Protein AF-0000000074745963 (afdb_homodimer)

Structure (mmCIF, N/CA/C/O backbone):
data_AF-0000000074745963-model_v1
#
loop_
_entity.id
_entity.type
_entity.pdbx_description
1 polymer "Pyridoxine 5'-phosphate synthase"
#
loop_
_atom_site.group_PDB
_atom_site.id
_atom_site.type_symbol
_atom_site.label_atom_id
_atom_site.label_alt_id
_atom_site.label_comp_id
_atom_site.label_asym_id
_atom_site.label_entity_id
_atom_site.label_seq_id
_atom_site.pdbx_PDB_ins_code
_atom_site.Cartn_x
_atom_site.Cartn_y
_atom_site.Cartn_z
_atom_site.occupancy
_atom_site.B_iso_or_equiv
_atom_site.auth_seq_id
_atom_site.auth_comp_id
_atom_site.auth_asym_id
_atom_site.auth_atom_id
_atom_site.pdbx_PDB_model_num
ATOM 1 N N . MET A 1 1 ? -1.27 -37.688 1.874 1 46.62 1 MET A N 1
ATOM 2 C CA . MET A 1 1 ? -2.006 -36.469 1.616 1 46.62 1 MET A CA 1
ATOM 3 C C . MET A 1 1 ? -1.154 -35.469 0.818 1 46.62 1 MET A C 1
ATOM 5 O O . MET A 1 1 ? 0.066 -35.438 0.978 1 46.62 1 MET A O 1
ATOM 9 N N . PRO A 1 2 ? -1.821 -35 -0.299 1 63.56 2 PRO A N 1
ATOM 10 C CA . PRO A 1 2 ? -0.967 -34.125 -1.092 1 63.56 2 PRO A CA 1
ATOM 11 C C . PRO A 1 2 ? -0.356 -33 -0.262 1 63.56 2 PRO A C 1
ATOM 13 O O . PRO A 1 2 ? -0.89 -32.625 0.792 1 63.56 2 PRO A O 1
ATOM 16 N N . ALA A 1 3 ? 0.911 -32.656 -0.538 1 74.94 3 ALA A N 1
ATOM 17 C CA . ALA A 1 3 ? 1.602 -31.594 0.179 1 74.94 3 ALA A CA 1
ATOM 18 C C . ALA A 1 3 ? 0.791 -30.297 0.152 1 74.94 3 ALA A C 1
ATOM 20 O O . ALA A 1 3 ? 0.124 -30 -0.841 1 74.94 3 ALA A O 1
ATOM 21 N N . ALA A 1 4 ? 0.675 -29.578 1.184 1 85.44 4 ALA A N 1
ATOM 22 C CA . ALA A 1 4 ? -0.091 -28.344 1.339 1 85.44 4 ALA A CA 1
ATOM 23 C C . ALA A 1 4 ? 0.436 -27.25 0.413 1 85.44 4 ALA A C 1
ATOM 25 O O . ALA A 1 4 ? 1.628 -27.219 0.097 1 85.44 4 ALA A O 1
ATOM 26 N N . SER A 1 5 ? -0.474 -26.484 -0.104 1 93.25 5 SER A N 1
ATOM 27 C CA . SER A 1 5 ? -0.1 -25.312 -0.874 1 93.25 5 SER A CA 1
ATOM 28 C C . SER A 1 5 ? 0.664 -24.312 -0.014 1 93.25 5 SER A C 1
ATOM 30 O O . SER A 1 5 ? 0.379 -24.156 1.177 1 93.25 5 SER A O 1
ATOM 32 N N . ARG A 1 6 ? 1.634 -23.734 -0.583 1 95.62 6 ARG A N 1
ATOM 33 C CA . ARG A 1 6 ? 2.463 -22.781 0.144 1 95.62 6 ARG A CA 1
ATOM 34 C C . ARG A 1 6 ? 2.359 -21.391 -0.47 1 95.62 6 ARG A C 1
ATOM 36 O O . ARG A 1 6 ? 2.066 -21.25 -1.659 1 95.62 6 ARG A O 1
ATOM 43 N N . LEU A 1 7 ? 2.629 -20.422 0.332 1 98 7 LEU A N 1
ATOM 44 C CA . LEU A 1 7 ? 2.438 -19.031 -0.076 1 98 7 LEU A CA 1
ATOM 45 C C . LEU A 1 7 ? 3.754 -18.422 -0.541 1 98 7 LEU A C 1
ATOM 47 O O . LEU A 1 7 ? 4.754 -18.469 0.177 1 98 7 LEU A O 1
ATOM 51 N N . SER A 1 8 ? 3.805 -17.953 -1.729 1 98.31 8 SER A N 1
ATOM 52 C CA . SER A 1 8 ? 4.805 -17 -2.201 1 98.31 8 SER A CA 1
ATOM 53 C C . SER A 1 8 ? 4.258 -15.578 -2.205 1 98.31 8 SER A C 1
ATOM 55 O O . SER A 1 8 ? 3.355 -15.258 -2.984 1 98.31 8 SER A O 1
ATOM 57 N N . VAL A 1 9 ? 4.777 -14.727 -1.404 1 98.75 9 VAL A N 1
ATOM 58 C CA . VAL A 1 9 ? 4.227 -13.375 -1.261 1 98.75 9 VAL A CA 1
ATOM 59 C C . VAL A 1 9 ? 4.73 -12.492 -2.396 1 98.75 9 VAL A C 1
ATOM 61 O O . VAL A 1 9 ? 5.941 -12.352 -2.594 1 98.75 9 VAL A O 1
ATOM 64 N N . ASN A 1 10 ? 3.826 -12.023 -3.174 1 98.38 10 ASN A N 1
ATOM 65 C CA . ASN A 1 10 ? 4.172 -11.039 -4.195 1 98.38 10 ASN A CA 1
ATOM 66 C C . ASN A 1 10 ? 4.312 -9.641 -3.6 1 98.38 10 ASN A C 1
ATOM 68 O O . ASN A 1 10 ? 3.346 -9.078 -3.08 1 98.38 10 ASN A O 1
ATOM 72 N N . VAL A 1 11 ? 5.484 -9.008 -3.689 1 98.62 11 VAL A N 1
ATOM 73 C CA . VAL A 1 11 ? 5.738 -7.773 -2.957 1 98.62 11 VAL A CA 1
ATOM 74 C C . VAL A 1 11 ? 5.801 -6.602 -3.932 1 98.62 11 VAL A C 1
ATOM 76 O O . VAL A 1 11 ? 6.406 -5.566 -3.631 1 98.62 11 VAL A O 1
ATOM 79 N N . ASN A 1 12 ? 5.188 -6.738 -5.121 1 97.19 12 ASN A N 1
ATOM 80 C CA . ASN A 1 12 ? 5.145 -5.648 -6.09 1 97.19 12 ASN A CA 1
ATOM 81 C C . ASN A 1 12 ? 4.41 -4.43 -5.531 1 97.19 12 ASN A C 1
ATOM 83 O O . ASN A 1 12 ? 4.82 -3.293 -5.766 1 97.19 12 ASN A O 1
ATOM 87 N N . ALA A 1 13 ? 3.328 -4.688 -4.812 1 96.69 13 ALA A N 1
ATOM 88 C CA . ALA A 1 13 ? 2.553 -3.588 -4.242 1 96.69 13 ALA A CA 1
ATOM 89 C C . ALA A 1 13 ? 3.379 -2.805 -3.225 1 96.69 13 ALA A C 1
ATOM 91 O O . ALA A 1 13 ? 3.24 -1.586 -3.107 1 96.69 13 ALA A O 1
ATOM 92 N N . VAL A 1 14 ? 4.234 -3.486 -2.459 1 98.19 14 VAL A N 1
ATOM 93 C CA . VAL A 1 14 ? 5.133 -2.842 -1.508 1 98.19 14 VAL A CA 1
ATOM 94 C C . VAL A 1 14 ? 6.094 -1.918 -2.25 1 98.19 14 VAL A C 1
ATOM 96 O O . VAL A 1 14 ? 6.281 -0.764 -1.857 1 98.19 14 VAL A O 1
ATOM 99 N N . ALA A 1 15 ? 6.684 -2.455 -3.318 1 97.44 15 ALA A N 1
ATOM 100 C CA . ALA A 1 15 ? 7.625 -1.675 -4.117 1 97.44 15 ALA A CA 1
ATOM 101 C C . ALA A 1 15 ? 6.949 -0.453 -4.73 1 97.44 15 ALA A C 1
ATOM 103 O O . ALA A 1 15 ? 7.539 0.627 -4.793 1 97.44 15 ALA A O 1
ATOM 104 N N . MET A 1 16 ? 5.762 -0.675 -5.199 1 95.19 16 MET A N 1
ATOM 105 C CA . MET A 1 16 ? 5.008 0.432 -5.781 1 95.19 16 MET A CA 1
ATOM 106 C C . MET A 1 16 ? 4.801 1.547 -4.766 1 95.19 16 MET A C 1
ATOM 108 O O . MET A 1 16 ? 4.996 2.723 -5.074 1 95.19 16 MET A O 1
ATOM 112 N N . LEU A 1 17 ? 4.395 1.168 -3.551 1 95.69 17 LEU A N 1
ATOM 113 C CA . LEU A 1 17 ? 4.203 2.146 -2.486 1 95.69 17 LEU A CA 1
ATOM 114 C C . LEU A 1 17 ? 5.504 2.881 -2.182 1 95.69 17 LEU A C 1
ATOM 116 O O . LEU A 1 17 ? 5.512 4.105 -2.037 1 95.69 17 LEU A O 1
ATOM 120 N N . ARG A 1 18 ? 6.562 2.16 -2.109 1 95.81 18 ARG A N 1
ATOM 121 C CA . ARG A 1 18 ? 7.867 2.754 -1.849 1 95.81 18 ARG A CA 1
ATOM 122 C C . ARG A 1 18 ? 8.219 3.787 -2.914 1 95.81 18 ARG A C 1
ATOM 124 O O . ARG A 1 18 ? 8.727 4.867 -2.596 1 95.81 18 ARG A O 1
ATOM 131 N N . ASN A 1 19 ? 7.961 3.428 -4.164 1 93.88 19 ASN A N 1
ATOM 132 C CA . ASN A 1 19 ? 8.414 4.238 -5.289 1 93.88 19 ASN A CA 1
ATOM 133 C C . ASN A 1 19 ? 7.625 5.547 -5.383 1 93.88 19 ASN A C 1
ATOM 135 O O . ASN A 1 19 ? 8.008 6.449 -6.133 1 93.88 19 ASN A O 1
ATOM 139 N N . ARG A 1 20 ? 6.574 5.68 -4.555 1 87.69 20 ARG A N 1
ATOM 140 C CA . ARG A 1 20 ? 5.777 6.902 -4.562 1 87.69 20 ARG A CA 1
ATOM 141 C C . ARG A 1 20 ? 6.559 8.07 -3.967 1 87.69 20 ARG A C 1
ATOM 143 O O . ARG A 1 20 ? 6.195 9.227 -4.16 1 87.69 20 ARG A O 1
ATOM 150 N N . ARG A 1 21 ? 7.508 7.672 -3.129 1 87.06 21 ARG A N 1
ATOM 151 C CA . ARG A 1 21 ? 8.336 8.648 -2.436 1 87.06 21 ARG A CA 1
ATOM 152 C C . ARG A 1 21 ? 9.82 8.312 -2.578 1 87.06 21 ARG A C 1
ATOM 154 O O . ARG A 1 21 ? 10.18 7.148 -2.771 1 87.06 21 ARG A O 1
ATOM 161 N N . ASP A 1 22 ? 10.617 9.344 -2.574 1 84.69 22 ASP A N 1
ATOM 162 C CA . ASP A 1 22 ? 12.055 9.102 -2.508 1 84.69 22 ASP A CA 1
ATOM 163 C C . ASP A 1 22 ? 12.5 8.797 -1.076 1 84.69 22 ASP A C 1
ATOM 165 O O . ASP A 1 22 ? 13.273 9.555 -0.486 1 84.69 22 ASP A O 1
ATOM 169 N N . LEU A 1 23 ? 11.93 7.754 -0.496 1 91.06 23 LEU A N 1
ATOM 170 C CA . LEU A 1 23 ? 12.156 7.309 0.875 1 91.06 23 LEU A CA 1
ATOM 171 C C . LEU A 1 23 ? 12.383 5.801 0.927 1 91.06 23 LEU A C 1
ATOM 173 O O . LEU A 1 23 ? 12 5.082 0.001 1 91.06 23 LEU A O 1
ATOM 177 N N . PRO A 1 24 ? 12.992 5.328 1.974 1 91.81 24 PRO A N 1
ATOM 178 C CA . PRO A 1 24 ? 13.328 3.904 2.008 1 91.81 24 PRO A CA 1
ATOM 179 C C . PRO A 1 24 ? 12.195 3.041 2.559 1 91.81 24 PRO A C 1
ATOM 181 O O . PRO A 1 24 ? 12.367 1.831 2.73 1 91.81 24 PRO A O 1
ATOM 184 N N . TRP A 1 25 ? 11.055 3.666 2.922 1 94.38 25 TRP A N 1
ATOM 185 C CA . TRP A 1 25 ? 9.93 2.9 3.441 1 94.38 25 TRP A CA 1
ATOM 186 C C . TRP A 1 25 ? 8.695 3.068 2.553 1 94.38 25 TRP A C 1
ATOM 188 O O . TRP A 1 25 ? 8.461 4.148 2.006 1 94.38 25 TRP A O 1
ATOM 198 N N . PRO A 1 26 ? 7.984 1.955 2.484 1 97.62 26 PRO A N 1
ATOM 199 C CA . PRO A 1 26 ? 8.258 0.643 3.076 1 97.62 26 PRO A CA 1
ATOM 200 C C . PRO A 1 26 ? 9.453 -0.057 2.438 1 97.62 26 PRO A C 1
ATOM 202 O O . PRO A 1 26 ? 9.758 0.178 1.267 1 97.62 26 PRO A O 1
ATOM 205 N N . SER A 1 27 ? 10.078 -0.902 3.225 1 98.06 27 SER A N 1
ATOM 206 C CA . SER A 1 27 ? 11.227 -1.667 2.742 1 98.06 27 SER A CA 1
ATOM 207 C C . SER A 1 27 ? 10.781 -2.949 2.047 1 98.06 27 SER A C 1
ATOM 209 O O . SER A 1 27 ? 10.18 -3.824 2.674 1 98.06 27 SER A O 1
ATOM 211 N N . VAL A 1 28 ? 11.141 -3.094 0.803 1 98.56 28 VAL A N 1
ATOM 212 C CA . VAL A 1 28 ? 10.797 -4.289 0.045 1 98.56 28 VAL A CA 1
ATOM 213 C C . VAL A 1 28 ? 11.484 -5.508 0.654 1 98.56 28 VAL A C 1
ATOM 215 O O . VAL A 1 28 ? 10.836 -6.512 0.961 1 98.56 28 VAL A O 1
ATOM 218 N N . THR A 1 29 ? 12.789 -5.391 0.902 1 98.69 29 THR A N 1
ATOM 219 C CA . THR A 1 29 ? 13.539 -6.5 1.479 1 98.69 29 THR A CA 1
ATOM 220 C C . THR A 1 29 ? 13.117 -6.75 2.924 1 98.69 29 THR A C 1
ATOM 222 O O . THR A 1 29 ? 13.07 -7.895 3.375 1 98.69 29 THR A O 1
ATOM 225 N N . GLY A 1 30 ? 12.852 -5.664 3.635 1 98.75 30 GLY A N 1
ATOM 226 C CA . GLY A 1 30 ? 12.398 -5.816 5.012 1 98.75 30 GLY A CA 1
ATOM 227 C C . GLY A 1 30 ? 11.109 -6.598 5.133 1 98.75 30 GLY A C 1
ATOM 228 O O . GLY A 1 30 ? 11 -7.512 5.953 1 98.75 30 GLY A O 1
ATOM 229 N N . LEU A 1 31 ? 10.141 -6.238 4.316 1 98.88 31 LEU A N 1
ATOM 230 C CA . LEU A 1 31 ? 8.852 -6.914 4.363 1 98.88 31 LEU A CA 1
ATOM 231 C C . LEU A 1 31 ? 8.961 -8.336 3.818 1 98.88 31 LEU A C 1
ATOM 233 O O . LEU A 1 31 ? 8.289 -9.242 4.309 1 98.88 31 LEU A O 1
ATOM 237 N N . ALA A 1 32 ? 9.812 -8.531 2.807 1 98.88 32 ALA A N 1
ATOM 238 C CA . ALA A 1 32 ? 10.094 -9.883 2.326 1 98.88 32 ALA A CA 1
ATOM 239 C C . ALA A 1 32 ? 10.664 -10.758 3.445 1 98.88 32 ALA A C 1
ATOM 241 O O . ALA A 1 32 ? 10.258 -11.906 3.605 1 98.88 32 ALA A O 1
ATOM 242 N N . ALA A 1 33 ? 11.57 -10.195 4.207 1 98.88 33 ALA A N 1
ATOM 243 C CA . ALA A 1 33 ? 12.172 -10.922 5.32 1 98.88 33 ALA A CA 1
ATOM 244 C C . ALA A 1 33 ? 11.117 -11.305 6.355 1 98.88 33 ALA A C 1
ATOM 246 O O . ALA A 1 33 ? 11.094 -12.445 6.836 1 98.88 33 ALA A O 1
ATOM 247 N N . ILE A 1 34 ? 10.25 -10.391 6.672 1 98.88 34 ILE A N 1
ATOM 248 C CA . ILE A 1 34 ? 9.18 -10.664 7.629 1 98.88 34 ILE A CA 1
ATOM 249 C C . ILE A 1 34 ? 8.305 -11.805 7.117 1 98.88 34 ILE A C 1
ATOM 251 O O . ILE A 1 34 ? 7.957 -12.719 7.875 1 98.88 34 ILE A O 1
ATOM 255 N N . ALA A 1 35 ? 7.977 -11.758 5.855 1 98.81 35 ALA A N 1
ATOM 256 C CA . ALA A 1 35 ? 7.129 -12.789 5.258 1 98.81 35 ALA A CA 1
ATOM 257 C C . ALA A 1 35 ? 7.785 -14.164 5.367 1 98.81 35 ALA A C 1
ATOM 259 O O . ALA A 1 35 ? 7.145 -15.133 5.793 1 98.81 35 ALA A O 1
ATOM 260 N N . MET A 1 36 ? 9.039 -14.234 5 1 98.81 36 MET A N 1
ATOM 261 C CA . MET A 1 36 ? 9.742 -15.516 4.996 1 98.81 36 MET A CA 1
ATOM 262 C C . MET A 1 36 ? 9.992 -16 6.418 1 98.81 36 MET A C 1
ATOM 264 O O . MET A 1 36 ? 9.898 -17.203 6.691 1 98.81 36 MET A O 1
ATOM 268 N N . GLU A 1 37 ? 10.266 -15.102 7.336 1 98.62 37 GLU A N 1
ATOM 269 C CA . GLU A 1 37 ? 10.398 -15.461 8.742 1 98.62 37 GLU A CA 1
ATOM 270 C C . GLU A 1 37 ? 9.102 -16.031 9.305 1 98.62 37 GLU A C 1
ATOM 272 O O . GLU A 1 37 ? 9.117 -16.938 10.133 1 98.62 37 GLU A O 1
ATOM 277 N N . ALA A 1 38 ? 8.008 -15.523 8.852 1 98.5 38 ALA A N 1
ATOM 278 C CA . ALA A 1 38 ? 6.699 -15.922 9.359 1 98.5 38 ALA A CA 1
ATOM 279 C C . ALA A 1 38 ? 6.215 -17.203 8.688 1 98.5 38 ALA A C 1
ATOM 281 O O . ALA A 1 38 ? 5.156 -17.734 9.031 1 98.5 38 ALA A O 1
ATOM 282 N N . GLY A 1 39 ? 6.875 -17.656 7.641 1 98.12 39 GLY A N 1
ATOM 283 C CA . GLY A 1 39 ? 6.578 -19 7.145 1 98.12 39 GLY A CA 1
ATOM 284 C C . GLY A 1 39 ? 6.262 -19.031 5.66 1 98.12 39 GLY A C 1
ATOM 285 O O . GLY A 1 39 ? 5.965 -20.094 5.105 1 98.12 39 GLY A O 1
ATOM 286 N N . ALA A 1 40 ? 6.312 -17.859 4.969 1 98.5 40 ALA A N 1
ATOM 287 C CA . ALA A 1 40 ? 6.121 -17.875 3.52 1 98.5 40 ALA A CA 1
ATOM 288 C C . ALA A 1 40 ? 7.168 -18.75 2.838 1 98.5 40 ALA A C 1
ATOM 290 O O . ALA A 1 40 ? 8.305 -18.844 3.305 1 98.5 40 ALA A O 1
ATOM 291 N N . LYS A 1 41 ? 6.805 -19.297 1.723 1 97.44 41 LYS A N 1
ATOM 292 C CA . LYS A 1 41 ? 7.715 -20.109 0.911 1 97.44 41 LYS A CA 1
ATOM 293 C C . LYS A 1 41 ? 8.797 -19.234 0.278 1 97.44 41 LYS A C 1
ATOM 295 O O . LYS A 1 41 ? 9.938 -19.688 0.103 1 97.44 41 LYS A O 1
ATOM 300 N N . GLY A 1 42 ? 8.445 -18.125 0.02 1 98.31 42 GLY A N 1
ATOM 301 C CA . GLY A 1 42 ? 9.305 -17.156 -0.65 1 98.31 42 GLY A CA 1
ATOM 302 C C . GLY A 1 42 ? 8.562 -15.914 -1.104 1 98.31 42 GLY A C 1
ATOM 303 O O . GLY A 1 42 ? 7.508 -15.578 -0.562 1 98.31 42 GLY A O 1
ATOM 304 N N . VAL A 1 43 ? 9.242 -15.219 -2.049 1 98.81 43 VAL A N 1
ATOM 305 C CA . VAL A 1 43 ? 8.641 -13.977 -2.537 1 98.81 43 VAL A CA 1
ATOM 306 C C . VAL A 1 43 ? 8.641 -13.977 -4.066 1 98.81 43 VAL A C 1
ATOM 308 O O . VAL A 1 43 ? 9.469 -14.641 -4.695 1 98.81 43 VAL A O 1
ATOM 311 N N . THR A 1 44 ? 7.703 -13.328 -4.594 1 98.81 44 THR A N 1
ATOM 312 C CA . THR A 1 44 ? 7.574 -13.133 -6.035 1 98.81 44 THR A CA 1
ATOM 313 C C . THR A 1 44 ? 7.629 -11.648 -6.383 1 98.81 44 THR A C 1
ATOM 315 O O . THR A 1 44 ? 7.016 -10.828 -5.703 1 98.81 44 THR A O 1
ATOM 318 N N . VAL A 1 45 ? 8.391 -11.305 -7.391 1 98.5 45 VAL A N 1
ATOM 319 C CA . VAL A 1 45 ? 8.438 -9.93 -7.879 1 98.5 45 VAL A CA 1
ATOM 320 C C . VAL A 1 45 ? 8.32 -9.922 -9.406 1 98.5 45 VAL A C 1
ATOM 322 O O . VAL A 1 45 ? 8.695 -10.891 -10.07 1 98.5 45 VAL A O 1
ATOM 325 N N . HIS A 1 46 ? 7.801 -8.859 -9.898 1 97.19 46 HIS A N 1
ATOM 326 C CA . HIS A 1 46 ? 7.605 -8.664 -11.328 1 97.19 46 HIS A CA 1
ATOM 327 C C . HIS A 1 46 ? 8.32 -7.406 -11.812 1 97.19 46 HIS A C 1
ATOM 329 O O . HIS A 1 46 ? 7.68 -6.375 -12.039 1 97.19 46 HIS A O 1
ATOM 335 N N . PRO A 1 47 ? 9.656 -7.516 -12.07 1 95.88 47 PRO A N 1
ATOM 336 C CA . PRO A 1 47 ? 10.375 -6.344 -12.578 1 95.88 47 PRO A CA 1
ATOM 337 C C . PRO A 1 47 ? 9.945 -5.965 -14 1 95.88 47 PRO A C 1
ATOM 339 O O . PRO A 1 47 ? 10.008 -6.793 -14.906 1 95.88 47 PRO A O 1
ATOM 342 N N . ARG A 1 48 ? 9.484 -4.777 -14.133 1 91.81 48 ARG A N 1
ATOM 343 C CA . ARG A 1 48 ? 9.109 -4.246 -15.438 1 91.81 48 ARG A CA 1
ATOM 344 C C . ARG A 1 48 ? 10.219 -3.375 -16.016 1 91.81 48 ARG A C 1
ATOM 346 O O . ARG A 1 48 ? 11.047 -2.836 -15.273 1 91.81 48 ARG A O 1
ATOM 353 N N . PRO A 1 49 ? 10.172 -3.279 -17.391 1 86.5 49 PRO A N 1
ATOM 354 C CA . PRO A 1 49 ? 11.242 -2.5 -18.016 1 86.5 49 PRO A CA 1
ATOM 355 C C . PRO A 1 49 ? 11.289 -1.055 -17.516 1 86.5 49 PRO A C 1
ATOM 357 O O . PRO A 1 49 ? 12.367 -0.47 -17.406 1 86.5 49 PRO A O 1
ATOM 360 N N . ASP A 1 50 ? 10.172 -0.471 -17.156 1 85.44 50 ASP A N 1
ATOM 361 C CA . ASP A 1 50 ? 10.109 0.926 -16.734 1 85.44 50 ASP A CA 1
ATOM 362 C C . ASP A 1 50 ? 10.32 1.055 -15.234 1 85.44 50 ASP A C 1
ATOM 364 O O . ASP A 1 50 ? 10.344 2.164 -14.695 1 85.44 50 ASP A O 1
ATOM 368 N N . GLU A 1 51 ? 10.469 -0.072 -14.586 1 89.44 51 GLU A N 1
ATOM 369 C CA . GLU A 1 51 ? 10.734 -0.13 -13.148 1 89.44 51 GLU A CA 1
ATOM 370 C C . GLU A 1 51 ? 9.688 0.654 -12.359 1 89.44 51 GLU A C 1
ATOM 372 O O . GLU A 1 51 ? 10.008 1.31 -11.367 1 89.44 51 GLU A O 1
ATOM 377 N N . ARG A 1 52 ? 8.5 0.58 -12.797 1 83.94 52 ARG A N 1
ATOM 378 C CA . ARG A 1 52 ? 7.418 1.333 -12.164 1 83.94 52 ARG A CA 1
ATOM 379 C C . ARG A 1 52 ? 7.234 0.915 -10.711 1 83.94 52 ARG A C 1
ATOM 381 O O . ARG A 1 52 ? 6.801 1.714 -9.883 1 83.94 52 ARG A O 1
ATOM 388 N N . HIS A 1 53 ? 7.52 -0.374 -10.383 1 90.56 53 HIS A N 1
ATOM 389 C CA . HIS A 1 53 ? 7.465 -0.812 -9 1 90.56 53 HIS A CA 1
ATOM 390 C C . HIS A 1 53 ? 8.734 -1.561 -8.602 1 90.56 53 HIS A C 1
ATOM 392 O O . HIS A 1 53 ? 9.664 -0.966 -8.055 1 90.56 53 HIS A O 1
ATOM 398 N N . ILE A 1 54 ? 8.93 -2.756 -9.086 1 96.19 54 ILE A N 1
ATOM 399 C CA . ILE A 1 54 ? 10.156 -3.477 -8.75 1 96.19 54 ILE A CA 1
ATOM 400 C C . ILE A 1 54 ? 11.32 -2.932 -9.586 1 96.19 54 ILE A C 1
ATOM 402 O O . ILE A 1 54 ? 11.266 -2.947 -10.812 1 96.19 54 ILE A O 1
ATOM 406 N N . ARG A 1 55 ? 12.328 -2.475 -8.906 1 95.81 55 ARG A N 1
ATOM 407 C CA . ARG A 1 55 ? 13.57 -2.051 -9.547 1 95.81 55 ARG A CA 1
ATOM 408 C C . ARG A 1 55 ? 14.523 -3.227 -9.727 1 95.81 55 ARG A C 1
ATOM 410 O O . ARG A 1 55 ? 14.445 -4.211 -8.992 1 95.81 55 ARG A O 1
ATOM 417 N N . LYS A 1 56 ? 15.422 -3.121 -10.695 1 96.56 56 LYS A N 1
ATOM 418 C CA . LYS A 1 56 ? 16.438 -4.16 -10.891 1 96.56 56 LYS A CA 1
ATOM 419 C C . LYS A 1 56 ? 17.234 -4.398 -9.617 1 96.56 56 LYS A C 1
ATOM 421 O O . LYS A 1 56 ? 17.547 -5.539 -9.273 1 96.56 56 LYS A O 1
ATOM 426 N N . THR A 1 57 ? 17.5 -3.314 -8.922 1 97.25 57 THR A N 1
ATOM 427 C CA . THR A 1 57 ? 18.266 -3.428 -7.684 1 97.25 57 THR A CA 1
ATOM 428 C C . THR A 1 57 ? 17.484 -4.219 -6.633 1 97.25 57 THR A C 1
ATOM 430 O O . THR A 1 57 ? 18.078 -4.918 -5.809 1 97.25 57 THR A O 1
ATOM 433 N N . ASP A 1 58 ? 16.188 -4.086 -6.617 1 98.25 58 ASP A N 1
ATOM 434 C CA . ASP A 1 58 ? 15.367 -4.875 -5.703 1 98.25 58 ASP A CA 1
ATOM 435 C C . ASP A 1 58 ? 15.586 -6.371 -5.91 1 98.25 58 ASP A C 1
ATOM 437 O O . ASP A 1 58 ? 15.617 -7.137 -4.949 1 98.25 58 ASP A O 1
ATOM 441 N N . VAL A 1 59 ? 15.672 -6.785 -7.191 1 98.69 59 VAL A N 1
ATOM 442 C CA . VAL A 1 59 ? 15.844 -8.188 -7.535 1 98.69 59 VAL A CA 1
ATOM 443 C C . VAL A 1 59 ? 17.141 -8.719 -6.93 1 98.69 59 VAL A C 1
ATOM 445 O O . VAL A 1 59 ? 17.156 -9.766 -6.281 1 98.69 59 VAL A O 1
ATOM 448 N N . PHE A 1 60 ? 18.156 -7.984 -7.113 1 98.69 60 PHE A N 1
ATOM 449 C CA . PHE A 1 60 ? 19.453 -8.414 -6.598 1 98.69 60 PHE A CA 1
ATOM 450 C C . PHE A 1 60 ? 19.484 -8.352 -5.078 1 98.69 60 PHE A C 1
ATOM 452 O O . PHE A 1 60 ? 20.062 -9.227 -4.426 1 98.69 60 PHE A O 1
ATOM 459 N N . ASP A 1 61 ? 18.891 -7.324 -4.488 1 98.56 61 ASP A N 1
ATOM 460 C CA . ASP A 1 61 ? 18.812 -7.215 -3.033 1 98.56 61 ASP A CA 1
ATOM 461 C C . ASP A 1 61 ? 18.047 -8.391 -2.438 1 98.56 61 ASP A C 1
ATOM 463 O O . ASP A 1 61 ? 18.422 -8.922 -1.394 1 98.56 61 ASP A O 1
ATOM 467 N N . LEU A 1 62 ? 16.969 -8.766 -3.066 1 98.75 62 LEU A N 1
ATOM 468 C CA . LEU A 1 62 ? 16.156 -9.891 -2.6 1 98.75 62 LEU A CA 1
ATOM 469 C C . LEU A 1 62 ? 16.922 -11.203 -2.742 1 98.75 62 LEU A C 1
ATOM 471 O O . LEU A 1 62 ? 16.875 -12.055 -1.854 1 98.75 62 LEU A O 1
ATOM 475 N N . SER A 1 63 ? 17.562 -11.375 -3.916 1 98.44 63 SER A N 1
ATOM 476 C CA . SER A 1 63 ? 18.391 -12.562 -4.117 1 98.44 63 SER A CA 1
ATOM 477 C C . SER A 1 63 ? 19.438 -12.695 -3.025 1 98.44 63 SER A C 1
ATOM 479 O O . SER A 1 63 ? 19.609 -13.773 -2.449 1 98.44 63 SER A O 1
ATOM 481 N N . GLU A 1 64 ? 20.125 -11.625 -2.752 1 98.25 64 GLU A N 1
ATOM 482 C CA . GLU A 1 64 ? 21.141 -11.609 -1.713 1 98.25 64 GLU A CA 1
ATOM 483 C C . GLU A 1 64 ? 20.547 -11.906 -0.342 1 98.25 64 GLU A C 1
ATOM 485 O O . GLU A 1 64 ? 21.125 -12.664 0.441 1 98.25 64 GLU A O 1
ATOM 490 N N . LEU A 1 65 ? 19.422 -11.328 -0.045 1 98.5 65 LEU A N 1
ATOM 491 C CA . LEU A 1 65 ? 18.734 -11.547 1.222 1 98.5 65 LEU A CA 1
ATOM 492 C C . LEU A 1 65 ? 18.422 -13.031 1.419 1 98.5 65 LEU A C 1
ATOM 494 O O . LEU A 1 65 ? 18.672 -13.578 2.492 1 98.5 65 LEU A O 1
ATOM 498 N N . ILE A 1 66 ? 17.891 -13.633 0.404 1 98.44 66 ILE A N 1
ATOM 499 C CA . ILE A 1 66 ? 17.469 -15.031 0.494 1 98.44 66 ILE A CA 1
ATOM 500 C C . ILE A 1 66 ? 18.703 -15.922 0.639 1 98.44 66 ILE A C 1
ATOM 502 O O . ILE A 1 66 ? 18.719 -16.828 1.482 1 98.44 66 ILE A O 1
ATOM 506 N N . GLU A 1 67 ? 19.703 -15.711 -0.154 1 97.44 67 GLU A N 1
ATOM 507 C CA . GLU A 1 67 ? 20.938 -16.484 -0.088 1 97.44 67 GLU A CA 1
ATOM 508 C C . GLU A 1 67 ? 21.578 -16.391 1.293 1 97.44 67 GLU A C 1
ATOM 510 O O . GLU A 1 67 ? 22.047 -17.391 1.835 1 97.44 67 GLU A O 1
ATOM 515 N N . ASP A 1 68 ? 21.547 -15.234 1.842 1 98.06 68 ASP A N 1
ATOM 516 C CA . ASP A 1 68 ? 22.281 -14.969 3.082 1 98.06 68 ASP A CA 1
ATOM 517 C C . ASP A 1 68 ? 21.484 -15.453 4.293 1 98.06 68 ASP A C 1
ATOM 519 O O . ASP A 1 68 ? 22.062 -16 5.238 1 98.06 68 ASP A O 1
ATOM 523 N N . ARG A 1 69 ? 20.188 -15.273 4.242 1 97.69 69 ARG A N 1
ATOM 524 C CA . ARG A 1 69 ? 19.453 -15.406 5.488 1 97.69 69 ARG A CA 1
ATOM 525 C C . ARG A 1 69 ? 18.406 -16.516 5.387 1 97.69 69 ARG A C 1
ATOM 527 O O . ARG A 1 69 ? 17.922 -17.016 6.406 1 97.69 69 ARG A O 1
ATOM 534 N N . PHE A 1 70 ? 18.016 -16.844 4.109 1 97.94 70 PHE A N 1
ATOM 535 C CA . PHE A 1 70 ? 16.891 -17.75 3.959 1 97.94 70 PHE A CA 1
ATOM 536 C C . PHE A 1 70 ? 17.172 -18.781 2.875 1 97.94 70 PHE A C 1
ATOM 538 O O . PHE A 1 70 ? 16.406 -18.922 1.92 1 97.94 70 PHE A O 1
ATOM 545 N N . PRO A 1 71 ? 18.172 -19.594 2.955 1 92.56 71 PRO A N 1
ATOM 546 C CA . PRO A 1 71 ? 18.609 -20.484 1.877 1 92.56 71 PRO A CA 1
ATOM 547 C C . PRO A 1 71 ? 17.531 -21.516 1.498 1 92.56 71 PRO A C 1
ATOM 549 O O . PRO A 1 71 ? 17.609 -22.125 0.428 1 92.56 71 PRO A O 1
ATOM 552 N N . ASN A 1 72 ? 16.484 -21.688 2.244 1 95.12 72 ASN A N 1
ATOM 553 C CA . ASN A 1 72 ? 15.445 -22.656 1.896 1 95.12 72 ASN A CA 1
ATOM 554 C C . ASN A 1 72 ? 14.203 -21.953 1.355 1 95.12 72 ASN A C 1
ATOM 556 O O . ASN A 1 72 ? 13.148 -22.578 1.222 1 95.12 72 ASN A O 1
ATOM 560 N N . LYS A 1 73 ? 14.312 -20.625 1.107 1 98.19 73 LYS A N 1
ATOM 561 C CA . LYS A 1 73 ? 13.211 -19.859 0.539 1 98.19 73 LYS A CA 1
ATOM 562 C C . LYS A 1 73 ? 13.461 -19.547 -0.936 1 98.19 73 LYS A C 1
ATOM 564 O O . LYS A 1 73 ? 14.586 -19.688 -1.426 1 98.19 73 LYS A O 1
ATOM 569 N N . GLU A 1 74 ? 12.422 -19.156 -1.602 1 98.12 74 GLU A N 1
ATOM 570 C CA . GLU A 1 74 ? 12.516 -19.031 -3.053 1 98.12 74 GLU A CA 1
ATOM 571 C C . GLU A 1 74 ? 12.234 -17.609 -3.51 1 98.12 74 GLU A C 1
ATOM 573 O O . GLU A 1 74 ? 11.352 -16.938 -2.967 1 98.12 74 GLU A O 1
ATOM 578 N N . LEU A 1 75 ? 13.008 -17.203 -4.469 1 98.75 75 LEU A N 1
ATOM 579 C CA . LEU A 1 75 ? 12.688 -16.016 -5.258 1 98.75 75 LEU A CA 1
ATOM 580 C C . LEU A 1 75 ? 12.078 -16.406 -6.598 1 98.75 75 LEU A C 1
ATOM 582 O O . LEU A 1 75 ? 12.609 -17.266 -7.301 1 98.75 75 LEU A O 1
ATOM 586 N N . CYS A 1 76 ? 10.938 -15.859 -6.871 1 98.81 76 CYS A N 1
ATOM 587 C CA . CYS A 1 76 ? 10.32 -16.031 -8.18 1 98.81 76 CYS A CA 1
ATOM 588 C C . CYS A 1 76 ? 10.289 -14.727 -8.953 1 98.81 76 CYS A C 1
ATOM 590 O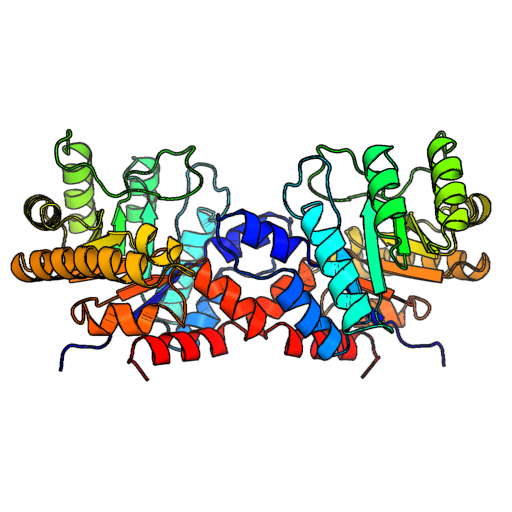 O . CYS A 1 76 ? 9.812 -13.711 -8.438 1 98.81 76 CYS A O 1
ATOM 592 N N . LEU A 1 77 ? 10.859 -14.734 -10.133 1 98.69 77 LEU A N 1
ATOM 593 C CA . LEU A 1 77 ? 10.766 -13.578 -11.016 1 98.69 77 LEU A CA 1
ATOM 594 C C . LEU A 1 77 ? 9.68 -13.781 -12.07 1 98.69 77 LEU A C 1
ATOM 596 O O . LEU A 1 77 ? 9.672 -14.797 -12.773 1 98.69 77 LEU A O 1
ATOM 600 N N . GLU A 1 78 ? 8.797 -12.859 -12.094 1 97.81 78 GLU A N 1
ATOM 601 C CA . GLU A 1 78 ? 7.742 -12.828 -13.102 1 97.81 78 GLU A CA 1
ATOM 602 C C . GLU A 1 78 ? 8.062 -11.82 -14.203 1 97.81 78 GLU A C 1
ATOM 604 O O . GLU A 1 78 ? 8.547 -10.719 -13.922 1 97.81 78 GLU A O 1
ATOM 609 N N . GLY A 1 79 ? 7.828 -12.281 -15.516 1 96 79 GLY A N 1
ATOM 610 C CA . GLY A 1 79 ? 8.047 -11.297 -16.562 1 96 79 GLY A CA 1
ATOM 611 C C . GLY A 1 79 ? 7.914 -11.867 -17.953 1 96 79 GLY A C 1
ATOM 612 O O . GLY A 1 79 ? 7.895 -13.086 -18.141 1 96 79 GLY A O 1
ATOM 613 N N . TYR A 1 80 ? 7.727 -10.945 -18.922 1 95.25 80 TYR A N 1
ATOM 614 C CA . TYR A 1 80 ? 7.832 -11.305 -20.328 1 95.25 80 TYR A CA 1
ATOM 615 C C . TYR A 1 80 ? 9.273 -11.656 -20.688 1 95.25 80 TYR A C 1
ATOM 617 O O . TYR A 1 80 ? 10.203 -10.961 -20.281 1 95.25 80 TYR A O 1
ATOM 625 N N . PRO A 1 81 ? 9.477 -12.758 -21.438 1 95.94 81 PRO A N 1
ATOM 626 C CA . PRO A 1 81 ? 10.844 -13.195 -21.719 1 95.94 81 PRO A CA 1
ATOM 627 C C . PRO A 1 81 ? 11.539 -12.336 -22.781 1 95.94 81 PRO A C 1
ATOM 629 O O . PRO A 1 81 ? 11.984 -12.844 -23.797 1 95.94 81 PRO A O 1
ATOM 632 N N . SER A 1 82 ? 11.656 -11.047 -22.516 1 94.88 82 SER A N 1
ATOM 633 C CA . SER A 1 82 ? 12.469 -10.133 -23.312 1 94.88 82 SER A CA 1
ATOM 634 C C . SER A 1 82 ? 13.953 -10.328 -23.031 1 94.88 82 SER A C 1
ATOM 636 O O . SER A 1 82 ? 14.328 -10.93 -22.016 1 94.88 82 SER A O 1
ATOM 638 N N . PRO A 1 83 ? 14.82 -9.891 -23.922 1 95.06 83 PRO A N 1
ATOM 639 C CA . PRO A 1 83 ? 16.266 -10.016 -23.672 1 95.06 83 PRO A CA 1
ATOM 640 C C . PRO A 1 83 ? 16.688 -9.383 -22.359 1 95.06 83 PRO A C 1
ATOM 642 O O . PRO A 1 83 ? 17.5 -9.969 -21.625 1 95.06 83 PRO A O 1
ATOM 645 N N . ASP A 1 84 ? 16.156 -8.211 -22.078 1 94.62 84 ASP A N 1
ATOM 646 C CA . ASP A 1 84 ? 16.5 -7.531 -20.828 1 94.62 84 ASP A CA 1
ATOM 647 C C . ASP A 1 84 ? 16.062 -8.352 -19.625 1 94.62 84 ASP A C 1
ATOM 649 O O . ASP A 1 84 ? 16.812 -8.461 -18.641 1 94.62 84 ASP A O 1
ATOM 653 N N . PHE A 1 85 ? 14.898 -8.898 -19.641 1 96.5 85 PHE A N 1
ATOM 654 C CA . PHE A 1 85 ? 14.406 -9.711 -18.531 1 96.5 85 PHE A CA 1
ATOM 655 C C . PHE A 1 85 ? 15.219 -10.992 -18.391 1 96.5 85 PHE A C 1
ATOM 657 O O . PHE A 1 85 ? 15.578 -11.383 -17.281 1 96.5 85 PHE A O 1
ATOM 664 N N . MET A 1 86 ? 15.477 -11.602 -19.531 1 97.69 86 MET A N 1
ATOM 665 C CA . MET A 1 86 ? 16.25 -12.836 -19.5 1 97.69 86 MET A CA 1
ATOM 666 C C . MET A 1 86 ? 17.641 -12.586 -18.938 1 97.69 86 MET A C 1
ATOM 668 O O . MET A 1 86 ? 18.188 -13.438 -18.234 1 97.69 86 MET A O 1
ATOM 672 N N . SER A 1 87 ? 18.188 -11.461 -19.266 1 97.88 87 SER A N 1
ATOM 673 C CA . SER A 1 87 ? 19.469 -11.086 -18.688 1 97.88 87 SER A CA 1
ATOM 674 C C . SER A 1 87 ? 19.391 -10.977 -17.172 1 97.88 87 SER A C 1
ATOM 676 O O . SER A 1 87 ? 20.297 -11.398 -16.469 1 97.88 87 SER A O 1
ATOM 678 N N . LEU A 1 88 ? 18.344 -10.398 -16.688 1 97.81 88 LEU A N 1
ATOM 679 C CA . LEU A 1 88 ? 18.109 -10.273 -15.258 1 97.81 88 LEU A CA 1
ATOM 680 C C . LEU A 1 88 ? 18 -11.656 -14.609 1 97.81 88 LEU A C 1
ATOM 682 O O . LEU A 1 88 ? 18.562 -11.891 -13.539 1 97.81 88 LEU A O 1
ATOM 686 N N . VAL A 1 89 ? 17.281 -12.562 -15.203 1 98.44 89 VAL A N 1
ATOM 687 C CA . VAL A 1 89 ? 17.109 -13.93 -14.711 1 98.44 89 VAL A CA 1
ATOM 688 C C . VAL A 1 89 ? 18.469 -14.633 -14.664 1 98.44 89 VAL A C 1
ATOM 690 O O . VAL A 1 89 ? 18.797 -15.289 -13.68 1 98.44 89 VAL A O 1
ATOM 693 N N . GLU A 1 90 ? 19.188 -14.484 -15.742 1 98.62 90 GLU A N 1
ATOM 694 C CA . GLU A 1 90 ? 20.5 -15.109 -15.82 1 98.62 90 GLU A CA 1
ATOM 695 C C . GLU A 1 90 ? 21.422 -14.633 -14.688 1 98.62 90 GLU A C 1
ATOM 697 O O . GLU A 1 90 ? 22.141 -15.43 -14.094 1 98.62 90 GLU A O 1
ATOM 702 N N . GLN A 1 91 ? 21.344 -13.391 -14.422 1 98.19 91 GLN A N 1
ATOM 703 C CA . GLN A 1 91 ? 22.25 -12.789 -13.445 1 98.19 91 GLN A CA 1
ATOM 704 C C . GLN A 1 91 ? 21.797 -13.086 -12.023 1 98.19 91 GLN A C 1
ATOM 706 O O . GLN A 1 91 ? 22.609 -13.383 -11.148 1 98.19 91 GLN A O 1
ATOM 711 N N . ALA A 1 92 ? 20.531 -13.094 -11.758 1 98.12 92 ALA A N 1
ATOM 712 C CA . ALA A 1 92 ? 19.984 -13.227 -10.406 1 98.12 92 ALA A CA 1
ATOM 713 C C . ALA A 1 92 ? 19.844 -14.703 -10.023 1 98.12 92 ALA A C 1
ATOM 715 O O . ALA A 1 92 ? 19.859 -15.047 -8.836 1 98.12 92 ALA A O 1
ATOM 716 N N . ARG A 1 93 ? 19.625 -15.531 -11.055 1 97.69 93 ARG A N 1
ATOM 717 C CA . ARG A 1 93 ? 19.438 -16.969 -10.898 1 97.69 93 ARG A CA 1
ATOM 718 C C . ARG A 1 93 ? 18.391 -17.281 -9.836 1 97.69 93 ARG A C 1
ATOM 720 O O . ARG A 1 93 ? 18.672 -17.984 -8.867 1 97.69 93 ARG A O 1
ATOM 727 N N . PRO A 1 94 ? 17.172 -16.75 -9.992 1 98.56 94 PRO A N 1
ATOM 728 C CA . PRO A 1 94 ? 16.109 -17.109 -9.047 1 98.56 94 PRO A CA 1
ATOM 729 C C . PRO A 1 94 ? 15.789 -18.609 -9.055 1 98.56 94 PRO A C 1
ATOM 731 O O . PRO A 1 94 ? 16.156 -19.312 -9.992 1 98.56 94 PRO A O 1
ATOM 734 N N . GLU A 1 95 ? 15.133 -19.078 -8.031 1 98.19 95 GLU A N 1
ATOM 735 C CA . GLU A 1 95 ? 14.727 -20.484 -8 1 98.19 95 GLU A CA 1
ATOM 736 C C . GLU A 1 95 ? 13.664 -20.766 -9.055 1 98.19 95 GLU A C 1
ATOM 738 O O . GLU A 1 95 ? 13.602 -21.875 -9.586 1 98.19 95 GLU A O 1
ATOM 743 N N . GLN A 1 96 ? 12.859 -19.75 -9.336 1 98.38 96 GLN A N 1
ATOM 744 C CA . GLN A 1 96 ? 11.766 -19.922 -10.281 1 98.38 96 GLN A CA 1
ATOM 745 C C . GLN A 1 96 ? 11.578 -18.672 -11.141 1 98.38 96 GLN A C 1
ATOM 747 O O . GLN A 1 96 ? 11.773 -17.547 -10.672 1 98.38 96 GLN A O 1
ATOM 752 N N . VAL A 1 97 ? 11.227 -18.906 -12.352 1 98.75 97 VAL A N 1
ATOM 753 C CA . VAL A 1 97 ? 10.781 -17.828 -13.219 1 98.75 97 VAL A CA 1
ATOM 754 C C . VAL A 1 97 ? 9.383 -18.141 -13.766 1 98.75 97 VAL A C 1
ATOM 756 O O . VAL A 1 97 ? 9.086 -19.281 -14.109 1 98.75 97 VAL A O 1
ATOM 759 N N . LEU A 1 98 ? 8.508 -17.219 -13.641 1 98.44 98 LEU A N 1
ATOM 760 C CA . LEU A 1 98 ? 7.184 -17.281 -14.242 1 98.44 98 LEU A CA 1
ATOM 761 C C . LEU A 1 98 ? 7.098 -16.406 -15.484 1 98.44 98 LEU A C 1
ATOM 763 O O . LEU A 1 98 ? 7.117 -15.172 -15.375 1 98.44 98 LEU A O 1
ATOM 767 N N . PHE A 1 99 ? 6.992 -17.047 -16.625 1 98 99 PHE A N 1
ATOM 768 C CA . PHE A 1 99 ? 6.832 -16.281 -17.844 1 98 99 PHE A CA 1
ATOM 769 C C . PHE A 1 99 ? 5.371 -15.891 -18.047 1 98 99 PHE A C 1
ATOM 771 O O . PHE A 1 99 ? 4.484 -16.734 -18.016 1 98 99 PHE A O 1
ATOM 778 N N . VAL A 1 100 ? 5.176 -14.602 -18.219 1 96.62 100 VAL A N 1
ATOM 779 C CA . VAL A 1 100 ? 3.838 -14.062 -18.438 1 96.62 100 VAL A CA 1
ATOM 780 C C . VAL A 1 100 ? 3.793 -13.328 -19.781 1 96.62 100 VAL A C 1
ATOM 782 O O . VAL A 1 100 ? 4.805 -12.797 -20.234 1 96.62 100 VAL A O 1
ATOM 785 N N . PRO A 1 101 ? 2.658 -13.367 -20.516 1 93.88 101 PRO A N 1
ATOM 786 C CA . PRO A 1 101 ? 2.555 -12.727 -21.828 1 93.88 101 PRO A CA 1
ATOM 787 C C . PRO A 1 101 ? 2.162 -11.25 -21.734 1 93.88 101 PRO A C 1
ATOM 789 O O . PRO A 1 101 ? 1.261 -10.805 -22.438 1 93.88 101 PRO A O 1
ATOM 792 N N . ASP A 1 102 ? 2.598 -10.5 -20.812 1 86.12 102 ASP A N 1
ATOM 793 C CA . ASP A 1 102 ? 2.092 -9.148 -20.625 1 86.12 102 ASP A CA 1
ATOM 794 C C . ASP A 1 102 ? 2.932 -8.133 -21.406 1 86.12 102 ASP A C 1
ATOM 796 O O . ASP A 1 102 ? 4.164 -8.219 -21.406 1 86.12 102 ASP A O 1
ATOM 800 N N . ASP A 1 103 ? 2.234 -7.289 -22.031 1 79.25 103 ASP A N 1
ATOM 801 C CA . ASP A 1 103 ? 2.834 -6.148 -22.719 1 79.25 103 ASP A CA 1
ATOM 802 C C . ASP A 1 103 ? 3.44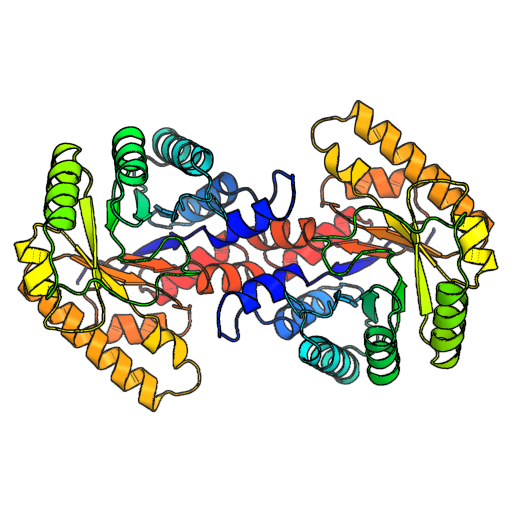3 -5.164 -21.719 1 79.25 103 ASP A C 1
ATOM 804 O O . ASP A 1 103 ? 2.92 -4.984 -20.625 1 79.25 103 ASP A O 1
ATOM 808 N N . PRO A 1 104 ? 4.5 -4.465 -22.172 1 72.88 104 PRO A N 1
ATOM 809 C CA . PRO A 1 104 ? 5.145 -3.518 -21.266 1 72.88 104 PRO A CA 1
ATOM 810 C C . PRO A 1 104 ? 4.184 -2.451 -20.734 1 72.88 104 PRO A C 1
ATOM 812 O O . PRO A 1 104 ? 4.371 -1.928 -19.641 1 72.88 104 PRO A O 1
ATOM 815 N N . ASP A 1 105 ? 3.139 -2.162 -21.469 1 74.38 105 ASP A N 1
ATOM 816 C CA . ASP A 1 105 ? 2.248 -1.062 -21.109 1 74.38 105 ASP A CA 1
ATOM 817 C C . ASP A 1 105 ? 1.092 -1.553 -20.234 1 74.38 105 ASP A C 1
ATOM 819 O O . ASP A 1 105 ? 0.328 -0.748 -19.703 1 74.38 105 ASP A O 1
ATOM 823 N N . GLN A 1 106 ? 1.031 -2.848 -20.062 1 78.19 106 GLN A N 1
ATOM 824 C CA . GLN A 1 106 ? -0.049 -3.41 -19.266 1 78.19 106 GLN A CA 1
ATOM 825 C C . GLN A 1 106 ? 0.175 -3.145 -17.781 1 78.19 106 GLN A C 1
ATOM 827 O O . GLN A 1 106 ? 1.303 -3.234 -17.281 1 78.19 106 GLN A O 1
ATOM 832 N N . THR A 1 107 ? -0.858 -2.836 -17.062 1 71.5 107 THR A N 1
ATOM 833 C CA . THR A 1 107 ? -0.787 -2.547 -15.633 1 71.5 107 THR A CA 1
ATOM 834 C C . THR A 1 107 ? -0.534 -3.824 -14.828 1 71.5 107 THR A C 1
ATOM 836 O O . THR A 1 107 ? 0.169 -3.799 -13.82 1 71.5 107 THR A O 1
ATOM 839 N N . THR A 1 108 ? -1.213 -4.883 -15.289 1 74.62 108 THR A N 1
ATOM 840 C CA . THR A 1 108 ? -1.061 -6.188 -14.656 1 74.62 108 THR A CA 1
ATOM 841 C C . THR A 1 108 ? -1.287 -7.309 -15.664 1 74.62 108 THR A C 1
ATOM 843 O O . THR A 1 108 ? -1.829 -7.078 -16.75 1 74.62 108 THR A O 1
ATOM 846 N N . SER A 1 109 ? -0.741 -8.461 -15.25 1 79.06 109 SER A N 1
ATOM 847 C CA . SER A 1 109 ? -1.071 -9.633 -16.062 1 79.06 109 SER A CA 1
ATOM 848 C C . SER A 1 109 ? -2.553 -9.977 -15.945 1 79.06 109 SER A C 1
ATOM 850 O O . SER A 1 109 ? -3.084 -10.117 -14.844 1 79.06 109 SER A O 1
ATOM 852 N N . ASP A 1 110 ? -3.176 -10.023 -17.156 1 86 110 ASP A N 1
ATOM 853 C CA . ASP A 1 110 ? -4.621 -10.211 -17.094 1 86 110 ASP A CA 1
ATOM 854 C C . ASP A 1 110 ? -5.07 -11.359 -17.984 1 86 110 ASP A C 1
ATOM 856 O O . ASP A 1 110 ? -6.262 -11.508 -18.266 1 86 110 ASP A O 1
ATOM 860 N N . HIS A 1 111 ? -4.07 -12.125 -18.531 1 91.88 111 HIS A N 1
ATOM 861 C CA . HIS A 1 111 ? -4.371 -13.312 -19.312 1 91.88 111 HIS A CA 1
ATOM 862 C C . HIS A 1 111 ? -3.152 -14.219 -19.422 1 91.88 111 HIS A C 1
ATOM 864 O O . HIS A 1 111 ? -2.018 -13.766 -19.281 1 91.88 111 HIS A O 1
ATOM 870 N N . GLY A 1 112 ? -3.424 -15.5 -19.641 1 94.75 112 GLY A N 1
ATOM 871 C CA . GLY A 1 112 ? -2.355 -16.469 -19.844 1 94.75 112 GLY A CA 1
ATOM 872 C C . GLY A 1 112 ? -1.835 -16.484 -21.281 1 94.75 112 GLY A C 1
ATOM 873 O O . GLY A 1 112 ? -2.303 -15.711 -22.125 1 94.75 112 GLY A O 1
ATOM 874 N N . TRP A 1 113 ? -0.804 -17.297 -21.484 1 96 113 TRP A N 1
ATOM 875 C CA . TRP A 1 113 ? -0.201 -17.453 -22.812 1 96 113 TRP A CA 1
ATOM 876 C C . TRP A 1 113 ? -1.209 -18 -23.812 1 96 113 TRP A C 1
ATOM 878 O O . TRP A 1 113 ? -1.979 -18.906 -23.484 1 96 113 TRP A O 1
ATOM 888 N N . ASP A 1 114 ? -1.235 -17.422 -25.016 1 94.44 114 ASP A N 1
ATOM 889 C CA . ASP A 1 114 ? -1.927 -18.016 -26.156 1 94.44 114 ASP A CA 1
ATOM 890 C C . ASP A 1 114 ? -1.015 -18.984 -26.891 1 94.44 114 ASP A C 1
ATOM 892 O O . ASP A 1 114 ? -0.234 -18.578 -27.75 1 94.44 114 ASP A O 1
ATOM 896 N N . PHE A 1 115 ? -1.165 -20.328 -26.641 1 94.62 115 PHE A N 1
ATOM 897 C CA . PHE A 1 115 ? -0.249 -21.344 -27.141 1 94.62 115 PHE A CA 1
ATOM 898 C C . PHE A 1 115 ? -0.521 -21.641 -28.609 1 94.62 115 PHE A C 1
ATOM 900 O O . PHE A 1 115 ? 0.222 -22.391 -29.25 1 94.62 115 PHE A O 1
ATOM 907 N N . SER A 1 116 ? -1.606 -21.047 -29.109 1 90.5 116 SER A N 1
ATOM 908 C CA . SER A 1 116 ? -1.905 -21.219 -30.531 1 90.5 116 SER A CA 1
ATOM 909 C C . SER A 1 116 ? -1.035 -20.312 -31.391 1 90.5 116 SER A C 1
ATOM 911 O O . SER A 1 116 ? -0.956 -20.484 -32.625 1 90.5 116 SER A O 1
ATOM 913 N N . ARG A 1 117 ? -0.395 -19.359 -30.781 1 91.12 117 ARG A N 1
ATOM 914 C CA . ARG A 1 117 ? 0.476 -18.422 -31.484 1 91.12 117 ARG A CA 1
ATOM 915 C C . ARG A 1 117 ? 1.92 -18.906 -31.484 1 91.12 117 ARG A C 1
ATOM 917 O O . ARG A 1 117 ? 2.213 -20 -30.984 1 91.12 117 ARG A O 1
ATOM 924 N N . ASP A 1 118 ? 2.715 -18.172 -32.156 1 85.56 118 ASP A N 1
ATOM 925 C CA . ASP A 1 118 ? 4.137 -18.5 -32.219 1 85.56 118 ASP A CA 1
ATOM 926 C C . ASP A 1 118 ? 4.762 -18.547 -30.844 1 85.56 118 ASP A C 1
ATOM 928 O O . ASP A 1 118 ? 4.719 -17.562 -30.094 1 85.56 118 ASP A O 1
ATOM 932 N N . THR A 1 119 ? 5.293 -19.703 -30.516 1 91.75 119 THR A N 1
ATOM 933 C CA . THR A 1 119 ? 5.852 -19.922 -29.188 1 91.75 119 THR A CA 1
ATOM 934 C C . THR A 1 119 ? 7.375 -20.016 -29.25 1 91.75 119 THR A C 1
ATOM 936 O O . THR A 1 119 ? 8.016 -20.469 -28.297 1 91.75 119 THR A O 1
ATOM 939 N N . GLY A 1 120 ? 7.969 -19.656 -30.328 1 92.12 120 GLY A N 1
ATOM 940 C CA . GLY A 1 120 ? 9.406 -19.781 -30.516 1 92.12 120 GLY A CA 1
ATOM 941 C C . GLY A 1 120 ? 10.211 -19.062 -29.453 1 92.12 120 GLY A C 1
ATOM 942 O O . GLY A 1 120 ? 11.117 -19.641 -28.859 1 92.12 120 GLY A O 1
ATOM 943 N N . SER A 1 121 ? 9.891 -17.875 -29.25 1 91.75 121 SER A N 1
ATOM 944 C CA . SER A 1 121 ? 10.609 -17.094 -28.266 1 91.75 121 SER A CA 1
ATOM 945 C C . SER A 1 121 ? 10.469 -17.688 -26.875 1 91.75 121 SER A C 1
ATOM 947 O O . SER A 1 121 ? 11.406 -17.641 -26.078 1 91.75 121 SER A O 1
ATOM 949 N N . LEU A 1 122 ? 9.312 -18.188 -26.609 1 95.88 122 LEU A N 1
ATOM 950 C CA . LEU A 1 122 ? 9.062 -18.828 -25.312 1 95.88 122 LEU A CA 1
ATOM 951 C C . LEU A 1 122 ? 9.891 -20.094 -25.156 1 95.88 122 LEU A C 1
ATOM 953 O O . LEU A 1 122 ? 10.469 -20.328 -24.094 1 95.88 122 LEU A O 1
ATOM 957 N N . GLN A 1 123 ? 9.938 -20.875 -26.172 1 96.38 123 GLN A N 1
ATOM 958 C CA . GLN A 1 123 ? 10.742 -22.094 -26.156 1 96.38 123 GLN A CA 1
ATOM 959 C C . GLN A 1 123 ? 12.211 -21.766 -25.891 1 96.38 123 GLN A C 1
ATOM 961 O O . GLN A 1 123 ? 12.875 -22.469 -25.125 1 96.38 123 GLN A O 1
ATOM 966 N N . THR A 1 124 ? 12.672 -20.781 -26.547 1 97.31 124 THR A N 1
ATOM 967 C CA . THR A 1 124 ? 14.055 -20.344 -26.375 1 97.31 124 THR A CA 1
ATOM 968 C C . THR A 1 124 ? 14.312 -19.906 -24.938 1 97.31 124 THR A C 1
ATOM 970 O O . THR A 1 124 ? 15.336 -20.234 -24.359 1 97.31 124 THR A O 1
ATOM 973 N N . ALA A 1 125 ? 13.445 -19.141 -24.422 1 98.06 125 ALA A N 1
ATOM 974 C CA . ALA A 1 125 ? 13.562 -18.641 -23.047 1 98.06 125 ALA A CA 1
ATOM 975 C C . ALA A 1 125 ? 13.562 -19.797 -22.047 1 98.06 125 ALA A C 1
ATOM 977 O O . ALA A 1 125 ? 14.352 -19.812 -21.109 1 98.06 125 ALA A O 1
ATOM 978 N N . ILE A 1 126 ? 12.688 -20.766 -22.266 1 98.38 126 ILE A N 1
ATOM 979 C CA . ILE A 1 126 ? 12.57 -21.922 -21.375 1 98.38 126 ILE A CA 1
ATOM 980 C C . ILE A 1 126 ? 13.875 -22.719 -21.406 1 98.38 126 ILE A C 1
ATOM 982 O O . ILE A 1 126 ? 14.383 -23.109 -20.359 1 98.38 126 ILE A O 1
ATOM 986 N N . ALA A 1 127 ? 14.391 -22.938 -22.562 1 97.88 127 ALA A N 1
ATOM 987 C CA . ALA A 1 127 ? 15.641 -23.672 -22.703 1 97.88 127 ALA A CA 1
ATOM 988 C C . ALA A 1 127 ? 16.781 -22.969 -21.969 1 97.88 127 ALA A C 1
ATOM 990 O O . ALA A 1 127 ? 17.578 -23.609 -21.297 1 97.88 127 ALA A O 1
ATOM 991 N N . ALA A 1 128 ? 16.844 -21.656 -22.109 1 98.5 128 ALA A N 1
ATOM 992 C CA . ALA A 1 128 ? 17.875 -20.891 -21.438 1 98.5 128 ALA A CA 1
ATOM 993 C C . ALA A 1 128 ? 17.75 -21 -19.922 1 98.5 128 ALA A C 1
ATOM 995 O O . ALA A 1 128 ? 18.734 -21.25 -19.234 1 98.5 128 ALA A O 1
ATOM 996 N N . ALA A 1 129 ? 16.547 -20.828 -19.406 1 98.56 129 ALA A N 1
ATOM 997 C CA . ALA A 1 129 ? 16.297 -20.922 -17.969 1 98.56 129 ALA A CA 1
ATOM 998 C C . ALA A 1 129 ? 16.719 -22.281 -17.438 1 98.56 129 ALA A C 1
ATOM 1000 O O . ALA A 1 129 ? 17.297 -22.375 -16.344 1 98.56 129 ALA A O 1
ATOM 1001 N N . ARG A 1 130 ? 16.391 -23.297 -18.172 1 97.06 130 ARG A N 1
ATOM 1002 C CA . ARG A 1 130 ? 16.766 -24.656 -17.766 1 97.06 130 ARG A CA 1
ATOM 1003 C C . ARG A 1 130 ? 18.281 -24.797 -17.688 1 97.06 130 ARG A C 1
ATOM 1005 O O . ARG A 1 130 ? 18.797 -25.438 -16.766 1 97.06 130 ARG A O 1
ATOM 1012 N N . GLU A 1 131 ? 18.938 -24.234 -18.625 1 97.69 131 GLU A N 1
ATOM 1013 C CA . GLU A 1 131 ? 20.406 -24.266 -18.609 1 97.69 131 GLU A CA 1
ATOM 1014 C C . GLU A 1 131 ? 20.953 -23.578 -17.359 1 97.69 131 GLU A C 1
ATOM 1016 O O . GLU A 1 131 ? 22 -23.984 -16.844 1 97.69 131 GLU A O 1
ATOM 1021 N N . TRP A 1 132 ? 20.266 -22.562 -16.922 1 98.31 132 TRP A N 1
ATOM 1022 C CA . TRP A 1 132 ? 20.688 -21.828 -15.742 1 98.31 132 TRP A CA 1
ATOM 1023 C C . TRP A 1 132 ? 20.188 -22.5 -14.469 1 98.31 132 TRP A C 1
ATOM 1025 O O . TRP A 1 132 ? 20.391 -22 -13.367 1 98.31 132 TRP A O 1
ATOM 1035 N N . ALA A 1 133 ? 19.469 -23.625 -14.578 1 97.75 133 ALA A N 1
ATOM 1036 C CA . ALA A 1 133 ? 18.891 -24.375 -13.469 1 97.75 133 ALA A CA 1
ATOM 1037 C C . ALA A 1 133 ? 17.828 -23.562 -12.75 1 97.75 133 ALA A C 1
ATOM 1039 O O . ALA A 1 133 ? 17.719 -23.609 -11.523 1 97.75 133 ALA A O 1
ATOM 1040 N N . VAL A 1 134 ? 17.141 -22.766 -13.469 1 98.5 134 VAL A N 1
ATOM 1041 C CA . VAL A 1 134 ? 15.984 -22 -12.984 1 98.5 134 VAL A CA 1
ATOM 1042 C C . VAL A 1 134 ? 14.695 -22.719 -13.383 1 98.5 134 VAL A C 1
ATOM 1044 O O . VAL A 1 134 ? 14.477 -23.016 -14.562 1 98.5 134 VAL A O 1
ATOM 1047 N N . SER A 1 135 ? 13.883 -23.062 -12.383 1 98.12 135 SER A N 1
ATOM 1048 C CA . SER A 1 135 ? 12.609 -23.734 -12.664 1 98.12 135 SER A CA 1
ATOM 1049 C C . SER A 1 135 ? 11.656 -22.812 -13.414 1 98.12 135 SER A C 1
ATOM 1051 O O . SER A 1 135 ? 11.555 -21.625 -13.094 1 98.12 135 SER A O 1
ATOM 1053 N N . VAL A 1 136 ? 10.922 -23.375 -14.383 1 98.62 136 VAL A N 1
ATOM 1054 C CA . VAL A 1 136 ? 10.109 -22.516 -15.242 1 98.62 136 VAL A CA 1
ATOM 1055 C C . VAL A 1 136 ? 8.625 -22.828 -15.016 1 98.62 136 VAL A C 1
ATOM 1057 O O . VAL A 1 136 ? 8.219 -24 -15.016 1 98.62 136 VAL A O 1
ATOM 1060 N N . ALA A 1 137 ? 7.879 -21.797 -14.797 1 98.38 137 ALA A N 1
ATOM 1061 C CA . ALA A 1 137 ? 6.418 -21.828 -14.82 1 98.38 137 ALA A CA 1
ATOM 1062 C C . ALA A 1 137 ? 5.871 -20.938 -15.938 1 98.38 137 ALA A C 1
ATOM 1064 O O . ALA A 1 137 ? 6.484 -19.922 -16.297 1 98.38 137 ALA A O 1
ATOM 1065 N N . LEU A 1 138 ? 4.738 -21.359 -16.484 1 98.44 138 LEU A N 1
ATOM 1066 C CA . LEU A 1 138 ? 4.059 -20.562 -17.5 1 98.44 138 LEU A CA 1
ATOM 1067 C C . LEU A 1 138 ? 2.684 -20.109 -17.016 1 98.44 138 LEU A C 1
ATOM 1069 O O . LEU A 1 138 ? 1.931 -20.906 -16.453 1 98.44 138 LEU A O 1
ATOM 1073 N N . PHE A 1 139 ? 2.406 -18.844 -17.219 1 98.06 139 PHE A N 1
ATOM 1074 C CA . PHE A 1 139 ? 1.111 -18.297 -16.828 1 98.06 139 PHE A CA 1
ATOM 1075 C C . PHE A 1 139 ? 0.025 -18.734 -17.797 1 98.06 139 PHE A C 1
ATOM 1077 O O . PHE A 1 139 ? 0.151 -18.547 -19.016 1 98.06 139 PHE A O 1
ATOM 1084 N N . CYS A 1 140 ? -1.063 -19.344 -17.25 1 97.5 140 CYS A N 1
ATOM 1085 C CA . CYS A 1 140 ? -2.109 -19.906 -18.094 1 97.5 140 CYS A CA 1
ATOM 1086 C C . CYS A 1 140 ? -3.488 -19.438 -17.641 1 97.5 140 CYS A C 1
ATOM 1088 O O . CYS A 1 140 ? -3.721 -19.266 -16.438 1 97.5 140 CYS A O 1
ATOM 1090 N N . ASP A 1 141 ? -4.395 -19.266 -18.641 1 97.56 141 ASP A N 1
ATOM 1091 C CA . ASP A 1 141 ? -5.809 -19.125 -18.312 1 97.56 141 ASP A CA 1
ATOM 1092 C C . ASP A 1 141 ? -6.387 -20.422 -17.781 1 97.56 141 ASP A C 1
ATOM 1094 O O . ASP A 1 141 ? -5.789 -21.5 -17.953 1 97.56 141 ASP A O 1
ATOM 1098 N N . PRO A 1 142 ? -7.457 -20.297 -17.031 1 97.94 142 PRO A N 1
ATOM 1099 C CA . PRO A 1 142 ? -8.117 -21.531 -16.609 1 97.94 142 PRO A CA 1
ATOM 1100 C C . PRO A 1 142 ? -8.766 -22.281 -17.781 1 97.94 142 PRO A C 1
ATOM 1102 O O . PRO A 1 142 ? -9.984 -22.234 -17.938 1 97.94 142 PRO A O 1
ATOM 1105 N N . ASP A 1 143 ? -7.945 -22.891 -18.547 1 97.56 143 ASP A N 1
ATOM 1106 C CA . ASP A 1 143 ? -8.258 -23.672 -19.734 1 97.56 143 ASP A CA 1
ATOM 1107 C C . ASP A 1 143 ? -7.555 -25.016 -19.719 1 97.56 143 ASP A C 1
ATOM 1109 O O . ASP A 1 143 ? -6.328 -25.094 -19.844 1 97.56 143 ASP A O 1
ATOM 1113 N N . PRO A 1 144 ? -8.367 -26.094 -19.688 1 97.62 144 PRO A N 1
ATOM 1114 C CA . PRO A 1 144 ? -7.77 -27.422 -19.547 1 97.62 144 PRO A CA 1
ATOM 1115 C C . PRO A 1 144 ? -6.922 -27.812 -20.75 1 97.62 144 PRO A C 1
ATOM 1117 O O . PRO A 1 144 ? -6.184 -28.797 -20.703 1 97.62 144 PRO A O 1
ATOM 1120 N N . ALA A 1 145 ? -6.977 -27.047 -21.812 1 97.12 145 ALA A N 1
ATOM 1121 C CA . ALA A 1 145 ? -6.18 -27.344 -23 1 97.12 145 ALA A CA 1
ATOM 1122 C C . ALA A 1 145 ? -4.773 -26.766 -22.891 1 97.12 145 ALA A C 1
ATOM 1124 O O . ALA A 1 145 ? -3.869 -27.156 -23.625 1 97.12 145 ALA A O 1
ATOM 1125 N N . ALA A 1 146 ? -4.496 -25.875 -21.984 1 96.81 146 ALA A N 1
ATOM 1126 C CA . ALA A 1 146 ? -3.26 -25.094 -21.906 1 96.81 146 ALA A CA 1
ATOM 1127 C C . ALA A 1 146 ? -2.115 -25.953 -21.359 1 96.81 146 ALA A C 1
ATOM 1129 O O . ALA A 1 146 ? -0.998 -25.906 -21.875 1 96.81 146 ALA A O 1
ATOM 1130 N N . PRO A 1 147 ? -2.354 -26.812 -20.359 1 97.75 147 PRO A N 1
ATOM 1131 C CA . PRO A 1 147 ? -1.248 -27.516 -19.703 1 97.75 147 PRO A CA 1
ATOM 1132 C C . PRO A 1 147 ? -0.473 -28.422 -20.656 1 97.75 147 PRO A C 1
ATOM 1134 O O . PRO A 1 147 ? 0.753 -28.531 -20.562 1 97.75 147 PRO A O 1
ATOM 1137 N N . GLU A 1 148 ? -1.159 -29.062 -21.578 1 97.62 148 GLU A N 1
ATOM 1138 C CA . GLU A 1 148 ? -0.465 -29.938 -22.516 1 97.62 148 GLU A CA 1
ATOM 1139 C C . GLU A 1 148 ? 0.554 -29.156 -23.344 1 97.62 148 GLU A C 1
ATOM 1141 O O . GLU A 1 148 ? 1.652 -29.641 -23.609 1 97.62 148 GLU A O 1
ATOM 1146 N N . HIS A 1 149 ? 0.197 -28.016 -23.797 1 97.38 149 HIS A N 1
ATOM 1147 C CA . HIS A 1 149 ? 1.104 -27.156 -24.547 1 97.38 149 HIS A CA 1
ATOM 1148 C C . HIS A 1 149 ? 2.297 -26.734 -23.703 1 97.38 149 HIS A C 1
ATOM 1150 O O . HIS A 1 149 ? 3.436 -26.75 -24.172 1 97.38 149 HIS A O 1
ATOM 1156 N N . ALA A 1 150 ? 2.033 -26.344 -22.438 1 97.69 150 ALA A N 1
ATOM 1157 C CA . ALA A 1 150 ? 3.098 -25.938 -21.531 1 97.69 150 ALA A CA 1
ATOM 1158 C C . ALA A 1 150 ? 4.105 -27.062 -21.312 1 97.69 150 ALA A C 1
ATOM 1160 O O . ALA A 1 150 ? 5.316 -26.828 -21.344 1 97.69 150 ALA A O 1
ATOM 1161 N N . ALA A 1 151 ? 3.602 -28.266 -21.141 1 97.5 151 ALA A N 1
ATOM 1162 C CA . ALA A 1 151 ? 4.461 -29.438 -20.953 1 97.5 151 ALA A CA 1
ATOM 1163 C C . ALA A 1 151 ? 5.336 -29.688 -22.172 1 97.5 151 ALA A C 1
ATOM 1165 O O . ALA A 1 151 ? 6.531 -29.953 -22.047 1 97.5 151 ALA A O 1
ATOM 1166 N N . ARG A 1 152 ? 4.719 -29.547 -23.328 1 96.88 152 ARG A N 1
ATOM 1167 C CA . ARG A 1 152 ? 5.449 -29.781 -24.578 1 96.88 152 ARG A CA 1
ATOM 1168 C C . ARG A 1 152 ? 6.578 -28.766 -24.734 1 96.88 152 ARG A C 1
ATOM 1170 O O . ARG A 1 152 ? 7.629 -29.078 -25.297 1 96.88 152 ARG A O 1
ATOM 1177 N N . LEU A 1 153 ? 6.371 -27.578 -24.234 1 97 153 LEU A N 1
ATOM 1178 C CA . LEU A 1 153 ? 7.363 -26.516 -24.344 1 97 153 LEU A CA 1
ATOM 1179 C C . LEU A 1 153 ? 8.492 -26.719 -23.344 1 97 153 LEU A C 1
ATOM 1181 O O . LEU A 1 153 ? 9.547 -26.078 -23.453 1 97 153 LEU A O 1
ATOM 1185 N N . GLY A 1 154 ? 8.242 -27.594 -22.344 1 96.38 154 GLY A N 1
ATOM 1186 C CA . GLY A 1 154 ? 9.305 -27.922 -21.406 1 96.38 154 GLY A CA 1
ATOM 1187 C C . GLY A 1 154 ? 9.148 -27.234 -20.062 1 96.38 154 GLY A C 1
ATOM 1188 O O . GLY A 1 154 ? 10.07 -27.25 -19.25 1 96.38 154 GLY A O 1
ATOM 1189 N N . ALA A 1 155 ? 8.039 -26.625 -19.812 1 97.44 155 ALA A N 1
ATOM 1190 C CA . ALA A 1 155 ? 7.809 -26.016 -18.5 1 97.44 155 ALA A CA 1
ATOM 1191 C C . ALA A 1 155 ? 7.703 -27.078 -17.422 1 97.44 155 ALA A C 1
ATOM 1193 O O . ALA A 1 155 ? 7.289 -28.219 -17.688 1 97.44 155 ALA A O 1
ATOM 1194 N N . GLU A 1 156 ? 8.055 -26.75 -16.234 1 97.75 156 GLU A N 1
ATOM 1195 C CA . GLU A 1 156 ? 7.918 -27.656 -15.094 1 97.75 156 GLU A CA 1
ATOM 1196 C C . GLU A 1 156 ? 6.594 -27.438 -14.367 1 97.75 156 GLU A C 1
ATOM 1198 O O . GLU A 1 156 ? 6.078 -28.344 -13.711 1 97.75 156 GLU A O 1
ATOM 1203 N N . ARG A 1 157 ? 6.062 -26.172 -14.508 1 97.81 157 ARG A N 1
ATOM 1204 C CA . ARG A 1 157 ? 4.832 -25.797 -13.82 1 97.81 157 ARG A CA 1
ATOM 1205 C C . ARG A 1 157 ? 3.996 -24.844 -14.68 1 97.81 157 ARG A C 1
ATOM 1207 O O . ARG A 1 157 ? 4.492 -24.281 -15.664 1 97.81 157 ARG A O 1
ATOM 1214 N N . ILE A 1 158 ? 2.799 -24.781 -14.328 1 98.12 158 ILE A N 1
ATOM 1215 C CA . ILE A 1 158 ? 1.967 -23.672 -14.781 1 98.12 158 ILE A CA 1
ATOM 1216 C C . ILE A 1 158 ? 1.488 -22.859 -13.57 1 98.12 158 ILE A C 1
ATOM 1218 O O . ILE A 1 158 ? 1.491 -23.359 -12.445 1 98.12 158 ILE A O 1
ATOM 1222 N N . GLU A 1 159 ? 1.184 -21.672 -13.781 1 98.44 159 GLU A N 1
ATOM 1223 C CA . GLU A 1 159 ? 0.43 -20.875 -12.828 1 98.44 159 GLU A CA 1
ATOM 1224 C C . GLU A 1 159 ? -0.918 -20.453 -13.406 1 98.44 159 GLU A C 1
ATOM 1226 O O . GLU A 1 159 ? -0.973 -19.719 -14.398 1 98.44 159 GLU A O 1
ATOM 1231 N N . ILE A 1 160 ? -1.928 -20.875 -12.773 1 98.44 160 ILE A N 1
ATOM 1232 C CA . ILE A 1 160 ? -3.271 -20.609 -13.266 1 98.44 160 ILE A CA 1
ATOM 1233 C C . ILE A 1 160 ? -3.689 -19.188 -12.859 1 98.44 160 ILE A C 1
ATOM 1235 O O . ILE A 1 160 ? -3.566 -18.812 -11.695 1 98.44 160 ILE A O 1
ATOM 1239 N N . TYR A 1 161 ? -4.152 -18.438 -13.859 1 97.94 161 TYR A N 1
ATOM 1240 C CA . TYR A 1 161 ? -4.691 -17.094 -13.641 1 97.94 161 TYR A CA 1
ATOM 1241 C C . TYR A 1 161 ? -6.047 -17.172 -12.945 1 97.94 161 TYR A C 1
ATOM 1243 O O . TYR A 1 161 ? -7.047 -17.547 -13.555 1 97.94 161 TYR A O 1
ATOM 1251 N N . THR A 1 162 ? -6.098 -16.703 -11.703 1 97.69 162 THR A N 1
ATOM 1252 C CA . THR A 1 162 ? -7.324 -16.828 -10.922 1 97.69 162 THR A CA 1
ATOM 1253 C C . THR A 1 162 ? -8.078 -15.5 -10.883 1 97.69 162 THR A C 1
ATOM 1255 O O . THR A 1 162 ? -9 -15.32 -10.086 1 97.69 162 THR A O 1
ATOM 1258 N N . GLY A 1 163 ? -7.723 -14.539 -11.727 1 95.81 163 GLY A N 1
ATOM 1259 C CA . GLY A 1 163 ? -8.359 -13.234 -11.773 1 95.81 163 GLY A CA 1
ATOM 1260 C C . GLY A 1 163 ? -9.867 -13.305 -11.875 1 95.81 163 GLY A C 1
ATOM 1261 O O . GLY A 1 163 ? -10.578 -12.688 -11.078 1 95.81 163 GLY A O 1
ATOM 1262 N N . PRO A 1 164 ? -10.383 -14.109 -12.844 1 95.81 164 PRO A N 1
ATOM 1263 C CA . PRO A 1 164 ? -11.836 -14.242 -12.992 1 95.81 164 PRO A CA 1
ATOM 1264 C C . PRO A 1 164 ? -12.508 -14.789 -11.734 1 95.81 164 PRO A C 1
ATOM 1266 O O . PRO A 1 164 ? -13.602 -14.352 -11.375 1 95.81 164 PRO A O 1
ATOM 1269 N N . TYR A 1 165 ? -11.883 -15.734 -11.078 1 97.06 165 TYR A N 1
ATOM 1270 C CA . TYR A 1 165 ? -12.398 -16.266 -9.82 1 97.06 165 TYR A CA 1
ATOM 1271 C C . TYR A 1 165 ? -12.422 -15.195 -8.742 1 97.06 165 TYR A C 1
ATOM 1273 O O . TYR A 1 165 ? -13.438 -15.016 -8.062 1 97.06 165 TYR A O 1
ATOM 1281 N N . GLY A 1 166 ? -11.289 -14.461 -8.539 1 94.69 166 GLY A N 1
ATOM 1282 C CA . GLY A 1 166 ? -11.211 -13.383 -7.57 1 94.69 166 GLY A CA 1
ATOM 1283 C C . GLY A 1 166 ? -12.25 -12.297 -7.797 1 94.69 166 GLY A C 1
ATOM 1284 O O . GLY A 1 166 ? -12.781 -11.727 -6.836 1 94.69 166 GLY A O 1
ATOM 1285 N N . ALA A 1 167 ? -12.609 -12.078 -9.062 1 93.94 167 ALA A N 1
ATOM 1286 C CA . ALA A 1 167 ? -13.539 -11.008 -9.438 1 93.94 167 ALA A CA 1
ATOM 1287 C C . ALA A 1 167 ? -14.969 -11.375 -9.062 1 93.94 167 ALA A C 1
ATOM 1289 O O . ALA A 1 167 ? -15.852 -10.523 -9.047 1 93.94 167 ALA A O 1
ATOM 1290 N N . CYS A 1 168 ? -15.188 -12.586 -8.672 1 94.5 168 CYS A N 1
ATOM 1291 C CA . CYS A 1 168 ? -16.531 -13.062 -8.328 1 94.5 168 CYS A CA 1
ATOM 1292 C C . CYS A 1 168 ? -16.781 -12.953 -6.828 1 94.5 168 CYS A C 1
ATOM 1294 O O . CYS A 1 168 ? -17.609 -13.68 -6.281 1 94.5 168 CYS A O 1
ATOM 1296 N N . TYR A 1 169 ? -16.094 -12.109 -6.195 1 89.06 169 TYR A N 1
ATOM 1297 C CA . TYR A 1 169 ? -16.125 -12 -4.738 1 89.06 169 TYR A CA 1
ATOM 1298 C C . TYR A 1 169 ? -17.547 -11.805 -4.238 1 89.06 169 TYR A C 1
ATOM 1300 O O . TYR A 1 169 ? -17.891 -12.211 -3.121 1 89.06 169 TYR A O 1
ATOM 1308 N N . ASP A 1 170 ? -18.484 -11.25 -5.062 1 90.88 170 ASP A N 1
ATOM 1309 C CA . ASP A 1 170 ? -19.859 -11 -4.625 1 90.88 170 ASP A CA 1
ATOM 1310 C C . ASP A 1 170 ? -20.844 -11.805 -5.453 1 90.88 170 ASP A C 1
ATOM 1312 O O . ASP A 1 170 ? -22.047 -11.508 -5.457 1 90.88 170 ASP A O 1
ATOM 1316 N N . GLU A 1 171 ? -20.328 -12.789 -6.176 1 95.19 171 GLU A N 1
ATOM 1317 C CA . GLU A 1 171 ? -21.156 -13.641 -7.031 1 95.19 171 GLU A CA 1
ATOM 1318 C C . GLU A 1 171 ? -20.828 -15.117 -6.824 1 95.19 171 GLU A C 1
ATOM 1320 O O . GLU A 1 171 ? -20.219 -15.75 -7.688 1 95.19 171 GLU A O 1
ATOM 1325 N N . PRO A 1 172 ? -21.391 -15.695 -5.812 1 93.69 172 PRO A N 1
ATOM 1326 C CA . PRO A 1 172 ? -21.031 -17.062 -5.445 1 93.69 172 PRO A CA 1
ATOM 1327 C C . PRO A 1 172 ? -21.281 -18.062 -6.578 1 93.69 172 PRO A C 1
ATOM 1329 O O . PRO A 1 172 ? -20.469 -18.984 -6.781 1 93.69 172 PRO A O 1
ATOM 1332 N N . ALA A 1 173 ? -22.406 -17.906 -7.309 1 95.38 173 ALA A N 1
ATOM 1333 C CA . ALA A 1 173 ? -22.703 -18.844 -8.383 1 95.38 173 ALA A CA 1
ATOM 1334 C C . ALA A 1 173 ? -21.672 -18.75 -9.492 1 95.38 173 ALA A C 1
ATOM 1336 O O . ALA A 1 173 ? -21.25 -19.781 -10.039 1 95.38 173 ALA A O 1
ATOM 1337 N N . ARG A 1 174 ? -21.297 -17.609 -9.812 1 96.06 174 ARG A N 1
ATOM 1338 C CA . ARG A 1 174 ? -20.266 -17.406 -10.828 1 96.06 174 ARG A CA 1
ATOM 1339 C C . ARG A 1 174 ? -18.906 -17.891 -10.336 1 96.06 174 ARG A C 1
ATOM 1341 O O . ARG A 1 174 ? -18.125 -18.438 -11.109 1 96.06 174 ARG A O 1
ATOM 1348 N N . ALA A 1 175 ? -18.625 -17.641 -9.055 1 97.19 175 ALA A N 1
ATOM 1349 C CA . ALA A 1 175 ? -17.375 -18.109 -8.445 1 97.19 175 ALA A CA 1
ATOM 1350 C C . ALA A 1 175 ? -17.234 -19.625 -8.594 1 97.19 175 ALA A C 1
ATOM 1352 O O . ALA A 1 175 ? -16.141 -20.125 -8.875 1 97.19 175 ALA A O 1
ATOM 1353 N N . GLU A 1 176 ? -18.297 -20.297 -8.422 1 97.19 176 GLU A N 1
ATOM 1354 C CA . GLU A 1 176 ? -18.266 -21.75 -8.523 1 97.19 176 GLU A CA 1
ATOM 1355 C C . GLU A 1 176 ? -17.891 -22.203 -9.93 1 97.19 176 GLU A C 1
ATOM 1357 O O . GLU A 1 176 ? -17.141 -23.156 -10.102 1 97.19 176 GLU A O 1
ATOM 1362 N N . LYS A 1 177 ? -18.422 -21.516 -10.906 1 97.75 177 LYS A N 1
ATOM 1363 C CA . LYS A 1 177 ? -18.109 -21.844 -12.289 1 97.75 177 LYS A CA 1
ATOM 1364 C C . LYS A 1 177 ? -16.625 -21.594 -12.594 1 97.75 177 LYS A C 1
ATOM 1366 O O . LYS A 1 177 ? -15.992 -22.391 -13.289 1 97.75 177 LYS A O 1
ATOM 1371 N N . GLU A 1 178 ? -16.172 -20.484 -12.117 1 97.81 178 GLU A N 1
ATOM 1372 C CA . GLU A 1 178 ? -14.75 -20.172 -12.305 1 97.81 178 GLU A CA 1
ATOM 1373 C C . GLU A 1 178 ? -13.867 -21.203 -11.602 1 97.81 178 GLU A C 1
ATOM 1375 O O . GLU A 1 178 ? -12.82 -21.594 -12.125 1 97.81 178 GLU A O 1
ATOM 1380 N N . LEU A 1 179 ? -14.273 -21.656 -10.445 1 97.81 179 LEU A N 1
ATOM 1381 C CA . LEU A 1 179 ? -13.547 -22.672 -9.695 1 97.81 179 LEU A CA 1
ATOM 1382 C C . LEU A 1 179 ? -13.484 -23.984 -10.477 1 97.81 179 LEU A C 1
ATOM 1384 O O . LEU A 1 179 ? -12.461 -24.672 -10.461 1 97.81 179 LEU A O 1
ATOM 1388 N N . ASP A 1 180 ? -14.578 -24.25 -11.125 1 98.06 180 ASP A N 1
ATOM 1389 C CA . ASP A 1 180 ? -14.617 -25.484 -11.93 1 98.06 180 ASP A CA 1
ATOM 1390 C C . ASP A 1 180 ? -13.586 -25.422 -13.047 1 98.06 180 ASP A C 1
ATOM 1392 O O . ASP A 1 180 ? -12.93 -26.438 -13.344 1 98.06 180 ASP A O 1
ATOM 1396 N N . LYS A 1 181 ? -13.477 -24.312 -13.672 1 98.19 181 LYS A N 1
ATOM 1397 C CA . LYS A 1 181 ? -12.492 -24.141 -14.742 1 98.19 181 LYS A CA 1
ATOM 1398 C C . LYS A 1 181 ? -11.07 -24.312 -14.211 1 98.19 181 LYS A C 1
ATOM 1400 O O . LYS A 1 181 ? -10.234 -24.953 -14.852 1 98.19 181 LYS A O 1
ATOM 1405 N N . ILE A 1 182 ? -10.836 -23.703 -13.07 1 98.25 182 ILE A N 1
ATOM 1406 C CA . ILE A 1 182 ? -9.523 -23.797 -12.445 1 98.25 182 ILE A CA 1
ATOM 1407 C C . ILE A 1 182 ? -9.219 -25.25 -12.102 1 98.25 182 ILE A C 1
ATOM 1409 O O . ILE A 1 182 ? -8.125 -25.75 -12.391 1 98.25 182 ILE A O 1
ATOM 1413 N N . ALA A 1 183 ? -10.188 -25.906 -11.523 1 97.88 183 ALA A N 1
ATOM 1414 C CA . ALA A 1 183 ? -10.016 -27.312 -11.125 1 97.88 183 ALA A CA 1
ATOM 1415 C C . ALA A 1 183 ? -9.727 -28.188 -12.336 1 97.88 183 ALA A C 1
ATOM 1417 O O . ALA A 1 183 ? -8.836 -29.047 -12.289 1 97.88 183 ALA A O 1
ATOM 1418 N N . ALA A 1 184 ? -10.469 -27.969 -13.398 1 98.38 184 ALA A N 1
ATOM 1419 C CA . ALA A 1 184 ? -10.266 -28.75 -14.609 1 98.38 184 ALA A CA 1
ATOM 1420 C C . ALA A 1 184 ? -8.875 -28.516 -15.188 1 98.38 184 ALA A C 1
ATOM 1422 O O . ALA A 1 184 ? -8.227 -29.453 -15.664 1 98.38 184 ALA A O 1
ATOM 1423 N N . THR A 1 185 ? -8.445 -27.312 -15.172 1 98.12 185 THR A N 1
ATOM 1424 C CA . THR A 1 185 ? -7.117 -26.953 -15.672 1 98.12 185 THR A CA 1
ATOM 1425 C C . THR A 1 185 ? -6.031 -27.578 -14.797 1 98.12 185 THR A C 1
ATOM 1427 O O . THR A 1 185 ? -5.043 -28.109 -15.305 1 98.12 185 THR A O 1
ATOM 1430 N N . ALA A 1 186 ? -6.234 -27.5 -13.492 1 97.44 186 ALA A N 1
ATOM 1431 C CA . ALA A 1 186 ? -5.289 -28.078 -12.547 1 97.44 186 ALA A CA 1
ATOM 1432 C C . ALA A 1 186 ? -5.18 -29.594 -12.75 1 97.44 186 ALA A C 1
ATOM 1434 O O . ALA A 1 186 ? -4.082 -30.156 -12.711 1 97.44 186 ALA A O 1
ATOM 1435 N N . GLU A 1 187 ? -6.27 -30.219 -12.969 1 96.88 187 GLU A N 1
ATOM 1436 C CA . GLU A 1 187 ? -6.289 -31.656 -13.211 1 96.88 187 GLU A CA 1
ATOM 1437 C C . GLU A 1 187 ? -5.531 -32.031 -14.484 1 96.88 187 GLU A C 1
ATOM 1439 O O . GLU A 1 187 ? -4.77 -32.969 -14.508 1 96.88 187 GLU A O 1
ATOM 1444 N N . SER A 1 188 ? -5.82 -31.266 -15.484 1 97.81 188 SER A N 1
ATOM 1445 C CA . SER A 1 188 ? -5.105 -31.484 -16.734 1 97.81 188 SER A CA 1
ATOM 1446 C C . SER A 1 188 ? -3.602 -31.328 -16.547 1 97.81 188 SER A C 1
ATOM 1448 O O . SER A 1 188 ? -2.816 -32.094 -17.094 1 97.81 188 SER A O 1
ATOM 1450 N N . ALA A 1 189 ? -3.182 -30.297 -15.805 1 97.62 189 ALA A N 1
ATOM 1451 C CA . ALA A 1 189 ? -1.767 -30.062 -15.523 1 97.62 189 ALA A CA 1
ATOM 1452 C C . ALA A 1 189 ? -1.149 -31.25 -14.789 1 97.62 189 ALA A C 1
ATOM 1454 O O . ALA A 1 189 ? -0.056 -31.703 -15.133 1 97.62 189 ALA A O 1
ATOM 1455 N N . ASN A 1 190 ? -1.84 -31.734 -13.828 1 95.06 190 ASN A N 1
ATOM 1456 C CA . ASN A 1 190 ? -1.377 -32.906 -13.078 1 95.06 190 ASN A CA 1
ATOM 1457 C C . ASN A 1 190 ? -1.209 -34.125 -13.984 1 95.06 190 ASN A C 1
ATOM 1459 O O . ASN A 1 190 ? -0.239 -34.875 -13.852 1 95.06 190 ASN A O 1
ATOM 1463 N N . ALA A 1 191 ? -2.127 -34.25 -14.875 1 96.31 191 ALA A N 1
ATOM 1464 C CA . ALA A 1 191 ? -2.088 -35.375 -15.805 1 96.31 191 ALA A CA 1
ATOM 1465 C C . ALA A 1 191 ? -0.881 -35.281 -16.734 1 96.31 191 ALA A C 1
ATOM 1467 O O . ALA A 1 191 ? -0.359 -36.312 -17.188 1 96.31 191 ALA A O 1
ATOM 1468 N N . CYS A 1 192 ? -0.43 -34.094 -17 1 96.81 192 CYS A N 1
ATOM 1469 C CA . CYS A 1 192 ? 0.71 -33.844 -17.875 1 96.81 192 CYS A CA 1
ATOM 1470 C C . CYS A 1 192 ? 2.02 -33.906 -17.094 1 96.81 192 CYS A C 1
ATOM 1472 O O . CYS A 1 192 ? 3.094 -33.688 -17.656 1 96.81 192 CYS A O 1
ATOM 1474 N N . GLY A 1 193 ? 1.9 -34.094 -15.742 1 96.56 193 GLY A N 1
ATOM 1475 C CA . GLY A 1 193 ? 3.092 -34.156 -14.914 1 96.56 193 GLY A CA 1
ATOM 1476 C C . GLY A 1 193 ? 3.609 -32.781 -14.531 1 96.56 193 GLY A C 1
ATOM 1477 O O . GLY A 1 193 ? 4.758 -32.625 -14.117 1 96.56 193 GLY A O 1
ATOM 1478 N N . LEU A 1 194 ? 2.836 -31.719 -14.719 1 97.69 194 LEU A N 1
ATOM 1479 C CA . LEU A 1 194 ? 3.221 -30.344 -14.398 1 97.69 194 LEU A CA 1
ATOM 1480 C C . LEU A 1 194 ? 2.865 -30 -12.953 1 97.69 194 LEU A C 1
ATOM 1482 O O . LEU A 1 194 ? 1.827 -30.438 -12.453 1 97.69 194 LEU A O 1
ATOM 1486 N N . GLY A 1 195 ? 3.762 -29.312 -12.219 1 97.19 195 GLY A N 1
ATOM 1487 C CA . GLY A 1 195 ? 3.324 -28.641 -11 1 97.19 195 GLY A CA 1
ATOM 1488 C C . GLY A 1 195 ? 2.283 -27.562 -11.25 1 97.19 195 GLY A C 1
ATOM 1489 O O . GLY A 1 195 ? 2.24 -26.969 -12.328 1 97.19 195 GLY A O 1
ATOM 1490 N N . VAL A 1 196 ? 1.483 -27.297 -10.234 1 97.81 196 VAL A N 1
ATOM 1491 C CA . VAL A 1 196 ? 0.406 -26.344 -10.406 1 97.81 196 VAL A CA 1
ATOM 1492 C C . VAL A 1 196 ? 0.529 -25.234 -9.367 1 97.81 196 VAL A C 1
ATOM 1494 O O . VAL A 1 196 ? 0.513 -25.5 -8.164 1 97.81 196 VAL A O 1
ATOM 1497 N N . ASN A 1 197 ? 0.716 -24.016 -9.859 1 98 197 ASN A N 1
ATOM 1498 C CA . ASN A 1 197 ? 0.595 -22.781 -9.086 1 98 197 ASN A CA 1
ATOM 1499 C C . ASN A 1 197 ? -0.688 -22.031 -9.422 1 98 197 ASN A C 1
ATOM 1501 O O . ASN A 1 197 ? -1.354 -22.344 -10.414 1 98 197 ASN A O 1
ATOM 1505 N N . ALA A 1 198 ? -1.036 -21.125 -8.594 1 97.69 198 ALA A N 1
ATOM 1506 C CA . ALA A 1 198 ? -2.156 -20.219 -8.844 1 97.69 198 ALA A CA 1
ATOM 1507 C C . ALA A 1 198 ? -1.908 -18.859 -8.211 1 97.69 198 ALA A C 1
ATOM 1509 O O . ALA A 1 198 ? -1.091 -18.734 -7.293 1 97.69 198 ALA A O 1
ATOM 1510 N N . GLY A 1 199 ? -2.576 -17.938 -8.781 1 94.94 199 GLY A N 1
ATOM 1511 C CA . GLY A 1 199 ? -2.426 -16.625 -8.172 1 94.94 199 GLY A CA 1
ATOM 1512 C C . GLY A 1 199 ? -3.275 -15.555 -8.828 1 94.94 199 GLY A C 1
ATOM 1513 O O . GLY A 1 199 ? -3.83 -15.773 -9.906 1 94.94 199 GLY A O 1
ATOM 1514 N N . HIS A 1 200 ? -3.361 -14.492 -8.289 1 92.75 200 HIS A N 1
ATOM 1515 C CA . HIS A 1 200 ? -4.031 -13.281 -8.75 1 92.75 200 HIS A CA 1
ATOM 1516 C C . HIS A 1 200 ? -5.379 -13.102 -8.062 1 92.75 200 HIS A C 1
ATOM 1518 O O . HIS A 1 200 ? -6.324 -13.836 -8.328 1 92.75 200 HIS A O 1
ATOM 1524 N N . ASP A 1 201 ? -5.445 -12.172 -7.164 1 95.25 201 ASP A N 1
ATOM 1525 C CA . ASP A 1 201 ? -6.652 -11.688 -6.504 1 95.25 201 ASP A CA 1
ATOM 1526 C C . ASP A 1 201 ? -7.238 -12.75 -5.578 1 95.25 201 ASP A C 1
ATOM 1528 O O . ASP A 1 201 ? -8.461 -12.914 -5.508 1 95.25 201 ASP A O 1
ATOM 1532 N N . LEU A 1 202 ? -6.359 -13.5 -5.016 1 97.5 202 LEU A N 1
ATOM 1533 C CA . LEU A 1 202 ? -6.75 -14.453 -3.979 1 97.5 202 LEU A CA 1
ATOM 1534 C C . LEU A 1 202 ? -6.727 -13.789 -2.604 1 97.5 202 LEU A C 1
ATOM 1536 O O . LEU A 1 202 ? -5.938 -12.875 -2.361 1 97.5 202 LEU A O 1
ATOM 1540 N N . THR A 1 203 ? -7.645 -14.234 -1.764 1 97.81 203 THR A N 1
ATOM 1541 C CA . THR A 1 203 ? -7.812 -13.711 -0.413 1 97.81 203 THR A CA 1
ATOM 1542 C C . THR A 1 203 ? -7.953 -14.844 0.596 1 97.81 203 THR A C 1
ATOM 1544 O O . THR A 1 203 ? -8.102 -16.016 0.212 1 97.81 203 THR A O 1
ATOM 1547 N N . VAL A 1 204 ? -7.871 -14.492 1.849 1 98.12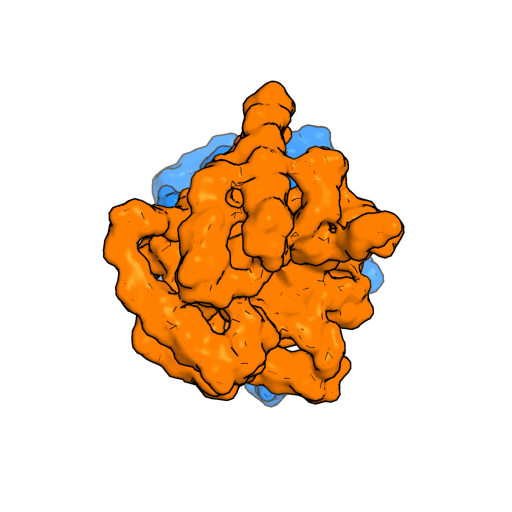 204 VAL A N 1
ATOM 1548 C CA . VAL A 1 204 ? -8.047 -15.477 2.912 1 98.12 204 VAL A CA 1
ATOM 1549 C C . VAL A 1 204 ? -9.406 -16.156 2.773 1 98.12 204 VAL A C 1
ATOM 1551 O O . VAL A 1 204 ? -9.555 -17.344 3.08 1 98.12 204 VAL A O 1
ATOM 1554 N N . GLU A 1 205 ? -10.352 -15.492 2.195 1 96.75 205 GLU A N 1
ATOM 1555 C CA . GLU A 1 205 ? -11.719 -15.992 2.119 1 96.75 205 GLU A CA 1
ATOM 1556 C C . GLU A 1 205 ? -11.906 -16.906 0.917 1 96.75 205 GLU A C 1
ATOM 1558 O O . GLU A 1 205 ? -12.68 -17.875 0.976 1 96.75 205 GLU A O 1
ATOM 1563 N N . ASN A 1 206 ? -11.219 -16.625 -0.18 1 97.25 206 ASN A N 1
ATOM 1564 C CA . ASN A 1 206 ? -11.539 -17.391 -1.383 1 97.25 206 ASN A CA 1
ATOM 1565 C C . ASN A 1 206 ? -10.523 -18.5 -1.639 1 97.25 206 ASN A C 1
ATOM 1567 O O . ASN A 1 206 ? -10.703 -19.312 -2.537 1 97.25 206 ASN A O 1
ATOM 1571 N N . VAL A 1 207 ? -9.492 -18.609 -0.804 1 97.81 207 VAL A N 1
ATOM 1572 C CA . VAL A 1 207 ? -8.453 -19.625 -0.957 1 97.81 207 VAL A CA 1
ATOM 1573 C C . VAL A 1 207 ? -9 -20.984 -0.537 1 97.81 207 VAL A C 1
ATOM 1575 O O . VAL A 1 207 ? -8.82 -21.969 -1.248 1 97.81 207 VAL A O 1
ATOM 1578 N N . PRO A 1 208 ? -9.781 -21.094 0.58 1 97.12 208 PRO A N 1
ATOM 1579 C CA . PRO A 1 208 ? -10.188 -22.422 1.044 1 97.12 208 PRO A CA 1
ATOM 1580 C C . PRO A 1 208 ? -11.055 -23.156 0.03 1 97.12 208 PRO A C 1
ATOM 1582 O O . PRO A 1 208 ? -10.797 -24.328 -0.281 1 97.12 208 PRO A O 1
ATOM 1585 N N . PRO A 1 209 ? -12.062 -22.5 -0.635 1 97.12 209 PRO A N 1
ATOM 1586 C CA . PRO A 1 209 ? -12.82 -23.203 -1.665 1 97.12 209 PRO A CA 1
ATOM 1587 C C . PRO A 1 209 ? -11.953 -23.625 -2.852 1 97.12 209 PRO A C 1
ATOM 1589 O O . PRO A 1 209 ? -12.195 -24.672 -3.463 1 97.12 209 PRO A O 1
ATOM 1592 N N . LEU A 1 210 ? -11.016 -22.828 -3.205 1 97.06 210 LEU A N 1
ATOM 1593 C CA . LEU A 1 210 ? -10.102 -23.141 -4.309 1 97.06 210 LEU A CA 1
ATOM 1594 C C . LEU A 1 210 ? -9.312 -24.406 -4.027 1 97.06 210 LEU A C 1
ATOM 1596 O O . LEU A 1 210 ? -9.234 -25.297 -4.883 1 97.06 210 LEU A O 1
ATOM 1600 N N . ILE A 1 211 ? -8.75 -24.531 -2.805 1 95.44 211 ILE A N 1
ATOM 1601 C CA . ILE A 1 211 ? -7.941 -25.672 -2.416 1 95.44 211 ILE A CA 1
ATOM 1602 C C . ILE A 1 211 ? -8.82 -26.922 -2.35 1 95.44 211 ILE A C 1
ATOM 1604 O O . ILE A 1 211 ? -8.383 -28.016 -2.707 1 95.44 211 ILE A O 1
ATOM 1608 N N . ALA A 1 212 ? -10 -26.766 -1.873 1 94.88 212 ALA A N 1
ATOM 1609 C CA . ALA A 1 212 ? -10.922 -27.906 -1.79 1 94.88 212 ALA A CA 1
ATOM 1610 C C . ALA A 1 212 ? -11.203 -28.484 -3.172 1 94.88 212 ALA A C 1
ATOM 1612 O O . ALA A 1 212 ? -11.305 -29.703 -3.328 1 94.88 212 ALA A O 1
ATOM 1613 N N . LYS A 1 213 ? -11.305 -27.641 -4.188 1 94.88 213 LYS A N 1
ATOM 1614 C CA . LYS A 1 213 ? -11.656 -28.062 -5.539 1 94.88 213 LYS A CA 1
ATOM 1615 C C . LYS A 1 213 ? -10.422 -28.5 -6.32 1 94.88 213 LYS A C 1
ATOM 1617 O O . LYS A 1 213 ? -10.508 -29.359 -7.207 1 94.88 213 LYS A O 1
ATOM 1622 N N . ALA A 1 214 ? -9.344 -27.875 -6.008 1 94.44 214 ALA A N 1
ATOM 1623 C CA . ALA A 1 214 ? -8.094 -28.156 -6.711 1 94.44 214 ALA A CA 1
ATOM 1624 C C . ALA A 1 214 ? -6.949 -28.406 -5.723 1 94.44 214 ALA A C 1
ATOM 1626 O O . ALA A 1 214 ? -6.016 -27.609 -5.641 1 94.44 214 ALA A O 1
ATOM 1627 N N . PRO A 1 215 ? -6.965 -29.516 -5.09 1 91.38 215 PRO A N 1
ATOM 1628 C CA . PRO A 1 215 ? -6.012 -29.781 -4.012 1 91.38 215 PRO A CA 1
ATOM 1629 C C . PRO A 1 215 ? -4.582 -29.953 -4.52 1 91.38 215 PRO A C 1
ATOM 1631 O O . PRO A 1 215 ? -3.643 -30.016 -3.723 1 91.38 215 PRO A O 1
ATOM 1634 N N . PHE A 1 216 ? -4.359 -29.938 -5.801 1 88.44 216 PHE A N 1
ATOM 1635 C CA . PHE A 1 216 ? -3.041 -30.172 -6.375 1 88.44 216 PHE A CA 1
ATOM 1636 C C . PHE A 1 216 ? -2.275 -28.875 -6.531 1 88.44 216 PHE A C 1
ATOM 1638 O O . PHE A 1 216 ? -1.115 -28.875 -6.945 1 88.44 216 PHE A O 1
ATOM 1645 N N . ILE A 1 217 ? -2.906 -27.734 -6.262 1 94.75 217 ILE A N 1
ATOM 1646 C CA . ILE A 1 217 ? -2.195 -26.469 -6.301 1 94.75 217 ILE A CA 1
ATOM 1647 C C . ILE A 1 217 ? -1.127 -26.438 -5.207 1 94.75 217 ILE A C 1
ATOM 1649 O O . ILE A 1 217 ? -1.438 -26.578 -4.023 1 94.75 217 ILE A O 1
ATOM 1653 N N . ARG A 1 218 ? 0.082 -26.25 -5.652 1 93.56 218 ARG A N 1
ATOM 1654 C CA . ARG A 1 218 ? 1.191 -26.406 -4.715 1 93.56 218 ARG A CA 1
ATOM 1655 C C . ARG A 1 218 ? 1.685 -25.047 -4.223 1 93.56 218 ARG A C 1
ATOM 1657 O O . ARG A 1 218 ? 2.348 -24.953 -3.188 1 93.56 218 ARG A O 1
ATOM 1664 N N . GLU A 1 219 ? 1.449 -24.031 -4.949 1 96.25 219 GLU A N 1
ATOM 1665 C CA . GLU A 1 219 ? 1.938 -22.703 -4.602 1 96.25 219 GLU A CA 1
ATOM 1666 C C . GLU A 1 219 ? 0.972 -21.609 -5.066 1 96.25 219 GLU A C 1
ATOM 1668 O O . GLU A 1 219 ? 0.365 -21.734 -6.133 1 96.25 219 GLU A O 1
ATOM 1673 N N . MET A 1 220 ? 0.783 -20.688 -4.25 1 97.81 220 MET A N 1
ATOM 1674 C CA . MET A 1 220 ? 0.009 -19.5 -4.625 1 97.81 220 MET A CA 1
ATOM 1675 C C . MET A 1 220 ? 0.843 -18.234 -4.469 1 97.81 220 MET A C 1
ATOM 1677 O O . MET A 1 220 ? 1.454 -18.016 -3.422 1 97.81 220 MET A O 1
ATOM 1681 N N . SER A 1 221 ? 0.944 -17.469 -5.543 1 97.38 221 SER A N 1
ATOM 1682 C CA . SER A 1 221 ? 1.553 -16.156 -5.5 1 97.38 221 SER A CA 1
ATOM 1683 C C . SER A 1 221 ? 0.501 -15.062 -5.289 1 97.38 221 SER A C 1
ATOM 1685 O O . SER A 1 221 ? -0.323 -14.812 -6.172 1 97.38 221 SER A O 1
ATOM 1687 N N . ILE A 1 222 ? 0.511 -14.445 -4.172 1 97.94 222 ILE A N 1
ATOM 1688 C CA . ILE A 1 222 ? -0.548 -13.508 -3.814 1 97.94 222 ILE A CA 1
ATOM 1689 C C . ILE A 1 222 ? 0.063 -12.164 -3.428 1 97.94 222 ILE A C 1
ATOM 1691 O O . ILE A 1 222 ? 0.957 -12.102 -2.58 1 97.94 222 ILE A O 1
ATOM 1695 N N . GLY A 1 223 ? -0.392 -11.117 -4.102 1 97.19 223 GLY A N 1
ATOM 1696 C CA . GLY A 1 223 ? 0.159 -9.789 -3.861 1 97.19 223 GLY A CA 1
ATOM 1697 C C . GLY A 1 223 ? -0.869 -8.797 -3.348 1 97.19 223 GLY A C 1
ATOM 1698 O O . GLY A 1 223 ? -0.922 -8.516 -2.148 1 97.19 223 GLY A O 1
ATOM 1699 N N . HIS A 1 224 ? -1.807 -8.477 -4.223 1 96.81 224 HIS A N 1
ATOM 1700 C CA . HIS A 1 224 ? -2.775 -7.426 -3.922 1 96.81 224 HIS A CA 1
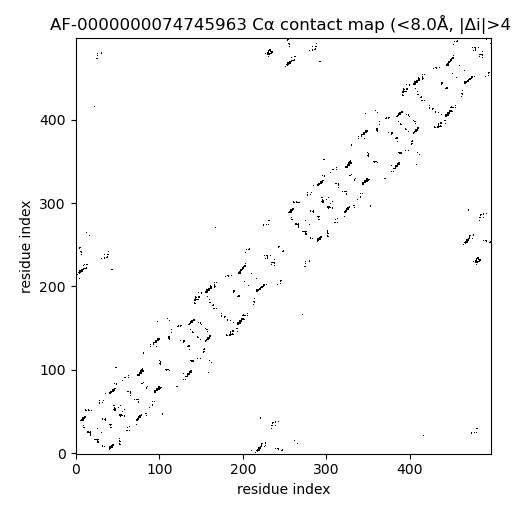ATOM 1701 C C . HIS A 1 224 ? -3.648 -7.805 -2.73 1 96.81 224 HIS A C 1
ATOM 1703 O O . HIS A 1 224 ? -3.75 -7.047 -1.763 1 96.81 224 HIS A O 1
ATOM 1709 N N . GLY A 1 225 ? -4.27 -9.016 -2.787 1 97.25 225 GLY A N 1
ATOM 1710 C CA . GLY A 1 225 ? -5.086 -9.484 -1.681 1 97.25 225 GLY A CA 1
ATOM 1711 C C . GLY A 1 225 ? -4.309 -9.625 -0.384 1 97.25 225 GLY A C 1
ATOM 1712 O O . GLY A 1 225 ? -4.832 -9.328 0.692 1 97.25 225 GLY A O 1
ATOM 1713 N N . PHE A 1 226 ? -3.096 -10.07 -0.466 1 98.69 226 PHE A N 1
ATOM 1714 C CA . PHE A 1 226 ? -2.244 -10.227 0.708 1 98.69 226 PHE A CA 1
ATOM 1715 C C . PHE A 1 226 ? -1.922 -8.867 1.323 1 98.69 226 PHE A C 1
ATOM 1717 O O . PHE A 1 226 ? -2.018 -8.695 2.541 1 98.69 226 PHE A O 1
ATOM 1724 N N . THR A 1 227 ? -1.508 -7.93 0.463 1 98.69 227 THR A N 1
ATOM 1725 C CA . THR A 1 227 ? -1.145 -6.602 0.944 1 98.69 227 THR A CA 1
ATOM 1726 C C . THR A 1 227 ? -2.336 -5.926 1.62 1 98.69 227 THR A C 1
ATOM 1728 O O . THR A 1 227 ? -2.184 -5.281 2.66 1 98.69 227 THR A O 1
ATOM 1731 N N . ALA A 1 228 ? -3.508 -6.105 1.029 1 98.5 228 ALA A N 1
ATOM 1732 C CA . ALA A 1 228 ? -4.719 -5.57 1.646 1 98.5 228 ALA A CA 1
ATOM 1733 C C . ALA A 1 228 ? -4.934 -6.16 3.035 1 98.5 228 ALA A C 1
ATOM 1735 O O . ALA A 1 228 ? -5.242 -5.434 3.984 1 98.5 228 ALA A O 1
ATOM 1736 N N . ASP A 1 229 ? -4.77 -7.445 3.127 1 98.81 229 ASP A N 1
ATOM 1737 C CA . ASP A 1 229 ? -4.902 -8.133 4.406 1 98.81 229 ASP A CA 1
ATOM 1738 C C . ASP A 1 229 ? -3.834 -7.672 5.395 1 98.81 229 ASP A C 1
ATOM 1740 O O . ASP A 1 229 ? -4.113 -7.492 6.582 1 98.81 229 ASP A O 1
ATOM 1744 N N . ALA A 1 230 ? -2.635 -7.465 4.898 1 98.88 230 ALA A N 1
ATOM 1745 C CA . ALA A 1 230 ? -1.505 -7.078 5.738 1 98.88 230 ALA A CA 1
ATOM 1746 C C . ALA A 1 230 ? -1.7 -5.676 6.309 1 98.88 230 ALA A C 1
ATOM 1748 O O . ALA A 1 230 ? -1.218 -5.367 7.402 1 98.88 230 ALA A O 1
ATOM 1749 N N . LEU A 1 231 ? -2.361 -4.816 5.578 1 98.88 231 LEU A N 1
ATOM 1750 C CA . LEU A 1 231 ? -2.664 -3.498 6.121 1 98.88 231 LEU A CA 1
ATOM 1751 C C . LEU A 1 231 ? -3.525 -3.609 7.375 1 98.88 231 LEU A C 1
ATOM 1753 O O . LEU A 1 231 ? -3.371 -2.818 8.312 1 98.88 231 LEU A O 1
ATOM 1757 N N . VAL A 1 232 ? -4.387 -4.59 7.398 1 98.88 232 VAL A N 1
ATOM 1758 C CA . VAL A 1 232 ? -5.27 -4.777 8.547 1 98.88 232 VAL A CA 1
ATOM 1759 C C . VAL A 1 232 ? -4.504 -5.461 9.68 1 98.88 232 VAL A C 1
ATOM 1761 O O . VAL A 1 232 ? -4.547 -5.012 10.828 1 98.88 232 VAL A O 1
ATOM 1764 N N . HIS A 1 233 ? -3.656 -6.457 9.344 1 98.88 233 HIS A N 1
ATOM 1765 C CA . HIS A 1 233 ? -3.221 -7.391 10.375 1 98.88 233 HIS A CA 1
ATOM 1766 C C . HIS A 1 233 ? -1.705 -7.363 10.547 1 98.88 233 HIS A C 1
ATOM 1768 O O . HIS A 1 233 ? -1.173 -7.891 11.523 1 98.88 233 HIS A O 1
ATOM 1774 N N . GLY A 1 234 ? -0.987 -6.719 9.641 1 98.88 234 GLY A N 1
ATOM 1775 C CA . GLY A 1 234 ? 0.462 -6.82 9.586 1 98.88 234 GLY A CA 1
ATOM 1776 C C . GLY A 1 234 ? 0.943 -7.988 8.734 1 98.88 234 GLY A C 1
ATOM 1777 O O . GLY A 1 234 ? 0.245 -8.992 8.609 1 98.88 234 GLY A O 1
ATOM 1778 N N . PHE A 1 235 ? 2.133 -7.91 8.281 1 98.88 235 PHE A N 1
ATOM 1779 C CA . PHE A 1 235 ? 2.672 -8.891 7.344 1 98.88 235 PHE A CA 1
ATOM 1780 C C . PHE A 1 235 ? 2.773 -10.266 8 1 98.88 235 PHE A C 1
ATOM 1782 O O . PHE A 1 235 ? 2.324 -11.258 7.434 1 98.88 235 PHE A O 1
ATOM 1789 N N . ALA A 1 236 ? 3.33 -10.305 9.195 1 98.88 236 ALA A N 1
ATOM 1790 C CA . ALA A 1 236 ? 3.553 -11.586 9.852 1 98.88 236 ALA A CA 1
ATOM 1791 C C . ALA A 1 236 ? 2.23 -12.305 10.109 1 98.88 236 ALA A C 1
ATOM 1793 O O . ALA A 1 236 ? 2.082 -13.484 9.781 1 98.88 236 ALA A O 1
ATOM 1794 N N . GLU A 1 237 ? 1.287 -11.562 10.617 1 98.81 237 GLU A N 1
ATOM 1795 C CA . GLU A 1 237 ? -0.008 -12.164 10.922 1 98.81 237 GLU A CA 1
ATOM 1796 C C . GLU A 1 237 ? -0.735 -12.57 9.641 1 98.81 237 GLU A C 1
ATOM 1798 O O . GLU A 1 237 ? -1.415 -13.602 9.609 1 98.81 237 GLU A O 1
ATOM 1803 N N . SER A 1 238 ? -0.647 -11.766 8.633 1 98.88 238 SER A N 1
ATOM 1804 C CA . SER A 1 238 ? -1.28 -12.109 7.363 1 98.88 238 SER A CA 1
ATOM 1805 C C . SER A 1 238 ? -0.709 -13.406 6.797 1 98.88 238 SER A C 1
ATOM 1807 O O . SER A 1 238 ? -1.439 -14.211 6.211 1 98.88 238 SER A O 1
ATOM 1809 N N . ILE A 1 239 ? 0.665 -13.625 6.965 1 98.81 239 ILE A N 1
ATOM 1810 C CA . ILE A 1 239 ? 1.245 -14.898 6.543 1 98.81 239 ILE A CA 1
ATOM 1811 C C . ILE A 1 239 ? 0.536 -16.047 7.254 1 98.81 239 ILE A C 1
ATOM 1813 O O . ILE A 1 239 ? 0.123 -17.016 6.613 1 98.81 239 ILE A O 1
ATOM 1817 N N . SER A 1 240 ? 0.356 -15.906 8.523 1 98.62 240 SER A N 1
ATOM 1818 C CA . SER A 1 240 ? -0.312 -16.953 9.297 1 98.62 240 SER A CA 1
ATOM 1819 C C . SER A 1 240 ? -1.735 -17.172 8.797 1 98.62 240 SER A C 1
ATOM 1821 O O . SER A 1 240 ? -2.182 -18.328 8.68 1 98.62 240 SER A O 1
ATOM 1823 N N . ARG A 1 241 ? -2.422 -16.125 8.508 1 98.75 241 ARG A N 1
ATOM 1824 C CA . ARG A 1 241 ? -3.805 -16.219 8.055 1 98.75 241 ARG A CA 1
ATOM 1825 C C . ARG A 1 241 ? -3.898 -16.938 6.715 1 98.75 241 ARG A C 1
ATOM 1827 O O . ARG A 1 241 ? -4.734 -17.828 6.539 1 98.75 241 ARG A O 1
ATOM 1834 N N . PHE A 1 242 ? -3.051 -16.594 5.809 1 98.56 242 PHE A N 1
ATOM 1835 C CA . PHE A 1 242 ? -3.072 -17.234 4.5 1 98.56 242 PHE A CA 1
ATOM 1836 C C . PHE A 1 242 ? -2.623 -18.688 4.602 1 98.56 242 PHE A C 1
ATOM 1838 O O . PHE A 1 242 ? -3.18 -19.562 3.938 1 98.56 242 PHE A O 1
ATOM 1845 N N . ARG A 1 243 ? -1.584 -18.969 5.418 1 97.62 243 ARG A N 1
ATOM 1846 C CA . ARG A 1 243 ? -1.146 -20.344 5.609 1 97.62 243 ARG A CA 1
ATOM 1847 C C . ARG A 1 243 ? -2.275 -21.203 6.168 1 97.62 243 ARG A C 1
ATOM 1849 O O . ARG A 1 243 ? -2.439 -22.359 5.766 1 97.62 243 ARG A O 1
ATOM 1856 N N . LYS A 1 244 ? -3.033 -20.641 7.082 1 97.31 244 LYS A N 1
ATOM 1857 C CA . LYS A 1 244 ? -4.191 -21.359 7.609 1 97.31 244 LYS A CA 1
ATOM 1858 C C . LYS A 1 244 ? -5.238 -21.594 6.52 1 97.31 244 LYS A C 1
ATOM 1860 O O . LYS A 1 244 ? -5.777 -22.688 6.395 1 97.31 244 LYS A O 1
ATOM 1865 N N . ALA A 1 245 ? -5.516 -20.578 5.754 1 97.25 245 ALA A N 1
ATOM 1866 C CA . ALA A 1 245 ? -6.488 -20.672 4.668 1 97.25 245 ALA A CA 1
ATOM 1867 C C . ALA A 1 245 ? -6.062 -21.734 3.646 1 97.25 245 ALA A C 1
ATOM 1869 O O . ALA A 1 245 ? -6.906 -22.406 3.055 1 97.25 245 ALA A O 1
ATOM 1870 N N . MET A 1 246 ? -4.758 -21.906 3.463 1 96.19 246 MET A N 1
ATOM 1871 C CA . MET A 1 246 ? -4.203 -22.812 2.465 1 96.19 246 MET A CA 1
ATOM 1872 C C . MET A 1 246 ? -4.074 -24.219 3.025 1 96.19 246 MET A C 1
ATOM 1874 O O . MET A 1 246 ? -3.68 -25.141 2.312 1 96.19 246 MET A O 1
ATOM 1878 N N . GLY A 1 247 ? -4.367 -24.391 4.289 1 91.25 247 GLY A N 1
ATOM 1879 C CA . GLY A 1 247 ? -4.32 -25.703 4.922 1 91.25 247 GLY A CA 1
ATOM 1880 C C . GLY A 1 247 ? -2.92 -26.109 5.332 1 91.25 247 GLY A C 1
ATOM 1881 O O . GLY A 1 247 ? -2.66 -27.297 5.562 1 91.25 247 GLY A O 1
ATOM 1882 N N . GLU A 1 248 ? -2.061 -25.141 5.367 1 90.06 248 GLU A N 1
ATOM 1883 C CA . GLU A 1 248 ? -0.694 -25.422 5.797 1 90.06 248 GLU A CA 1
ATOM 1884 C C . GLU A 1 248 ? -0.598 -25.5 7.316 1 90.06 248 GLU A C 1
ATOM 1886 O O . GLU A 1 248 ? 0.264 -26.203 7.852 1 90.06 248 GLU A O 1
ATOM 1891 N N . LEU A 1 249 ? -1.387 -24.672 7.965 1 87.94 249 LEU A N 1
ATOM 1892 C CA . LEU A 1 249 ? -1.466 -24.656 9.422 1 87.94 249 LEU A CA 1
ATOM 1893 C C . LEU A 1 249 ? -2.832 -25.141 9.898 1 87.94 249 LEU A C 1
ATOM 1895 O O . LEU A 1 249 ? -3.83 -24.984 9.195 1 87.94 249 LEU A O 1
ATOM 1899 N N . MET B 1 1 ? -0.317 21.031 30.984 1 46.69 1 MET B N 1
ATOM 1900 C CA . MET B 1 1 ? 0.491 20.469 29.906 1 46.69 1 MET B CA 1
ATOM 1901 C C . MET B 1 1 ? -0.246 20.562 28.562 1 46.69 1 MET B C 1
ATOM 1903 O O . MET B 1 1 ? -1.472 20.438 28.531 1 46.69 1 MET B O 1
ATOM 1907 N N . PRO B 1 2 ? 0.529 21.156 27.578 1 63.53 2 PRO B N 1
ATOM 1908 C CA . PRO B 1 2 ? -0.211 21.281 26.312 1 63.53 2 PRO B CA 1
ATOM 1909 C C . PRO B 1 2 ? -0.832 19.969 25.859 1 63.53 2 PRO B C 1
ATOM 1911 O O . PRO B 1 2 ? -0.375 18.891 26.25 1 63.53 2 PRO B O 1
ATOM 1914 N N . ALA B 1 3 ? -2.037 20.047 25.344 1 74.19 3 ALA B N 1
ATOM 1915 C CA . ALA B 1 3 ? -2.736 18.859 24.859 1 74.19 3 ALA B CA 1
ATOM 1916 C C . ALA B 1 3 ? -1.864 18.078 23.891 1 74.19 3 ALA B C 1
ATOM 1918 O O . ALA B 1 3 ? -1.102 18.656 23.109 1 74.19 3 ALA B O 1
ATOM 1919 N N . ALA B 1 4 ? -1.813 16.812 23.938 1 85.31 4 ALA B N 1
ATOM 1920 C CA . ALA B 1 4 ? -1.008 15.906 23.125 1 85.31 4 ALA B CA 1
ATOM 1921 C C . ALA B 1 4 ? -1.404 15.992 21.656 1 85.31 4 ALA B C 1
ATOM 1923 O O . ALA B 1 4 ? -2.564 16.25 21.328 1 85.31 4 ALA B O 1
ATOM 1924 N N . SER B 1 5 ? -0.423 15.906 20.812 1 93.12 5 SER B N 1
ATOM 1925 C CA . SER B 1 5 ? -0.677 15.812 19.391 1 93.12 5 SER B CA 1
ATOM 1926 C C . SER B 1 5 ? -1.466 14.555 19.047 1 93.12 5 SER B C 1
ATOM 1928 O O . SER B 1 5 ? -1.277 13.508 19.672 1 93.12 5 SER B O 1
ATOM 1930 N N . ARG B 1 6 ? -2.354 14.703 18.188 1 95.5 6 ARG B N 1
ATOM 1931 C CA . ARG B 1 6 ? -3.201 13.586 17.797 1 95.5 6 ARG B CA 1
ATOM 1932 C C . ARG B 1 6 ? -2.98 13.211 16.328 1 95.5 6 ARG B C 1
ATOM 1934 O O . ARG B 1 6 ? -2.578 14.055 15.523 1 95.5 6 ARG B O 1
ATOM 1941 N N . LEU B 1 7 ? -3.281 11.992 16 1 98 7 LEU B N 1
ATOM 1942 C CA . LEU B 1 7 ? -2.996 11.461 14.68 1 98 7 LEU B CA 1
ATOM 1943 C C . LEU B 1 7 ? -4.238 11.516 13.797 1 98 7 LEU B C 1
ATOM 1945 O O . LEU B 1 7 ? -5.301 11.023 14.188 1 98 7 LEU B O 1
ATOM 1949 N N . SER B 1 8 ? -4.168 12.172 12.703 1 98.31 8 SER B N 1
ATOM 1950 C CA . SER B 1 8 ? -5.086 12.016 11.578 1 98.31 8 SER B CA 1
ATOM 1951 C C . SER B 1 8 ? -4.48 11.125 10.5 1 98.31 8 SER B C 1
ATOM 1953 O O . SER B 1 8 ? -3.504 11.508 9.844 1 98.31 8 SER B O 1
ATOM 1955 N N . VAL B 1 9 ? -5.027 9.984 10.258 1 98.75 9 VAL B N 1
ATOM 1956 C CA . VAL B 1 9 ? -4.438 9.031 9.328 1 98.75 9 VAL B CA 1
ATOM 1957 C C . VAL B 1 9 ? -4.809 9.406 7.895 1 98.75 9 VAL B C 1
ATOM 1959 O O . VAL B 1 9 ? -5.992 9.523 7.562 1 98.75 9 VAL B O 1
ATOM 1962 N N . ASN B 1 10 ? -3.818 9.695 7.129 1 98.38 10 ASN B N 1
ATOM 1963 C CA . ASN B 1 10 ? -4.043 9.914 5.703 1 98.38 10 ASN B CA 1
ATOM 1964 C C . ASN B 1 10 ? -4.172 8.594 4.945 1 98.38 10 ASN B C 1
ATOM 1966 O O . ASN B 1 10 ? -3.23 7.805 4.902 1 98.38 10 ASN B O 1
ATOM 1970 N N . VAL B 1 11 ? -5.309 8.336 4.297 1 98.62 11 VAL B N 1
ATOM 1971 C CA . VAL B 1 11 ? -5.57 7.008 3.742 1 98.62 11 VAL B CA 1
ATOM 1972 C C . VAL B 1 11 ? -5.504 7.066 2.217 1 98.62 11 VAL B C 1
ATOM 1974 O O . VAL B 1 11 ? -6.086 6.223 1.532 1 98.62 11 VAL B O 1
ATOM 1977 N N . ASN B 1 12 ? -4.801 8.07 1.661 1 97.19 12 ASN B N 1
ATOM 1978 C CA . ASN B 1 12 ? -4.633 8.172 0.215 1 97.19 12 ASN B CA 1
ATOM 1979 C C . ASN B 1 12 ? -3.902 6.953 -0.348 1 97.19 12 ASN B C 1
ATOM 1981 O O . ASN B 1 12 ? -4.242 6.461 -1.426 1 97.19 12 ASN B O 1
ATOM 1985 N N . ALA B 1 13 ? -2.891 6.496 0.372 1 96.69 13 ALA B N 1
ATOM 1986 C CA . ALA B 1 13 ? -2.125 5.34 -0.089 1 96.69 13 ALA B CA 1
ATOM 1987 C C . ALA B 1 13 ? -3.002 4.094 -0.159 1 96.69 13 ALA B C 1
ATOM 1989 O O . ALA B 1 13 ? -2.828 3.252 -1.045 1 96.69 13 ALA B O 1
ATOM 1990 N N . VAL B 1 14 ? -3.938 3.939 0.777 1 98.12 14 VAL B N 1
ATOM 1991 C CA . VAL B 1 14 ? -4.887 2.83 0.769 1 98.12 14 VAL B CA 1
ATOM 1992 C C . VAL B 1 14 ? -5.746 2.896 -0.489 1 98.12 14 VAL B C 1
ATOM 1994 O O . VAL B 1 14 ? -5.926 1.893 -1.182 1 98.12 14 VAL B O 1
ATOM 1997 N N . ALA B 1 15 ? -6.266 4.094 -0.761 1 97.38 15 ALA B N 1
ATOM 1998 C CA . ALA B 1 15 ? -7.109 4.293 -1.938 1 97.38 15 ALA B CA 1
ATOM 1999 C C . ALA B 1 15 ? -6.336 4 -3.221 1 97.38 15 ALA B C 1
ATOM 2001 O O . ALA B 1 15 ? -6.879 3.42 -4.16 1 97.38 15 ALA B O 1
ATOM 2002 N N . MET B 1 16 ? -5.121 4.457 -3.234 1 95.12 16 MET B N 1
ATOM 2003 C CA . MET B 1 16 ? -4.285 4.211 -4.402 1 95.12 16 MET B CA 1
ATOM 2004 C C . MET B 1 16 ? -4.121 2.715 -4.652 1 95.12 16 MET B C 1
ATOM 2006 O O . MET B 1 16 ? -4.25 2.254 -5.789 1 95.12 16 MET B O 1
ATOM 2010 N N . LEU B 1 17 ? -3.832 1.971 -3.584 1 95.69 17 LEU B N 1
ATOM 2011 C CA . LEU B 1 17 ? -3.691 0.524 -3.701 1 95.69 17 LEU B CA 1
ATOM 2012 C C . LEU B 1 17 ? -4.984 -0.11 -4.203 1 95.69 17 LEU B C 1
ATOM 2014 O O . LEU B 1 17 ? -4.957 -0.971 -5.086 1 95.69 17 LEU B O 1
ATOM 2018 N N . ARG B 1 18 ? -6.07 0.319 -3.67 1 95.81 18 ARG B N 1
ATOM 2019 C CA . ARG B 1 18 ? -7.371 -0.193 -4.086 1 95.81 18 ARG B CA 1
ATOM 2020 C C . ARG B 1 18 ? -7.598 0.034 -5.578 1 95.81 18 ARG B C 1
ATOM 2022 O O . ARG B 1 18 ? -8.086 -0.853 -6.281 1 95.81 18 ARG B O 1
ATOM 2029 N N . ASN B 1 19 ? -7.254 1.229 -6.027 1 93.81 19 ASN B N 1
ATOM 2030 C CA . ASN B 1 19 ? -7.578 1.643 -7.387 1 93.81 19 ASN B CA 1
ATOM 2031 C C . ASN B 1 19 ? -6.734 0.889 -8.414 1 93.81 19 ASN B C 1
ATOM 2033 O O . ASN B 1 19 ? -7.02 0.937 -9.609 1 93.81 19 ASN B O 1
ATOM 2037 N N . ARG B 1 20 ? -5.746 0.113 -7.934 1 87.62 20 ARG B N 1
ATOM 2038 C CA . ARG B 1 20 ? -4.902 -0.659 -8.836 1 87.62 20 ARG B CA 1
ATOM 2039 C C . ARG B 1 20 ? -5.68 -1.81 -9.469 1 87.62 20 ARG B C 1
ATOM 2041 O O . ARG B 1 20 ? -5.258 -2.375 -10.477 1 87.62 20 ARG B O 1
ATOM 2048 N N . ARG B 1 21 ? -6.711 -2.191 -8.719 1 87.06 21 ARG B N 1
ATOM 2049 C CA . ARG B 1 21 ? -7.555 -3.301 -9.148 1 87.06 21 ARG B CA 1
ATOM 2050 C C . ARG B 1 21 ? -9.031 -2.924 -9.086 1 87.06 21 ARG B C 1
ATOM 2052 O O . ARG B 1 21 ? -9.422 -2.049 -8.312 1 87.06 21 ARG B O 1
ATOM 2059 N N . ASP B 1 22 ? -9.773 -3.512 -9.961 1 84.19 22 ASP B N 1
ATOM 2060 C CA . ASP B 1 22 ? -11.219 -3.355 -9.844 1 84.19 22 ASP B CA 1
ATOM 2061 C C . ASP B 1 22 ? -11.789 -4.281 -8.773 1 84.19 22 ASP B C 1
ATOM 2063 O O . ASP B 1 22 ? -12.586 -5.172 -9.07 1 84.19 22 ASP B O 1
ATOM 2067 N N . LEU B 1 23 ? -11.305 -4.141 -7.543 1 91 23 LEU B N 1
ATOM 2068 C CA . LEU B 1 23 ? -11.664 -4.949 -6.383 1 91 23 LEU B CA 1
ATOM 2069 C C . LEU B 1 23 ? -11.945 -4.066 -5.172 1 91 23 LEU B C 1
ATOM 2071 O O . LEU B 1 23 ? -11.523 -2.908 -5.129 1 91 23 LEU B O 1
ATOM 2075 N N . PRO B 1 24 ? -12.656 -4.586 -4.219 1 91.75 24 PRO B N 1
ATOM 2076 C CA . PRO B 1 24 ? -13.055 -3.732 -3.096 1 91.75 24 PRO B CA 1
ATOM 2077 C C . PRO B 1 24 ? -12.008 -3.691 -1.987 1 91.75 24 PRO B C 1
ATOM 2079 O O . PRO B 1 24 ? -12.234 -3.09 -0.936 1 91.75 24 PRO B O 1
ATOM 2082 N N . TRP B 1 25 ? -10.867 -4.406 -2.172 1 94.44 25 TRP B N 1
ATOM 2083 C CA . TRP B 1 25 ? -9.812 -4.402 -1.163 1 94.44 25 TRP B CA 1
ATOM 2084 C C . TRP B 1 25 ? -8.516 -3.838 -1.733 1 94.44 25 TRP B C 1
ATOM 2086 O O . TRP B 1 25 ? -8.195 -4.062 -2.902 1 94.44 25 TRP B O 1
ATOM 2096 N N . PRO B 1 26 ? -7.859 -3.133 -0.828 1 97.62 26 PRO B N 1
ATOM 2097 C CA . PRO B 1 26 ? -8.234 -2.791 0.547 1 97.62 26 PRO B CA 1
ATOM 2098 C C . PRO B 1 26 ? -9.406 -1.812 0.615 1 97.62 26 PRO B C 1
ATOM 2100 O O . PRO B 1 26 ? -9.602 -1.013 -0.305 1 97.62 26 PRO B O 1
ATOM 2103 N N . SER B 1 27 ? -10.125 -1.888 1.698 1 98.06 27 SER B N 1
ATOM 2104 C CA . SER B 1 27 ? -11.258 -0.995 1.914 1 98.06 27 SER B CA 1
ATOM 2105 C C . SER B 1 27 ? -10.812 0.32 2.545 1 98.06 27 SER B C 1
ATOM 2107 O O . SER B 1 27 ? -10.305 0.336 3.668 1 98.06 27 SER B O 1
ATOM 2109 N N . VAL B 1 28 ? -11.078 1.405 1.878 1 98.56 28 VAL B N 1
ATOM 2110 C CA . VAL B 1 28 ? -10.719 2.721 2.395 1 98.56 28 VAL B CA 1
ATOM 2111 C C . VAL B 1 28 ? -11.508 3.008 3.672 1 98.56 28 VAL B C 1
ATOM 2113 O O . VAL B 1 28 ? -10.93 3.348 4.703 1 98.56 28 VAL B O 1
ATOM 2116 N N . THR B 1 29 ? -12.82 2.789 3.621 1 98.69 29 THR B N 1
ATOM 2117 C CA . THR B 1 29 ? -13.664 3.037 4.785 1 98.69 29 THR B CA 1
ATOM 2118 C C . THR B 1 29 ? -13.367 2.027 5.891 1 98.69 29 THR B C 1
ATOM 2120 O O . THR B 1 29 ? -13.406 2.367 7.074 1 98.69 29 THR B O 1
ATOM 2123 N N . GLY B 1 30 ? -13.109 0.797 5.484 1 98.75 30 GLY B N 1
ATOM 2124 C CA . GLY B 1 30 ? -12.781 -0.216 6.473 1 98.75 30 GLY B CA 1
ATOM 2125 C C . GLY B 1 30 ? -11.539 0.112 7.273 1 98.75 30 GLY B C 1
ATOM 2126 O O . GLY B 1 30 ? -11.539 0.015 8.5 1 98.75 30 GLY B O 1
ATOM 2127 N N . LEU B 1 31 ? -10.492 0.496 6.578 1 98.88 31 LEU B N 1
ATOM 2128 C CA . LEU B 1 31 ? -9.234 0.817 7.25 1 98.88 31 LEU B CA 1
ATOM 2129 C C . LEU B 1 31 ? -9.359 2.121 8.031 1 98.88 31 LEU B C 1
ATOM 2131 O O . LEU B 1 31 ? -8.766 2.262 9.109 1 98.88 31 LEU B O 1
ATOM 2135 N N . ALA B 1 32 ? -10.141 3.08 7.504 1 98.88 32 ALA B N 1
ATOM 2136 C CA . ALA B 1 32 ? -10.438 4.293 8.258 1 98.88 32 ALA B CA 1
ATOM 2137 C C . ALA B 1 32 ? -11.133 3.965 9.578 1 98.88 32 ALA B C 1
ATOM 2139 O O . ALA B 1 32 ? -10.789 4.527 10.625 1 98.88 32 ALA B O 1
ATOM 2140 N N . ALA B 1 33 ? -12.07 3.057 9.516 1 98.88 33 ALA B N 1
ATOM 2141 C CA . ALA B 1 33 ? -12.789 2.645 10.711 1 98.88 33 ALA B CA 1
ATOM 2142 C C . ALA B 1 33 ? -11.844 2.02 11.734 1 98.88 33 ALA B C 1
ATOM 2144 O O . ALA B 1 33 ? -11.914 2.33 12.922 1 98.88 33 ALA B O 1
ATOM 2145 N N . ILE B 1 34 ? -10.969 1.178 11.273 1 98.88 34 ILE B N 1
ATOM 2146 C CA . ILE B 1 34 ? -10 0.541 12.156 1 98.88 34 ILE B CA 1
ATOM 2147 C C . ILE B 1 34 ? -9.133 1.606 12.828 1 98.88 34 ILE B C 1
ATOM 2149 O O . ILE B 1 34 ? -8.891 1.547 14.031 1 98.88 34 ILE B O 1
ATOM 2153 N N . ALA B 1 35 ? -8.695 2.564 12.047 1 98.81 35 ALA B N 1
ATOM 2154 C CA . ALA B 1 35 ? -7.848 3.631 12.578 1 98.81 35 ALA B CA 1
ATOM 2155 C C . ALA B 1 35 ? -8.562 4.41 13.672 1 98.81 35 ALA B C 1
ATOM 2157 O O . ALA B 1 35 ? -8.008 4.637 14.75 1 98.81 35 ALA B O 1
ATOM 2158 N N . MET B 1 36 ? -9.781 4.793 13.414 1 98.81 36 MET B N 1
ATOM 2159 C CA . MET B 1 36 ? -10.531 5.605 14.367 1 98.81 36 MET B CA 1
ATOM 2160 C C . MET B 1 36 ? -10.922 4.785 15.594 1 98.81 36 MET B C 1
ATOM 2162 O O . MET B 1 36 ? -10.898 5.297 16.719 1 98.81 36 MET B O 1
ATOM 2166 N N . GLU B 1 37 ? -11.234 3.518 15.406 1 98.56 37 GLU B N 1
ATOM 2167 C CA . GLU B 1 37 ? -11.5 2.627 16.531 1 98.56 37 GLU B CA 1
ATOM 2168 C C . GLU B 1 37 ? -10.273 2.482 17.422 1 98.56 37 GLU B C 1
ATOM 2170 O O . GLU B 1 37 ? -10.398 2.379 18.641 1 98.56 37 GLU B O 1
ATOM 2175 N N . ALA B 1 38 ? -9.133 2.488 16.844 1 98.5 38 ALA B N 1
ATOM 2176 C CA . ALA B 1 38 ? -7.887 2.275 17.578 1 98.5 38 ALA B CA 1
ATOM 2177 C C . ALA B 1 38 ? -7.398 3.57 18.219 1 98.5 38 ALA B C 1
ATOM 2179 O O . ALA B 1 38 ? -6.398 3.574 18.938 1 98.5 38 ALA B O 1
ATOM 2180 N N . GLY B 1 39 ? -7.984 4.703 17.891 1 98.12 39 GLY B N 1
ATOM 2181 C CA . GLY B 1 39 ? -7.699 5.895 18.672 1 98.12 39 GLY B CA 1
ATOM 2182 C C . GLY B 1 39 ? -7.262 7.074 17.828 1 98.12 39 GLY B C 1
ATOM 2183 O O . GLY B 1 39 ? -6.961 8.148 18.359 1 98.12 39 GLY B O 1
ATOM 2184 N N . ALA B 1 40 ? -7.211 6.914 16.484 1 98.5 40 ALA B N 1
ATOM 2185 C CA . ALA B 1 40 ? -6.898 8.062 15.633 1 98.5 40 ALA B CA 1
ATOM 2186 C C . ALA B 1 40 ? -7.926 9.18 15.82 1 98.5 40 ALA B C 1
ATOM 2188 O O . ALA B 1 40 ? -9.102 8.906 16.094 1 98.5 40 ALA B O 1
ATOM 2189 N N . LYS B 1 41 ? -7.496 10.383 15.617 1 97.44 41 LYS B N 1
ATOM 2190 C CA . LYS B 1 41 ? -8.375 11.555 15.68 1 97.44 41 LYS B CA 1
ATOM 2191 C C . LYS B 1 41 ? -9.359 11.562 14.523 1 97.44 41 LYS B C 1
ATOM 2193 O O . LYS B 1 41 ? -10.5 12.016 14.672 1 97.44 41 LYS B O 1
ATOM 2198 N N . GLY B 1 42 ? -8.953 11.062 13.516 1 98.31 42 GLY B N 1
ATOM 2199 C CA . GLY B 1 42 ? -9.711 11.039 12.273 1 98.31 42 GLY B CA 1
ATOM 2200 C C . GLY B 1 42 ? -8.883 10.617 11.078 1 98.31 42 GLY B C 1
ATOM 2201 O O . GLY B 1 42 ? -7.863 9.938 11.227 1 98.31 42 GLY B O 1
ATOM 2202 N N . VAL B 1 43 ? -9.445 10.969 9.891 1 98.81 43 VAL B N 1
ATOM 2203 C CA . VAL B 1 43 ? -8.75 10.586 8.664 1 98.81 43 VAL B CA 1
ATOM 2204 C C . VAL B 1 43 ? -8.625 11.789 7.734 1 98.81 43 VAL B C 1
ATOM 2206 O O . VAL B 1 43 ? -9.422 12.727 7.816 1 98.81 43 VAL B O 1
ATOM 2209 N N . THR B 1 44 ? -7.617 11.781 7 1 98.81 44 THR B N 1
ATOM 2210 C CA . THR B 1 44 ? -7.363 12.797 5.98 1 98.81 44 THR B CA 1
ATOM 2211 C C . THR B 1 44 ? -7.324 12.172 4.59 1 98.81 44 THR B C 1
ATOM 2213 O O . THR B 1 44 ? -6.738 11.102 4.402 1 98.81 44 THR B O 1
ATOM 2216 N N . VAL B 1 45 ? -7.984 12.789 3.643 1 98.5 45 VAL B N 1
ATOM 2217 C CA . VAL B 1 45 ? -7.934 12.336 2.254 1 98.5 45 VAL B CA 1
ATOM 2218 C C . VAL B 1 45 ? -7.691 13.531 1.335 1 98.5 45 VAL B C 1
ATOM 2220 O O . VAL B 1 45 ? -8.047 14.664 1.672 1 98.5 45 VAL B O 1
ATOM 2223 N N . HIS B 1 46 ? -7.09 13.258 0.236 1 97.12 46 HIS B N 1
ATOM 2224 C CA . HIS B 1 46 ? -6.77 14.266 -0.77 1 97.12 46 HIS B CA 1
ATOM 2225 C C . HIS B 1 46 ? -7.387 13.914 -2.117 1 97.12 46 HIS B C 1
ATOM 2227 O O . HIS B 1 46 ? -6.691 13.43 -3.018 1 97.12 46 HIS B O 1
ATOM 2233 N N . PRO B 1 47 ? -8.695 14.234 -2.293 1 95.88 47 PRO B N 1
ATOM 2234 C CA . PRO B 1 47 ? -9.32 13.961 -3.59 1 95.88 47 PRO B CA 1
ATOM 2235 C C . PRO B 1 47 ? -8.766 14.828 -4.711 1 95.88 47 PRO B C 1
ATOM 2237 O O . PRO B 1 47 ? -8.789 16.062 -4.613 1 95.88 47 PRO B O 1
ATOM 2240 N N . ARG B 1 48 ? -8.242 14.203 -5.688 1 91.88 48 ARG B N 1
ATOM 2241 C CA . ARG B 1 48 ? -7.734 14.898 -6.867 1 91.88 48 ARG B CA 1
ATOM 2242 C C . ARG B 1 48 ? -8.75 14.859 -8 1 91.88 48 ARG B C 1
ATOM 2244 O O . ARG B 1 48 ? -9.609 13.977 -8.047 1 91.88 48 ARG B O 1
ATOM 2251 N N . PRO B 1 49 ? -8.578 15.875 -8.906 1 86.62 49 PRO B N 1
ATOM 2252 C CA . PRO B 1 49 ? -9.555 15.938 -9.992 1 86.62 49 PRO B CA 1
ATOM 2253 C C . PRO B 1 49 ? -9.578 14.672 -10.844 1 86.62 49 PRO B C 1
ATOM 2255 O O . PRO B 1 49 ? -10.641 14.266 -11.328 1 86.62 49 PRO B O 1
ATOM 2258 N N . ASP B 1 50 ? -8.477 13.984 -10.992 1 85.44 50 ASP B N 1
ATOM 2259 C CA . ASP B 1 50 ? -8.391 12.797 -11.836 1 85.44 50 ASP B CA 1
ATOM 2260 C C . ASP B 1 50 ? -8.727 11.531 -11.039 1 85.44 50 ASP B C 1
ATOM 2262 O O . ASP B 1 50 ? -8.75 10.43 -11.594 1 85.44 50 ASP B O 1
ATOM 2266 N N . GLU B 1 51 ? -8.977 11.719 -9.766 1 89.44 51 GLU B N 1
ATOM 2267 C CA . GLU B 1 51 ? -9.367 10.633 -8.875 1 89.44 51 GLU B CA 1
ATOM 2268 C C . GLU B 1 51 ? -8.359 9.484 -8.93 1 89.44 51 GLU B C 1
ATOM 2270 O O . GLU B 1 51 ? -8.742 8.312 -8.883 1 89.44 51 GLU B O 1
ATOM 2275 N N . ARG B 1 52 ? -7.145 9.82 -9.031 1 83.81 52 ARG B N 1
ATOM 2276 C CA . ARG B 1 52 ? -6.094 8.812 -9.156 1 83.81 52 ARG B CA 1
ATOM 2277 C C . ARG B 1 52 ? -6.051 7.914 -7.926 1 83.81 52 ARG B C 1
ATOM 2279 O O . ARG B 1 52 ? -5.652 6.75 -8.016 1 83.81 52 ARG B O 1
ATOM 2286 N N . HIS B 1 53 ? -6.422 8.445 -6.746 1 90.38 53 HIS B N 1
ATOM 2287 C CA . HIS B 1 53 ? -6.492 7.613 -5.551 1 90.38 53 HIS B CA 1
ATOM 2288 C C . HIS B 1 53 ? -7.82 7.805 -4.824 1 90.38 53 HIS B C 1
ATOM 2290 O O . HIS B 1 53 ? -8.766 7.039 -5.031 1 90.38 53 HIS B O 1
ATOM 2296 N N . ILE B 1 54 ? -8.031 8.945 -4.219 1 96.12 54 ILE B N 1
ATOM 2297 C CA . ILE B 1 54 ? -9.312 9.164 -3.549 1 96.12 54 ILE B CA 1
ATOM 2298 C C . ILE B 1 54 ? -10.375 9.531 -4.578 1 96.12 54 ILE B C 1
ATOM 2300 O O . ILE B 1 54 ? -10.227 10.516 -5.312 1 96.12 54 ILE B O 1
ATOM 2304 N N . ARG B 1 55 ? -11.422 8.758 -4.602 1 95.81 55 ARG B N 1
ATOM 2305 C CA . ARG B 1 55 ? -12.594 9.047 -5.422 1 95.81 55 ARG B CA 1
ATOM 2306 C C . ARG B 1 55 ? -13.57 9.953 -4.68 1 95.81 55 ARG B C 1
ATOM 2308 O O . ARG B 1 55 ? -13.594 9.969 -3.449 1 95.81 55 ARG B O 1
ATOM 2315 N N . LYS B 1 56 ? -14.383 10.695 -5.43 1 96.5 56 LYS B N 1
ATOM 2316 C CA . LYS B 1 56 ? -15.406 11.531 -4.805 1 96.5 56 LYS B CA 1
ATOM 2317 C C . LYS B 1 56 ? -16.328 10.695 -3.912 1 96.5 56 LYS B C 1
ATOM 2319 O O . LYS B 1 56 ? -16.703 11.141 -2.826 1 96.5 56 LYS B O 1
ATOM 2324 N N . THR B 1 57 ? -16.609 9.492 -4.367 1 97.25 57 THR B N 1
ATOM 2325 C CA . THR B 1 57 ? -17.469 8.609 -3.592 1 97.25 57 THR B CA 1
ATOM 2326 C C . THR B 1 57 ? -16.812 8.234 -2.266 1 97.25 57 THR B C 1
ATOM 2328 O O . THR B 1 57 ? -17.5 8.031 -1.263 1 97.25 57 THR B O 1
ATOM 2331 N N . ASP B 1 58 ? -15.523 8.094 -2.254 1 98.19 58 ASP B N 1
ATOM 2332 C CA . ASP B 1 58 ? -14.812 7.816 -1.01 1 98.19 58 ASP B CA 1
ATOM 2333 C C . ASP B 1 58 ? -15.078 8.906 0.028 1 98.19 58 ASP B C 1
ATOM 2335 O O . ASP B 1 58 ? -15.219 8.609 1.219 1 98.19 58 ASP B O 1
ATOM 2339 N N . VAL B 1 59 ? -15.078 10.172 -0.418 1 98.69 59 VAL B N 1
ATOM 2340 C CA . VAL B 1 59 ? -15.281 11.312 0.471 1 98.69 59 VAL B CA 1
ATOM 2341 C C . VAL B 1 59 ? -16.641 11.203 1.146 1 98.69 59 VAL B C 1
ATOM 2343 O O . VAL B 1 59 ? -16.75 11.336 2.367 1 98.69 59 VAL B O 1
ATOM 2346 N N . PHE B 1 60 ? -17.609 10.938 0.371 1 98.69 60 PHE B N 1
ATOM 2347 C CA . PHE B 1 60 ? -18.953 10.844 0.916 1 98.69 60 PHE B CA 1
ATOM 2348 C C . PHE B 1 60 ? -19.109 9.602 1.782 1 98.69 60 PHE B C 1
ATOM 2350 O O . PHE B 1 60 ? -19.766 9.641 2.824 1 98.69 60 PHE B O 1
ATOM 2357 N N . ASP B 1 61 ? -18.531 8.484 1.373 1 98.56 61 ASP B N 1
ATOM 2358 C CA . ASP B 1 61 ? -18.562 7.262 2.172 1 98.56 61 ASP B CA 1
ATOM 2359 C C . ASP B 1 61 ? -17.891 7.477 3.529 1 98.56 61 ASP B C 1
ATOM 2361 O O . ASP B 1 61 ? -18.375 6.988 4.551 1 98.56 61 ASP B O 1
ATOM 2365 N N . LEU B 1 62 ? -16.781 8.156 3.535 1 98.75 62 LEU B N 1
ATOM 2366 C CA . LEU B 1 62 ? -16.062 8.445 4.773 1 98.75 62 LEU B CA 1
ATOM 2367 C C . LEU B 1 62 ? -16.875 9.391 5.664 1 98.75 62 LEU B C 1
ATOM 2369 O O . LEU B 1 62 ? -16.922 9.203 6.879 1 98.75 62 LEU B O 1
ATOM 2373 N N . SER B 1 63 ? -17.422 10.445 5.035 1 98.44 63 SER B N 1
ATOM 2374 C CA . SER B 1 63 ? -18.266 11.359 5.785 1 98.44 63 SER B CA 1
ATOM 2375 C C . SER B 1 63 ? -19.422 10.617 6.465 1 98.44 63 SER B C 1
ATOM 2377 O O . SER B 1 63 ? -19.688 10.828 7.648 1 98.44 63 SER B O 1
ATOM 2379 N N . GLU B 1 64 ? -20.078 9.773 5.73 1 98.19 64 GLU B N 1
ATOM 2380 C CA . GLU B 1 64 ? -21.172 8.977 6.262 1 98.19 64 GLU B CA 1
ATOM 2381 C C . GLU B 1 64 ? -20.703 8.047 7.375 1 98.19 64 GLU B C 1
ATOM 2383 O O . GLU B 1 64 ? -21.375 7.914 8.398 1 98.19 64 GLU B O 1
ATOM 2388 N N . LEU B 1 65 ? -19.594 7.418 7.188 1 98.5 65 LEU B N 1
ATOM 2389 C CA . LEU B 1 65 ? -19.016 6.527 8.188 1 98.5 65 LEU B CA 1
ATOM 2390 C C . LEU B 1 65 ? -18.781 7.258 9.5 1 98.5 65 LEU B C 1
ATOM 2392 O O . LEU B 1 65 ? -19.141 6.754 10.57 1 98.5 65 LEU B O 1
ATOM 2396 N N . ILE B 1 66 ? -18.188 8.406 9.414 1 98.44 66 ILE B N 1
ATOM 2397 C CA . ILE B 1 66 ? -17.844 9.172 10.609 1 98.44 66 ILE B CA 1
ATOM 2398 C C . ILE B 1 66 ? -19.125 9.648 11.297 1 98.44 66 ILE B C 1
ATOM 2400 O O . ILE B 1 66 ? -19.25 9.531 12.516 1 98.44 66 ILE B O 1
ATOM 2404 N N . GLU B 1 67 ? -20.047 10.188 10.562 1 97.44 67 GLU B N 1
ATOM 2405 C CA . GLU B 1 67 ? -21.312 10.664 11.117 1 97.44 67 GLU B CA 1
ATOM 2406 C C . GLU B 1 67 ? -22.062 9.531 11.82 1 97.44 67 GLU B C 1
ATOM 2408 O O . GLU B 1 67 ? -22.625 9.734 12.906 1 97.44 67 GLU B O 1
ATOM 2413 N N . ASP B 1 68 ? -22.016 8.383 11.234 1 98.06 68 ASP B N 1
ATOM 2414 C CA . ASP B 1 68 ? -22.828 7.266 11.719 1 98.06 68 ASP B CA 1
ATOM 2415 C C . ASP B 1 68 ? -22.156 6.57 12.906 1 98.06 68 ASP B C 1
ATOM 2417 O O . ASP B 1 68 ? -22.828 6.176 13.859 1 98.06 68 ASP B O 1
ATOM 2421 N N . ARG B 1 69 ? -20.859 6.461 12.836 1 97.75 69 ARG B N 1
ATOM 2422 C CA . ARG B 1 69 ? -20.219 5.527 13.758 1 97.75 69 ARG B CA 1
ATOM 2423 C C . ARG B 1 69 ? -19.219 6.246 14.664 1 97.75 69 ARG B C 1
ATOM 2425 O O . ARG B 1 69 ? -18.844 5.727 15.719 1 97.75 69 ARG B O 1
ATOM 2432 N N . PHE B 1 70 ? -18.75 7.441 14.18 1 97.94 70 PHE B N 1
ATOM 2433 C CA . PHE B 1 70 ? -17.656 8.07 14.906 1 97.94 70 PHE B CA 1
ATOM 2434 C C . PHE B 1 70 ? -17.891 9.57 15.047 1 97.94 70 PHE B C 1
ATOM 2436 O O . PHE B 1 70 ? -17.062 10.383 14.633 1 97.94 70 PHE B O 1
ATOM 2443 N N . PRO B 1 71 ? -18.938 10.039 15.656 1 92.69 71 PRO B N 1
ATOM 2444 C CA . PRO B 1 71 ? -19.312 11.453 15.672 1 92.69 71 PRO B CA 1
ATOM 2445 C C . PRO B 1 71 ? -18.25 12.336 16.344 1 92.69 71 PRO B C 1
ATOM 2447 O O . PRO B 1 71 ? -18.266 13.562 16.172 1 92.69 71 PRO B O 1
ATOM 2450 N N . ASN B 1 72 ? -17.266 11.82 17.016 1 95.12 72 ASN B N 1
ATOM 2451 C CA . ASN B 1 72 ? -16.234 12.641 17.641 1 95.12 72 ASN B CA 1
ATOM 2452 C C . ASN B 1 72 ? -14.93 12.594 16.875 1 95.12 72 ASN B C 1
ATOM 2454 O O . ASN B 1 72 ? -13.891 13.031 17.359 1 95.12 72 ASN B O 1
ATOM 2458 N N . LYS B 1 73 ? -14.977 11.984 15.656 1 98.19 73 LYS B N 1
ATOM 2459 C CA . LYS B 1 73 ? -13.797 11.914 14.789 1 98.19 73 LYS B CA 1
ATOM 2460 C C . LYS B 1 73 ? -13.906 12.906 13.633 1 98.19 73 LYS B C 1
ATOM 2462 O O . LYS B 1 73 ? -14.992 13.43 13.359 1 98.19 73 LYS B O 1
ATOM 2467 N N . GLU B 1 74 ? -12.797 13.164 13.023 1 98.12 74 GLU B N 1
ATOM 2468 C CA . GLU B 1 74 ? -12.766 14.25 12.039 1 98.12 74 GLU B CA 1
ATOM 2469 C C . GLU B 1 74 ? -12.391 13.727 10.656 1 98.12 74 GLU B C 1
ATOM 2471 O O . GLU B 1 74 ? -11.531 12.852 10.531 1 98.12 74 GLU B O 1
ATOM 2476 N N . LEU B 1 75 ? -13.078 14.258 9.688 1 98.75 75 LEU B N 1
ATOM 2477 C CA . LEU B 1 75 ? -12.648 14.148 8.297 1 98.75 75 LEU B CA 1
ATOM 2478 C C . LEU B 1 75 ? -11.938 15.422 7.844 1 98.75 75 LEU B C 1
ATOM 2480 O O . LEU B 1 75 ? -12.445 16.531 8.055 1 98.75 75 LEU B O 1
ATOM 2484 N N . CYS B 1 76 ? -10.758 15.258 7.348 1 98.75 76 CYS B N 1
ATOM 2485 C CA . CYS B 1 76 ? -10.039 16.375 6.742 1 98.75 76 CYS B CA 1
ATOM 2486 C C . CYS B 1 76 ? -9.891 16.172 5.238 1 98.75 76 CYS B C 1
ATOM 2488 O O . CYS B 1 76 ? -9.414 15.133 4.785 1 98.75 76 CYS B O 1
ATOM 2490 N N . LEU B 1 77 ? -10.352 17.156 4.484 1 98.62 77 LEU B N 1
ATOM 2491 C CA . LEU B 1 77 ? -10.141 17.141 3.041 1 98.62 77 LEU B CA 1
ATOM 2492 C C . LEU B 1 77 ? -8.977 18.062 2.662 1 98.62 77 LEU B C 1
ATOM 2494 O O . LEU B 1 77 ? -8.953 19.234 3.041 1 98.62 77 LEU B O 1
ATOM 2498 N N . GLU B 1 78 ? -8.055 17.469 1.987 1 97.81 78 GLU B N 1
ATOM 2499 C CA . GLU B 1 78 ? -6.922 18.203 1.44 1 97.81 78 GLU B CA 1
ATOM 2500 C C . GLU B 1 78 ? -7.105 18.469 -0.051 1 97.81 78 GLU B C 1
ATOM 2502 O O . GLU B 1 78 ? -7.57 17.609 -0.791 1 97.81 78 GLU B O 1
ATOM 2507 N N . GLY B 1 79 ? -6.773 19.781 -0.457 1 95.94 79 GLY B N 1
ATOM 2508 C CA . GLY B 1 79 ? -6.863 20.016 -1.891 1 95.94 79 GLY B CA 1
ATOM 2509 C C . GLY B 1 79 ? -6.637 21.469 -2.275 1 95.94 79 GLY B C 1
ATOM 2510 O O . GLY B 1 79 ? -6.648 22.359 -1.416 1 95.94 79 GLY B O 1
ATOM 2511 N N . TYR B 1 80 ? -6.34 21.656 -3.572 1 95.19 80 TYR B N 1
ATOM 2512 C CA . TYR B 1 80 ? -6.34 23 -4.148 1 95.19 80 TYR B CA 1
ATOM 2513 C C . TYR B 1 80 ? -7.754 23.562 -4.219 1 95.19 80 TYR B C 1
ATOM 2515 O O . TYR B 1 80 ? -8.688 22.859 -4.598 1 95.19 80 TYR B O 1
ATOM 2523 N N . PRO B 1 81 ? -7.941 24.844 -3.82 1 95.88 81 PRO B N 1
ATOM 2524 C CA . PRO B 1 81 ? -9.297 25.391 -3.756 1 95.88 81 PRO B CA 1
ATOM 2525 C C . PRO B 1 81 ? -9.867 25.719 -5.133 1 95.88 81 PRO B C 1
ATOM 2527 O O . PRO B 1 81 ? -10.25 26.859 -5.391 1 95.88 81 PRO B O 1
ATOM 2530 N N . SER B 1 82 ? -9.953 24.734 -6 1 94.81 82 SER B N 1
ATOM 2531 C CA . SER B 1 82 ? -10.656 24.844 -7.273 1 94.81 82 SER B CA 1
ATOM 2532 C C . SER B 1 82 ? -12.172 24.797 -7.074 1 94.81 82 SER B C 1
ATOM 2534 O O . SER B 1 82 ? -12.648 24.391 -6.016 1 94.81 82 SER B O 1
ATOM 2536 N N . PRO B 1 83 ? -12.945 25.266 -8.031 1 95 83 PRO B N 1
ATOM 2537 C CA . PRO B 1 83 ? -14.398 25.219 -7.902 1 95 83 PRO B CA 1
ATOM 2538 C C . PRO B 1 83 ? -14.914 23.797 -7.637 1 95 83 PRO B C 1
ATOM 2540 O O . PRO B 1 83 ? -15.805 23.609 -6.805 1 95 83 PRO B O 1
ATOM 2543 N N . ASP B 1 84 ? -14.352 22.844 -8.359 1 94.62 84 ASP B N 1
ATOM 2544 C CA . ASP B 1 84 ? -14.773 21.453 -8.172 1 94.62 84 ASP B CA 1
ATOM 2545 C C . ASP B 1 84 ? -14.484 20.984 -6.75 1 94.62 84 ASP B C 1
ATOM 2547 O O . ASP B 1 84 ? -15.305 20.297 -6.137 1 94.62 84 ASP B O 1
ATOM 2551 N N . PHE B 1 85 ? -13.336 21.281 -6.227 1 96.44 85 PHE B N 1
ATOM 2552 C CA . PHE B 1 85 ? -12.977 20.875 -4.875 1 96.44 85 PHE B CA 1
ATOM 2553 C C . PHE B 1 85 ? -13.844 21.578 -3.844 1 96.44 85 PHE B C 1
ATOM 2555 O O . PHE B 1 85 ? -14.32 20.953 -2.891 1 96.44 85 PHE B O 1
ATOM 2562 N N . MET B 1 86 ? -14.039 22.875 -4.082 1 97.69 86 MET B N 1
ATOM 2563 C CA . MET B 1 86 ? -14.859 23.625 -3.145 1 97.69 86 MET B CA 1
ATOM 2564 C C . MET B 1 86 ? -16.297 23.094 -3.117 1 97.69 86 MET B C 1
ATOM 2566 O O . MET B 1 86 ? -16.938 23.078 -2.064 1 97.69 86 MET B O 1
ATOM 2570 N N . SER B 1 87 ? -16.75 22.688 -4.254 1 97.88 87 SER B N 1
ATOM 2571 C CA . SER B 1 87 ? -18.062 22.047 -4.309 1 97.88 87 SER B CA 1
ATOM 2572 C C . SER B 1 87 ? -18.094 20.781 -3.471 1 97.88 87 SER B C 1
ATOM 2574 O O . SER B 1 87 ? -19.094 20.516 -2.781 1 97.88 87 SER B O 1
ATOM 2576 N N . LEU B 1 88 ? -17.078 20 -3.553 1 97.81 88 LEU B N 1
ATOM 2577 C CA . LEU B 1 88 ? -16.969 18.781 -2.756 1 97.81 88 LEU B CA 1
ATOM 2578 C C . LEU B 1 88 ? -16.969 19.109 -1.266 1 97.81 88 LEU B C 1
ATOM 2580 O O . LEU B 1 88 ? -17.625 18.422 -0.477 1 97.81 88 LEU B O 1
ATOM 2584 N N . VAL B 1 89 ? -16.234 20.109 -0.844 1 98.44 89 VAL B N 1
ATOM 2585 C CA . VAL B 1 89 ? -16.172 20.531 0.547 1 98.44 89 VAL B CA 1
ATOM 2586 C C . VAL B 1 89 ? -17.547 20.984 1.018 1 98.44 89 VAL B C 1
ATOM 2588 O O . VAL B 1 89 ? -17.984 20.625 2.111 1 98.44 89 VAL B O 1
ATOM 2591 N N . GLU B 1 90 ? -18.172 21.766 0.183 1 98.62 90 GLU B N 1
ATOM 2592 C CA . GLU B 1 90 ? -19.5 22.281 0.52 1 98.62 90 GLU B CA 1
ATOM 2593 C C . GLU B 1 90 ? -20.484 21.125 0.751 1 98.62 90 GLU B C 1
ATOM 2595 O O . GLU B 1 90 ? -21.297 21.172 1.68 1 98.62 90 GLU B O 1
ATOM 2600 N N . GLN B 1 91 ? -20.391 20.156 -0.063 1 98.19 91 GLN B N 1
ATOM 2601 C CA . GLN B 1 91 ? -21.344 19.047 -0.017 1 98.19 91 GLN B CA 1
ATOM 2602 C C . GLN B 1 91 ? -21.031 18.094 1.123 1 98.19 91 GLN B C 1
ATOM 2604 O O . GLN B 1 91 ? -21.922 17.609 1.814 1 98.19 91 GLN B O 1
ATOM 2609 N N . ALA B 1 92 ? -19.781 17.828 1.386 1 98.12 92 ALA B N 1
ATOM 2610 C CA . ALA B 1 92 ? -19.375 16.828 2.359 1 98.12 92 ALA B CA 1
ATOM 2611 C C . ALA B 1 92 ? -19.312 17.422 3.766 1 98.12 92 ALA B C 1
ATOM 2613 O O . ALA B 1 92 ? -19.453 16.703 4.758 1 98.12 92 ALA B O 1
ATOM 2614 N N . ARG B 1 93 ? -19.031 18.719 3.818 1 97.69 93 ARG B N 1
ATOM 2615 C CA . ARG B 1 93 ? -18.922 19.469 5.062 1 97.69 93 ARG B CA 1
ATOM 2616 C C . ARG B 1 93 ? -17.969 18.781 6.039 1 97.69 93 ARG B C 1
ATOM 2618 O O . ARG B 1 93 ? -18.359 18.469 7.168 1 97.69 93 ARG B O 1
ATOM 2625 N N . PRO B 1 94 ? -16.734 18.531 5.633 1 98.56 94 PRO B N 1
ATOM 2626 C CA . PRO B 1 94 ? -15.773 17.953 6.578 1 98.56 94 PRO B CA 1
ATOM 2627 C C . PRO B 1 94 ? -15.516 18.859 7.781 1 98.56 94 PRO B C 1
ATOM 2629 O O . PRO B 1 94 ? -15.836 20.047 7.742 1 98.56 94 PRO B O 1
ATOM 2632 N N . GLU B 1 95 ? -14.969 18.312 8.828 1 98.12 95 GLU B N 1
ATOM 2633 C CA . GLU B 1 95 ? -14.625 19.125 9.992 1 98.12 95 GLU B CA 1
ATOM 2634 C C . GLU B 1 95 ? -13.492 20.094 9.672 1 98.12 95 GLU B C 1
ATOM 2636 O O . GLU B 1 95 ? -13.43 21.188 10.234 1 98.12 95 GLU B O 1
ATOM 2641 N N . GLN B 1 96 ? -12.625 19.656 8.758 1 98.38 96 GLN B N 1
ATOM 2642 C CA . GLN B 1 96 ? -11.453 20.469 8.414 1 98.38 96 GLN B CA 1
ATOM 2643 C C . GLN B 1 96 ? -11.141 20.375 6.926 1 98.38 96 GLN B C 1
ATOM 2645 O O . GLN B 1 96 ? -11.328 19.328 6.305 1 98.38 96 GLN B O 1
ATOM 2650 N N . VAL B 1 97 ? -10.695 21.469 6.414 1 98.75 97 VAL B N 1
ATOM 2651 C CA . VAL B 1 97 ? -10.133 21.469 5.066 1 98.75 97 VAL B CA 1
ATOM 2652 C C . VAL B 1 97 ? -8.711 22.031 5.102 1 98.75 97 VAL B C 1
ATOM 2654 O O . VAL B 1 97 ? -8.43 22.984 5.828 1 98.75 97 VAL B O 1
ATOM 2657 N N . LEU B 1 98 ? -7.824 21.344 4.516 1 98.38 98 LEU B N 1
ATOM 2658 C CA . LEU B 1 98 ? -6.453 21.797 4.32 1 98.38 98 LEU B CA 1
ATOM 2659 C C . LEU B 1 98 ? -6.223 22.234 2.879 1 98.38 98 LEU B C 1
ATOM 2661 O O . LEU B 1 98 ? -6.195 21.406 1.969 1 98.38 98 LEU B O 1
ATOM 2665 N N . PHE B 1 99 ? -6.051 23.531 2.711 1 98 99 PHE B N 1
ATOM 2666 C CA . PHE B 1 99 ? -5.758 24.016 1.372 1 98 99 PHE B CA 1
ATOM 2667 C C . PHE B 1 99 ? -4.27 23.891 1.062 1 98 99 PHE B C 1
ATOM 2669 O O . PHE B 1 99 ? -3.424 24.328 1.839 1 98 99 PHE B O 1
ATOM 2676 N N . VAL B 1 100 ? -4.008 23.234 -0.037 1 96.56 100 VAL B N 1
ATOM 2677 C CA . VAL B 1 100 ? -2.637 23.031 -0.489 1 96.56 100 VAL B CA 1
ATOM 2678 C C . VAL B 1 100 ? -2.449 23.641 -1.875 1 96.56 100 VAL B C 1
ATOM 2680 O O . VAL B 1 100 ? -3.398 23.719 -2.658 1 96.56 100 VAL B O 1
ATOM 2683 N N . PRO B 1 101 ? -1.262 24.203 -2.195 1 93.69 101 PRO B N 1
ATOM 2684 C CA . PRO B 1 101 ? -1.025 24.844 -3.49 1 93.69 101 PRO B CA 1
ATOM 2685 C C . PRO B 1 101 ? -0.585 23.859 -4.566 1 93.69 101 PRO B C 1
ATOM 2687 O O . PRO B 1 101 ? 0.382 24.109 -5.289 1 93.69 101 PRO B O 1
ATOM 2690 N N . ASP B 1 102 ? -1.06 22.688 -4.641 1 86 102 ASP B N 1
ATOM 2691 C CA . ASP B 1 102 ? -0.517 21.703 -5.562 1 86 102 ASP B CA 1
ATOM 2692 C C . ASP B 1 102 ? -1.256 21.734 -6.898 1 86 102 ASP B C 1
ATOM 2694 O O . ASP B 1 102 ? -2.484 21.844 -6.934 1 86 102 ASP B O 1
ATOM 2698 N N . ASP B 1 103 ? -0.477 21.672 -7.895 1 79.12 103 ASP B N 1
ATOM 2699 C CA . ASP B 1 103 ? -0.977 21.547 -9.258 1 79.12 103 ASP B CA 1
ATOM 2700 C C . ASP B 1 103 ? -1.616 20.188 -9.484 1 79.12 103 ASP B C 1
ATOM 2702 O O . ASP B 1 103 ? -1.172 19.188 -8.914 1 79.12 103 ASP B O 1
ATOM 2706 N N . PRO B 1 104 ? -2.604 20.141 -10.391 1 72.44 104 PRO B N 1
ATOM 2707 C CA . PRO B 1 104 ? -3.273 18.87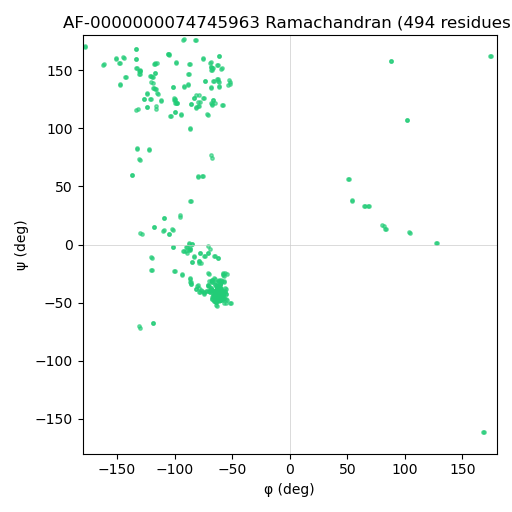5 -10.641 1 72.44 104 PRO B CA 1
ATOM 2708 C C . PRO B 1 104 ? -2.311 17.781 -11.094 1 72.44 104 PRO B C 1
ATOM 2710 O O . PRO B 1 104 ? -2.557 16.594 -10.859 1 72.44 104 PRO B O 1
ATOM 2713 N N . ASP B 1 105 ? -1.206 18.141 -11.664 1 74.31 105 ASP B N 1
ATOM 2714 C CA . ASP B 1 105 ? -0.295 17.156 -12.25 1 74.31 105 ASP B CA 1
ATOM 2715 C C . ASP B 1 105 ? 0.767 16.734 -11.242 1 74.31 105 ASP B C 1
ATOM 2717 O O . ASP B 1 105 ? 1.52 15.789 -11.492 1 74.31 105 ASP B O 1
ATOM 2721 N N . GLN B 1 106 ? 0.751 17.391 -10.109 1 78.25 106 GLN B N 1
ATOM 2722 C CA . GLN B 1 106 ? 1.742 17.047 -9.094 1 78.25 106 GLN B CA 1
ATOM 2723 C C . GLN B 1 106 ? 1.418 15.719 -8.43 1 78.25 106 GLN B C 1
ATOM 2725 O O . GLN B 1 106 ? 0.253 15.422 -8.156 1 78.25 106 GLN B O 1
ATOM 2730 N N . THR B 1 107 ? 2.408 14.922 -8.156 1 71.44 107 THR B N 1
ATOM 2731 C CA . THR B 1 107 ? 2.244 13.609 -7.531 1 71.44 107 THR B CA 1
ATOM 2732 C C . THR B 1 107 ? 1.862 13.758 -6.059 1 71.44 107 THR B C 1
ATOM 2734 O O . THR B 1 107 ? 1.083 12.961 -5.531 1 71.44 107 THR B O 1
ATOM 2737 N N . THR B 1 108 ? 2.52 14.742 -5.434 1 74.88 108 THR B N 1
ATOM 2738 C CA . THR B 1 108 ? 2.248 15.031 -4.031 1 74.88 108 THR B CA 1
ATOM 2739 C C . THR B 1 108 ? 2.502 16.5 -3.727 1 74.88 108 THR B C 1
ATOM 2741 O O . THR B 1 108 ? 3.139 17.203 -4.516 1 74.88 108 THR B O 1
ATOM 2744 N N . SER B 1 109 ? 1.876 16.891 -2.605 1 79.31 109 SER B N 1
ATOM 2745 C CA . SER B 1 109 ? 2.219 18.234 -2.131 1 79.31 109 SER B CA 1
ATOM 2746 C C . SER B 1 109 ? 3.67 18.297 -1.666 1 79.31 109 SER B C 1
ATOM 2748 O O . SER B 1 109 ? 4.102 17.484 -0.843 1 79.31 109 SER B O 1
ATOM 2750 N N . ASP B 1 110 ? 4.383 19.266 -2.311 1 85.94 110 ASP B N 1
ATOM 2751 C CA . ASP B 1 110 ? 5.809 19.25 -1.995 1 85.94 110 ASP B CA 1
ATOM 2752 C C . ASP B 1 110 ? 6.285 20.656 -1.596 1 85.94 110 ASP B C 1
ATOM 2754 O O . ASP B 1 110 ? 7.492 20.906 -1.548 1 85.94 110 ASP B O 1
ATOM 2758 N N . HIS B 1 111 ? 5.316 21.594 -1.4 1 91.69 111 HIS B N 1
ATOM 2759 C CA . HIS B 1 111 ? 5.633 22.922 -0.914 1 91.69 111 HIS B CA 1
ATOM 2760 C C . HIS B 1 111 ? 4.395 23.625 -0.363 1 91.69 111 HIS B C 1
ATOM 2762 O O . HIS B 1 111 ? 3.268 23.266 -0.724 1 91.69 111 HIS B O 1
ATOM 2768 N N . GLY B 1 112 ? 4.629 24.562 0.539 1 94.56 112 GLY B N 1
ATOM 2769 C CA . GLY B 1 112 ? 3.543 25.359 1.087 1 94.56 112 GLY B CA 1
ATOM 2770 C C . GLY B 1 112 ? 3.141 26.516 0.189 1 94.56 112 GLY B C 1
ATOM 2771 O O . GLY B 1 112 ? 3.707 26.688 -0.892 1 94.56 112 GLY B O 1
ATOM 2772 N N . TRP B 1 113 ? 2.098 27.219 0.619 1 95.81 113 TRP B N 1
ATOM 2773 C CA . TRP B 1 113 ? 1.599 28.391 -0.11 1 95.81 113 TRP B CA 1
ATOM 2774 C C . TRP B 1 113 ? 2.66 29.469 -0.182 1 95.81 113 TRP B C 1
ATOM 2776 O O . TRP B 1 113 ? 3.359 29.734 0.799 1 95.81 113 TRP B O 1
ATOM 2786 N N . ASP B 1 114 ? 2.812 30.062 -1.377 1 94.31 114 ASP B N 1
ATOM 2787 C CA . ASP B 1 114 ? 3.574 31.297 -1.53 1 94.31 114 ASP B CA 1
ATOM 2788 C C . ASP B 1 114 ? 2.691 32.531 -1.286 1 94.31 114 ASP B C 1
ATOM 2790 O O . ASP B 1 114 ? 2.016 33 -2.199 1 94.31 114 ASP B O 1
ATOM 2794 N N . PHE B 1 115 ? 2.764 33.125 -0.074 1 94.5 115 PHE B N 1
ATOM 2795 C CA . PHE B 1 115 ? 1.854 34.188 0.355 1 94.5 115 PHE B CA 1
ATOM 2796 C C . PHE B 1 115 ? 2.238 35.531 -0.272 1 94.5 115 PHE B C 1
ATOM 2798 O O . PHE B 1 115 ? 1.524 36.531 -0.118 1 94.5 115 PHE B O 1
ATOM 2805 N N . SER B 1 116 ? 3.383 35.531 -0.957 1 90.25 116 SER B N 1
ATOM 2806 C CA . SER B 1 116 ? 3.795 36.75 -1.659 1 90.25 116 SER B CA 1
ATOM 2807 C C . SER B 1 116 ? 3.039 36.906 -2.975 1 90.25 116 SER B C 1
ATOM 2809 O O . SER B 1 116 ? 3.059 37.969 -3.58 1 90.25 116 SER B O 1
ATOM 2811 N N . ARG B 1 117 ? 2.389 35.844 -3.406 1 90.56 117 ARG B N 1
ATOM 2812 C CA . ARG B 1 117 ? 1.621 35.875 -4.648 1 90.56 117 ARG B CA 1
ATOM 2813 C C . ARG B 1 117 ? 0.162 36.25 -4.383 1 90.56 117 ARG B C 1
ATOM 2815 O O . ARG B 1 117 ? -0.219 36.5 -3.242 1 90.56 117 ARG B O 1
ATOM 2822 N N . ASP B 1 118 ? -0.535 36.344 -5.441 1 85.38 118 ASP B N 1
ATOM 2823 C CA . ASP B 1 118 ? -1.959 36.656 -5.352 1 85.38 118 ASP B CA 1
ATOM 2824 C C . ASP B 1 118 ? -2.699 35.625 -4.527 1 85.38 118 ASP B C 1
ATOM 2826 O O . ASP B 1 118 ? -2.676 34.438 -4.859 1 85.38 118 ASP B O 1
ATOM 2830 N N . THR B 1 119 ? -3.318 36.094 -3.461 1 91.38 119 THR B N 1
ATOM 2831 C CA . THR B 1 119 ? -3.996 35.188 -2.533 1 91.38 119 THR B CA 1
ATOM 2832 C C . THR B 1 119 ? -5.512 35.344 -2.621 1 91.38 119 THR B C 1
ATOM 2834 O O . THR B 1 119 ? -6.242 34.906 -1.737 1 91.38 119 THR B O 1
ATOM 2837 N N . GLY B 1 120 ? -5.996 36.031 -3.6 1 91.94 120 GLY B N 1
ATOM 2838 C CA . GLY B 1 120 ? -7.414 36.312 -3.734 1 91.94 120 GLY B CA 1
ATOM 2839 C C . GLY B 1 120 ? -8.281 35.062 -3.734 1 91.94 120 GLY B C 1
ATOM 2840 O O . GLY B 1 120 ? -9.258 34.969 -2.986 1 91.94 120 GLY B O 1
ATOM 2841 N N . SER B 1 121 ? -7.934 34.156 -4.527 1 91.62 121 SER B N 1
ATOM 2842 C CA . SER B 1 121 ? -8.703 32.938 -4.613 1 91.62 121 SER B CA 1
ATOM 2843 C C . SER B 1 121 ? -8.695 32.188 -3.289 1 91.62 121 SER B C 1
ATOM 2845 O O . SER B 1 121 ? -9.695 31.562 -2.916 1 91.62 121 SER B O 1
ATOM 2847 N N . LEU B 1 122 ? -7.594 32.219 -2.641 1 95.75 122 LEU B N 1
ATOM 2848 C CA . LEU B 1 122 ? -7.469 31.578 -1.342 1 95.75 122 LEU B CA 1
ATOM 2849 C C . LEU B 1 122 ? -8.359 32.25 -0.307 1 95.75 122 LEU B C 1
ATOM 2851 O O . LEU B 1 122 ? -9.023 31.578 0.483 1 95.75 122 LEU B O 1
ATOM 2855 N N . GLN B 1 123 ? -8.352 33.531 -0.299 1 96.31 123 GLN B N 1
ATOM 2856 C CA . GLN B 1 123 ? -9.203 34.281 0.61 1 96.31 123 GLN B CA 1
ATOM 2857 C C . GLN B 1 123 ? -10.68 33.969 0.392 1 96.31 123 GLN B C 1
ATOM 2859 O O . GLN B 1 123 ? -11.43 33.812 1.354 1 96.31 123 GLN B O 1
ATOM 2864 N N . THR B 1 124 ? -11.039 33.906 -0.829 1 97.31 124 THR B N 1
ATOM 2865 C CA . THR B 1 124 ? -12.414 33.562 -1.184 1 97.31 124 THR B CA 1
ATOM 2866 C C . THR B 1 124 ? -12.766 32.156 -0.693 1 97.31 124 THR B C 1
ATOM 2868 O O . THR B 1 124 ? -13.852 31.938 -0.154 1 97.31 124 THR B O 1
ATOM 2871 N N . ALA B 1 125 ? -11.922 31.25 -0.902 1 98.06 125 ALA B N 1
ATOM 2872 C CA . ALA B 1 125 ? -12.133 29.859 -0.474 1 98.06 125 ALA B CA 1
ATOM 2873 C C . ALA B 1 125 ? -12.258 29.781 1.045 1 98.06 125 ALA B C 1
ATOM 2875 O O . ALA B 1 125 ? -13.125 29.062 1.562 1 98.06 125 ALA B O 1
ATOM 2876 N N . ILE B 1 126 ? -11.406 30.484 1.744 1 98.38 126 ILE B N 1
ATOM 2877 C CA . ILE B 1 126 ? -11.414 30.484 3.203 1 98.38 126 ILE B CA 1
ATOM 2878 C C . ILE B 1 126 ? -12.742 31.047 3.711 1 98.38 126 ILE B C 1
ATOM 2880 O O . ILE B 1 126 ? -13.352 30.484 4.621 1 98.38 126 ILE B O 1
ATOM 2884 N N . ALA B 1 127 ? -13.164 32.125 3.146 1 97.88 127 ALA B N 1
ATOM 2885 C CA . ALA B 1 127 ? -14.43 32.75 3.539 1 97.88 127 ALA B CA 1
ATOM 2886 C C . ALA B 1 127 ? -15.594 31.766 3.338 1 97.88 127 ALA B C 1
ATOM 2888 O O . ALA B 1 127 ? -16.484 31.672 4.191 1 97.88 127 ALA B O 1
ATOM 2889 N N . ALA B 1 128 ? -15.602 31.094 2.215 1 98.5 128 ALA B N 1
ATOM 2890 C CA . ALA B 1 128 ? -16.656 30.125 1.924 1 98.5 128 ALA B CA 1
ATOM 2891 C C . ALA B 1 128 ? -16.656 29 2.945 1 98.5 128 ALA B C 1
ATOM 2893 O O . ALA B 1 128 ? -17.719 28.625 3.475 1 98.5 128 ALA B O 1
ATOM 2894 N N . ALA B 1 129 ? -15.492 28.422 3.213 1 98.56 129 ALA B N 1
ATOM 2895 C CA . ALA B 1 129 ? -15.375 27.328 4.176 1 98.56 129 ALA B CA 1
ATOM 2896 C C . ALA B 1 129 ? -15.883 27.75 5.551 1 98.56 129 ALA B C 1
ATOM 2898 O O . ALA B 1 129 ? -16.562 26.984 6.23 1 98.56 129 ALA B O 1
ATOM 2899 N N . ARG B 1 130 ? -15.547 28.938 5.926 1 97 130 ARG B N 1
ATOM 2900 C CA . ARG B 1 130 ? -16 29.469 7.211 1 97 130 ARG B CA 1
ATOM 2901 C C . ARG B 1 130 ? -17.516 29.562 7.258 1 97 130 ARG B C 1
ATOM 2903 O O . ARG B 1 130 ? -18.141 29.234 8.273 1 97 130 ARG B O 1
ATOM 2910 N N . GLU B 1 131 ? -18.078 29.984 6.18 1 97.62 131 GLU B N 1
ATOM 2911 C CA . GLU B 1 131 ? -19.531 30.062 6.086 1 97.62 131 GLU B CA 1
ATOM 2912 C C . GLU B 1 131 ? -20.172 28.688 6.262 1 97.62 131 GLU B C 1
ATOM 2914 O O . GLU B 1 131 ? -21.266 28.562 6.812 1 97.62 131 GLU B O 1
ATOM 2919 N N . TRP B 1 132 ? -19.469 27.688 5.781 1 98.31 132 TRP B N 1
ATOM 2920 C CA . TRP B 1 132 ? -19.969 26.312 5.875 1 98.31 132 TRP B CA 1
ATOM 2921 C C . TRP B 1 132 ? -19.609 25.703 7.223 1 98.31 132 TRP B C 1
ATOM 2923 O O . TRP B 1 132 ? -19.891 24.516 7.469 1 98.31 132 TRP B O 1
ATOM 2933 N N . ALA B 1 133 ? -18.938 26.438 8.102 1 97.69 133 ALA B N 1
ATOM 2934 C CA . ALA B 1 133 ? -18.484 25.984 9.414 1 97.69 133 ALA B CA 1
ATOM 2935 C C . ALA B 1 133 ? -17.438 24.875 9.281 1 97.69 133 ALA B C 1
ATOM 2937 O O . ALA B 1 133 ? -17.438 23.922 10.07 1 97.69 133 ALA B O 1
ATOM 2938 N N . VAL B 1 134 ? -16.656 24.938 8.281 1 98.5 134 VAL B N 1
ATOM 2939 C CA . VAL B 1 134 ? -15.523 24.047 8.062 1 98.5 134 VAL B CA 1
ATOM 2940 C C . VAL B 1 134 ? -14.234 24.734 8.5 1 98.5 134 VAL B C 1
ATOM 2942 O O . VAL B 1 134 ? -13.93 25.844 8.039 1 98.5 134 VAL B O 1
ATOM 2945 N N . SER B 1 135 ? -13.516 24.125 9.445 1 98.12 135 SER B N 1
ATOM 2946 C CA . SER B 1 135 ? -12.258 24.703 9.906 1 98.12 135 SER B CA 1
ATOM 2947 C C . SER B 1 135 ? -11.203 24.688 8.805 1 98.12 135 SER B C 1
ATOM 2949 O O . SER B 1 135 ? -11.086 23.719 8.07 1 98.12 135 SER B O 1
ATOM 2951 N N . VAL B 1 136 ? -10.414 25.766 8.727 1 98.62 136 VAL B N 1
ATOM 2952 C CA . VAL B 1 136 ? -9.492 25.906 7.605 1 98.62 136 VAL B CA 1
ATOM 2953 C C . VAL B 1 136 ? -8.055 25.844 8.109 1 98.62 136 VAL B C 1
ATOM 2955 O O . VAL B 1 136 ? -7.695 26.547 9.062 1 98.62 136 VAL B O 1
ATOM 2958 N N . ALA B 1 137 ? -7.281 25.016 7.488 1 98.38 137 ALA B N 1
ATOM 2959 C CA . ALA B 1 137 ? -5.828 25 7.621 1 98.38 137 ALA B CA 1
ATOM 2960 C C . ALA B 1 137 ? -5.148 25.312 6.293 1 98.38 137 ALA B C 1
ATOM 2962 O O . ALA B 1 137 ? -5.688 25.016 5.227 1 98.38 137 ALA B O 1
ATOM 2963 N N . LEU B 1 138 ? -3.992 25.969 6.395 1 98.44 138 LEU B N 1
ATOM 2964 C CA . LEU B 1 138 ? -3.197 26.25 5.203 1 98.44 138 LEU B CA 1
ATOM 2965 C C . LEU B 1 138 ? -1.852 25.531 5.266 1 98.44 138 LEU B C 1
ATOM 2967 O O . LEU B 1 138 ? -1.183 25.547 6.301 1 98.44 138 LEU B O 1
ATOM 2971 N N . PHE B 1 139 ? -1.517 24.906 4.156 1 98.06 139 PHE B N 1
ATOM 2972 C CA . PHE B 1 139 ? -0.236 24.219 4.062 1 98.06 139 PHE B CA 1
ATOM 2973 C C . PHE B 1 139 ? 0.908 25.219 3.922 1 98.06 139 PHE B C 1
ATOM 2975 O O . PHE B 1 139 ? 0.89 26.062 3.029 1 98.06 139 PHE B O 1
ATOM 2982 N N . CYS B 1 140 ? 1.924 25.109 4.836 1 97.5 140 CYS B N 1
ATOM 2983 C CA . CYS B 1 140 ? 3.012 26.078 4.852 1 97.5 140 CYS B CA 1
ATOM 2984 C C . CYS B 1 140 ? 4.367 25.375 4.879 1 97.5 140 CYS B C 1
ATOM 2986 O O . CYS B 1 140 ? 4.508 24.312 5.477 1 97.5 140 CYS B O 1
ATOM 2988 N N . ASP B 1 141 ? 5.352 26.031 4.207 1 97.56 141 ASP B N 1
ATOM 2989 C CA . ASP B 1 141 ? 6.738 25.625 4.41 1 97.56 141 ASP B CA 1
ATOM 2990 C C . ASP B 1 141 ? 7.215 25.969 5.82 1 97.56 141 ASP B C 1
ATOM 2992 O O . ASP B 1 141 ? 6.59 26.781 6.504 1 97.56 141 ASP B O 1
ATOM 2996 N N . PRO B 1 142 ? 8.227 25.25 6.246 1 97.94 142 PRO B N 1
ATOM 2997 C CA . PRO B 1 142 ? 8.797 25.656 7.535 1 97.94 142 PRO B CA 1
ATOM 2998 C C . PRO B 1 142 ? 9.508 27 7.473 1 97.94 142 PRO B C 1
ATOM 3000 O O . PRO B 1 142 ? 10.734 27.062 7.449 1 97.94 142 PRO B O 1
ATOM 3003 N N . ASP B 1 143 ? 8.734 28.016 7.453 1 97.5 143 ASP B N 1
ATOM 3004 C CA . ASP B 1 143 ? 9.117 29.422 7.363 1 97.5 143 ASP B CA 1
ATOM 3005 C C . ASP B 1 143 ? 8.352 30.266 8.383 1 97.5 143 ASP B C 1
ATOM 3007 O O . ASP B 1 143 ? 7.141 30.453 8.266 1 97.5 143 ASP B O 1
ATOM 3011 N N . PRO B 1 144 ? 9.109 30.844 9.328 1 97.62 144 PRO B N 1
ATOM 3012 C CA . PRO B 1 144 ? 8.445 31.578 10.414 1 97.62 144 PRO B CA 1
ATOM 3013 C C . PRO B 1 144 ? 7.684 32.812 9.914 1 97.62 144 PRO B C 1
ATOM 3015 O O . PRO B 1 144 ? 6.906 33.406 10.664 1 97.62 144 PRO B O 1
ATOM 3018 N N . ALA B 1 145 ? 7.863 33.188 8.68 1 97 145 ALA B N 1
ATOM 3019 C CA . ALA B 1 145 ? 7.156 34.344 8.125 1 97 145 ALA B CA 1
ATOM 3020 C C . ALA B 1 145 ? 5.77 33.938 7.621 1 97 145 ALA B C 1
ATOM 3022 O O . ALA B 1 145 ? 4.914 34.781 7.41 1 97 145 ALA B O 1
ATOM 3023 N N . ALA B 1 146 ? 5.453 32.688 7.434 1 96.75 146 ALA B N 1
ATOM 3024 C CA . ALA B 1 146 ? 4.246 32.188 6.77 1 96.75 146 ALA B CA 1
ATOM 3025 C C . ALA B 1 146 ? 3.025 32.344 7.676 1 96.75 146 ALA B C 1
ATOM 3027 O O . ALA B 1 146 ? 1.957 32.75 7.23 1 96.75 146 ALA B O 1
ATOM 3028 N N . PRO B 1 147 ? 3.15 32.062 8.984 1 97.75 147 PRO B N 1
ATOM 3029 C CA . PRO B 1 147 ? 1.965 32.031 9.844 1 97.75 147 PRO B CA 1
ATOM 3030 C C . PRO B 1 147 ? 1.236 33.344 9.914 1 97.75 147 PRO B C 1
ATOM 3032 O O . PRO B 1 147 ? 0.003 33.406 9.945 1 97.75 147 PRO B O 1
ATOM 3035 N N . GLU B 1 148 ? 1.973 34.438 9.938 1 97.56 148 GLU B N 1
ATOM 3036 C CA . GLU B 1 148 ? 1.324 35.75 9.992 1 97.56 148 GLU B CA 1
ATOM 3037 C C . GLU B 1 148 ? 0.415 35.969 8.789 1 97.56 148 GLU B C 1
ATOM 3039 O O . GLU B 1 148 ? -0.676 36.531 8.922 1 97.56 148 GLU B O 1
ATOM 3044 N N . HIS B 1 149 ? 0.857 35.625 7.648 1 97.31 149 HIS B N 1
ATOM 3045 C CA . HIS B 1 149 ? 0.059 35.75 6.434 1 97.31 149 HIS B CA 1
ATOM 3046 C C . HIS B 1 149 ? -1.183 34.844 6.5 1 97.31 149 HIS B C 1
ATOM 3048 O O . HIS B 1 149 ? -2.277 35.281 6.129 1 97.31 149 HIS B O 1
ATOM 3054 N N . ALA B 1 150 ? -1.015 33.594 6.98 1 97.69 150 ALA B N 1
ATOM 3055 C CA . ALA B 1 150 ? -2.133 32.688 7.113 1 97.69 150 ALA B CA 1
ATOM 3056 C C . ALA B 1 150 ? -3.203 33.219 8.047 1 97.69 150 ALA B C 1
ATOM 3058 O O . ALA B 1 150 ? -4.398 33.156 7.746 1 97.69 150 ALA B O 1
ATOM 3059 N N . ALA B 1 151 ? -2.771 33.812 9.156 1 97.44 151 ALA B N 1
ATOM 3060 C CA . ALA B 1 151 ? -3.691 34.406 10.125 1 97.44 151 ALA B CA 1
ATOM 3061 C C . ALA B 1 151 ? -4.473 35.562 9.5 1 97.44 151 ALA B C 1
ATOM 3063 O O . ALA B 1 151 ? -5.684 35.688 9.695 1 97.44 151 ALA B O 1
ATOM 3064 N N . ARG B 1 152 ? -3.752 36.375 8.758 1 96.75 152 ARG B N 1
ATOM 3065 C CA . ARG B 1 152 ? -4.379 37.531 8.117 1 96.75 152 ARG B CA 1
ATOM 3066 C C . ARG B 1 152 ? -5.445 37.094 7.121 1 96.75 152 ARG B C 1
ATOM 3068 O O . ARG B 1 152 ? -6.461 37.75 6.949 1 96.75 152 ARG B O 1
ATOM 3075 N N . LEU B 1 153 ? -5.238 35.938 6.504 1 96.94 153 LEU B N 1
ATOM 3076 C CA . LEU B 1 153 ? -6.168 35.438 5.508 1 96.94 153 LEU B CA 1
ATOM 3077 C C . LEU B 1 153 ? -7.391 34.812 6.172 1 96.94 153 LEU B C 1
ATOM 3079 O O . LEU B 1 153 ? -8.398 34.562 5.512 1 96.94 153 LEU B O 1
ATOM 3083 N N . GLY B 1 154 ? -7.25 34.531 7.5 1 96.31 154 GLY B N 1
ATOM 3084 C CA . GLY B 1 154 ? -8.406 34.031 8.234 1 96.31 154 GLY B CA 1
ATOM 3085 C C . GLY B 1 154 ? -8.336 32.562 8.516 1 96.31 154 GLY B C 1
ATOM 3086 O O . GLY B 1 154 ? -9.32 31.953 8.953 1 96.31 154 GLY B O 1
ATOM 3087 N N . ALA B 1 155 ? -7.23 31.938 8.273 1 97.38 155 ALA B N 1
ATOM 3088 C CA . ALA B 1 155 ? -7.086 30.516 8.602 1 97.38 155 ALA B CA 1
ATOM 3089 C C . ALA B 1 155 ? -7.117 30.297 10.109 1 97.38 155 ALA B C 1
ATOM 3091 O O . ALA B 1 155 ? -6.734 31.188 10.883 1 97.38 155 ALA B O 1
ATOM 3092 N N . GLU B 1 156 ? -7.543 29.172 10.531 1 97.75 156 GLU B N 1
ATOM 3093 C CA . GLU B 1 156 ? -7.543 28.812 11.953 1 97.75 156 GLU B CA 1
ATOM 3094 C C . GLU B 1 156 ? -6.273 28.062 12.328 1 97.75 156 GLU B C 1
ATOM 3096 O O . GLU B 1 156 ? -5.855 28.078 13.484 1 97.75 156 GLU B O 1
ATOM 3101 N N . ARG B 1 157 ? -5.688 27.391 11.289 1 97.81 157 ARG B N 1
ATOM 3102 C CA . ARG B 1 157 ? -4.508 26.547 11.5 1 97.81 157 ARG B CA 1
ATOM 3103 C C . ARG B 1 157 ? -3.561 26.625 10.312 1 97.81 157 ARG B C 1
ATOM 3105 O O . ARG B 1 157 ? -3.947 27.078 9.234 1 97.81 157 ARG B O 1
ATOM 3112 N N . ILE B 1 158 ? -2.391 26.266 10.57 1 98.06 158 ILE B N 1
ATOM 3113 C CA . ILE B 1 158 ? -1.479 25.906 9.492 1 98.06 158 ILE B CA 1
ATOM 3114 C C . ILE B 1 158 ? -1.072 24.438 9.617 1 98.06 158 ILE B C 1
ATOM 3116 O O . ILE B 1 158 ? -1.189 23.844 10.695 1 98.06 158 ILE B O 1
ATOM 3120 N N . GLU B 1 159 ? -0.704 23.875 8.578 1 98.38 159 GLU B N 1
ATOM 3121 C CA . GLU B 1 159 ? 0 22.594 8.578 1 98.38 159 GLU B CA 1
ATOM 3122 C C . GLU B 1 159 ? 1.408 22.734 8.008 1 98.38 159 GLU B C 1
ATOM 3124 O O . GLU B 1 159 ? 1.575 23.062 6.828 1 98.38 159 GLU B O 1
ATOM 3129 N N . ILE B 1 160 ? 2.344 22.469 8.828 1 98.38 160 ILE B N 1
ATOM 3130 C CA . ILE B 1 160 ? 3.734 22.625 8.422 1 98.38 160 ILE B CA 1
ATOM 3131 C C . ILE B 1 160 ? 4.176 21.438 7.586 1 98.38 160 ILE B C 1
ATOM 3133 O O . ILE B 1 160 ? 3.969 20.281 7.98 1 98.38 160 ILE B O 1
ATOM 3137 N N . TYR B 1 161 ? 4.75 21.734 6.422 1 97.88 161 TYR B N 1
ATOM 3138 C CA . TYR B 1 161 ? 5.324 20.734 5.543 1 97.88 161 TYR B CA 1
ATOM 3139 C C . TYR B 1 161 ? 6.609 20.156 6.129 1 97.88 161 TYR B C 1
ATOM 3141 O O . TYR B 1 161 ? 7.645 20.844 6.141 1 97.88 161 TYR B O 1
ATOM 3149 N N . THR B 1 162 ? 6.582 18.906 6.516 1 97.69 162 THR B N 1
ATOM 3150 C CA . THR B 1 162 ? 7.727 18.297 7.188 1 97.69 162 THR B CA 1
ATOM 3151 C C . THR B 1 162 ? 8.531 17.438 6.219 1 97.69 162 THR B C 1
ATOM 3153 O O . THR B 1 162 ? 9.391 16.656 6.641 1 97.69 162 THR B O 1
ATOM 3156 N N . GLY B 1 163 ? 8.289 17.531 4.918 1 95.81 163 GLY B N 1
ATOM 3157 C CA . GLY B 1 163 ? 8.977 16.734 3.91 1 95.81 163 GLY B CA 1
ATOM 3158 C C . GLY B 1 163 ? 10.484 16.797 4.031 1 95.81 163 GLY B C 1
ATOM 3159 O O . GLY B 1 163 ? 11.148 15.766 4.086 1 95.81 163 GLY B O 1
ATOM 3160 N N . PRO B 1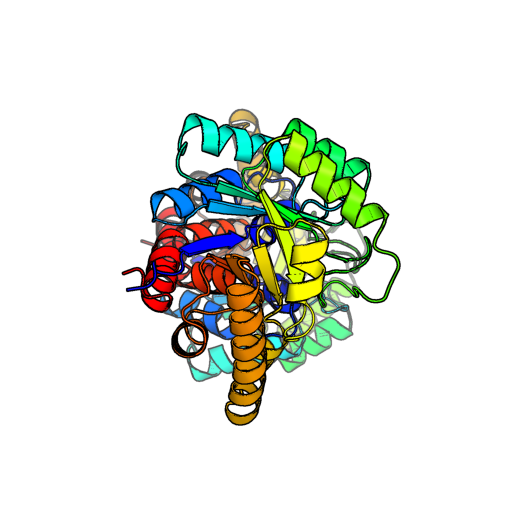 164 ? 11.047 18.047 4.117 1 95.81 164 PRO B N 1
ATOM 3161 C CA . PRO B 1 164 ? 12.5 18.188 4.254 1 95.81 164 PRO B CA 1
ATOM 3162 C C . PRO B 1 164 ? 13.039 17.5 5.508 1 95.81 164 PRO B C 1
ATOM 3164 O O . PRO B 1 164 ? 14.117 16.906 5.473 1 95.81 164 PRO B O 1
ATOM 3167 N N . TYR B 1 165 ? 12.32 17.578 6.602 1 97 165 TYR B N 1
ATOM 3168 C CA . TYR B 1 165 ? 12.711 16.891 7.828 1 97 165 TYR B CA 1
ATOM 3169 C C . TYR B 1 165 ? 12.688 15.375 7.637 1 97 165 TYR B C 1
ATOM 3171 O O . TYR B 1 165 ? 13.641 14.688 7.988 1 97 165 TYR B O 1
ATOM 3179 N N . GLY B 1 166 ? 11.57 14.82 7.074 1 94.69 166 GLY B N 1
ATOM 3180 C CA . GLY B 1 166 ? 11.453 13.391 6.801 1 94.69 166 GLY B CA 1
ATOM 3181 C C . GLY B 1 166 ? 12.555 12.867 5.895 1 94.69 166 GLY B C 1
ATOM 3182 O O . GLY B 1 166 ? 13.023 11.742 6.066 1 94.69 166 GLY B O 1
ATOM 3183 N N . ALA B 1 167 ? 13.016 13.727 4.98 1 93.81 167 ALA B N 1
ATOM 3184 C CA . ALA B 1 167 ? 14.016 13.328 3.988 1 93.81 167 ALA B CA 1
ATOM 3185 C C . ALA B 1 167 ? 15.398 13.188 4.625 1 93.81 167 ALA B C 1
ATOM 3187 O O . ALA B 1 167 ? 16.312 12.617 4.023 1 93.81 167 ALA B O 1
ATOM 3188 N N . CYS B 1 168 ? 15.539 13.609 5.836 1 94.31 168 CYS B N 1
ATOM 3189 C CA . CYS B 1 168 ? 16.828 13.57 6.527 1 94.31 168 CYS B CA 1
ATOM 3190 C C . CYS B 1 168 ? 16.938 12.297 7.367 1 94.31 168 CYS B C 1
ATOM 3192 O O . CYS B 1 168 ? 17.688 12.266 8.344 1 94.31 168 CYS B O 1
ATOM 3194 N N . TYR B 1 169 ? 16.25 11.312 7.008 1 88.69 169 TYR B N 1
ATOM 3195 C CA . TYR B 1 169 ? 16.172 10.094 7.805 1 88.69 169 TYR B CA 1
ATOM 3196 C C . TYR B 1 169 ? 17.547 9.516 8.07 1 88.69 169 TYR B C 1
ATOM 3198 O O . TYR B 1 169 ? 17.766 8.867 9.094 1 88.69 169 TYR B O 1
ATOM 3206 N N . ASP B 1 170 ? 18.562 9.797 7.215 1 90.69 170 ASP B N 1
ATOM 3207 C CA . ASP B 1 170 ? 19.906 9.242 7.398 1 90.69 170 ASP B CA 1
ATOM 3208 C C . ASP B 1 170 ? 20.938 10.344 7.629 1 90.69 170 ASP B C 1
ATOM 3210 O O . ASP B 1 170 ? 22.141 10.117 7.492 1 90.69 170 ASP B O 1
ATOM 3214 N N . GLU B 1 171 ? 20.422 11.539 7.93 1 95.12 171 GLU B N 1
ATOM 3215 C CA . GLU B 1 171 ? 21.281 12.703 8.156 1 95.12 171 GLU B CA 1
ATOM 3216 C C . GLU B 1 171 ? 20.875 13.445 9.422 1 95.12 171 GLU B C 1
ATOM 3218 O O . GLU B 1 171 ? 20.312 14.539 9.352 1 95.12 171 GLU B O 1
ATOM 3223 N N . PRO B 1 172 ? 21.344 12.984 10.539 1 93.62 172 PRO B N 1
ATOM 3224 C CA . PRO B 1 172 ? 20.891 13.539 11.812 1 93.62 172 PRO B CA 1
ATOM 3225 C C . PRO B 1 172 ? 21.188 15.031 11.938 1 93.62 172 PRO B C 1
ATOM 3227 O O . PRO B 1 172 ? 20.359 15.781 12.477 1 93.62 172 PRO B O 1
ATOM 3230 N N . ALA B 1 173 ? 22.375 15.461 11.469 1 95.19 173 ALA B N 1
ATOM 3231 C CA . ALA B 1 173 ? 22.734 16.875 11.586 1 95.19 173 ALA B CA 1
ATOM 3232 C C . ALA B 1 173 ? 21.797 17.75 10.758 1 95.19 173 ALA B C 1
ATOM 3234 O O . ALA B 1 173 ? 21.375 18.812 11.203 1 95.19 173 ALA B O 1
ATOM 3235 N N . ARG B 1 174 ? 21.5 17.297 9.625 1 95.94 174 ARG B N 1
ATOM 3236 C CA . ARG B 1 174 ? 20.578 18.031 8.766 1 95.94 174 ARG B CA 1
ATOM 3237 C C . ARG B 1 174 ? 19.156 18 9.344 1 95.94 174 ARG B C 1
ATOM 3239 O O . ARG B 1 174 ? 18.422 18.969 9.227 1 95.94 174 ARG B O 1
ATOM 3246 N N . ALA B 1 175 ? 18.781 16.844 9.891 1 97.06 175 ALA B N 1
ATOM 3247 C CA . ALA B 1 175 ? 17.469 16.703 10.523 1 97.06 175 ALA B CA 1
ATOM 3248 C C . ALA B 1 175 ? 17.281 17.75 11.625 1 97.06 175 ALA B C 1
ATOM 3250 O O . ALA B 1 175 ? 16.188 18.312 11.766 1 97.06 175 ALA B O 1
ATOM 3251 N N . GLU B 1 176 ? 18.297 17.969 12.352 1 97.06 176 GLU B N 1
ATOM 3252 C CA . GLU B 1 176 ? 18.219 18.938 13.438 1 97.06 176 GLU B CA 1
ATOM 3253 C C . GLU B 1 176 ? 17.938 20.344 12.906 1 97.06 176 GLU B C 1
ATOM 3255 O O . GLU B 1 176 ? 17.172 21.094 13.508 1 97.06 176 GLU B O 1
ATOM 3260 N N . LYS B 1 177 ? 18.578 20.688 11.82 1 97.69 177 LYS B N 1
ATOM 3261 C CA . LYS B 1 177 ? 18.359 21.984 11.211 1 97.69 177 LYS B CA 1
ATOM 3262 C C . LYS B 1 177 ? 16.938 22.141 10.711 1 97.69 177 LYS B C 1
ATOM 3264 O O . LYS B 1 177 ? 16.328 23.203 10.867 1 97.69 177 LYS B O 1
ATOM 3269 N N . GLU B 1 178 ? 16.484 21.109 10.086 1 97.75 178 GLU B N 1
ATOM 3270 C CA . GLU B 1 178 ? 15.102 21.125 9.609 1 97.75 178 GLU B CA 1
ATOM 3271 C C . GLU B 1 178 ? 14.117 21.234 10.773 1 97.75 178 GLU B C 1
ATOM 3273 O O . GLU B 1 178 ? 13.102 21.922 10.68 1 97.75 178 GLU B O 1
ATOM 3278 N N . LEU B 1 179 ? 14.406 20.594 11.859 1 97.75 179 LEU B N 1
ATOM 3279 C CA . LEU B 1 179 ? 13.578 20.641 13.062 1 97.75 179 LEU B CA 1
ATOM 3280 C C . LEU B 1 179 ? 13.523 22.062 13.625 1 97.75 179 LEU B C 1
ATOM 3282 O O . LEU B 1 179 ? 12.477 22.5 14.094 1 97.75 179 LEU B O 1
ATOM 3286 N N . ASP B 1 180 ? 14.664 22.688 13.547 1 98 180 ASP B N 1
ATOM 3287 C CA . ASP B 1 180 ? 14.711 24.062 14.039 1 98 180 ASP B CA 1
ATOM 3288 C C . ASP B 1 180 ? 13.781 24.969 13.234 1 98 180 ASP B C 1
ATOM 3290 O O . ASP B 1 180 ? 13.109 25.828 13.797 1 98 180 ASP B O 1
ATOM 3294 N N . LYS B 1 181 ? 13.773 24.781 11.953 1 98.19 181 LYS B N 1
ATOM 3295 C CA . LYS B 1 181 ? 12.891 25.578 11.102 1 98.19 181 LYS B CA 1
ATOM 3296 C C . LYS B 1 181 ? 11.422 25.312 11.43 1 98.19 181 LYS B C 1
ATOM 3298 O O . LYS B 1 181 ? 10.617 26.25 11.477 1 98.19 181 LYS B O 1
ATOM 3303 N N . ILE B 1 182 ? 11.125 24.047 11.625 1 98.19 182 ILE B N 1
ATOM 3304 C CA . ILE B 1 182 ? 9.758 23.656 11.969 1 98.19 182 ILE B CA 1
ATOM 3305 C C . ILE B 1 182 ? 9.367 24.281 13.305 1 98.19 182 ILE B C 1
ATOM 3307 O O . ILE B 1 182 ? 8.281 24.859 13.438 1 98.19 182 ILE B O 1
ATOM 3311 N N . ALA B 1 183 ? 10.258 24.188 14.258 1 97.81 183 ALA B N 1
ATOM 3312 C CA . ALA B 1 183 ? 10 24.734 15.594 1 97.81 183 ALA B CA 1
ATOM 3313 C C . ALA B 1 183 ? 9.766 26.234 15.539 1 97.81 183 ALA B C 1
ATOM 3315 O O . ALA B 1 183 ? 8.844 26.75 16.172 1 97.81 183 ALA B O 1
ATOM 3316 N N . ALA B 1 184 ? 10.609 26.922 14.781 1 98.31 184 ALA B N 1
ATOM 3317 C CA . ALA B 1 184 ? 10.469 28.359 14.648 1 98.31 184 ALA B CA 1
ATOM 3318 C C . ALA B 1 184 ? 9.141 28.734 14 1 98.31 184 ALA B C 1
ATOM 3320 O O . ALA B 1 184 ? 8.492 29.703 14.406 1 98.31 184 ALA B O 1
ATOM 3321 N N . THR B 1 185 ? 8.758 28 13.016 1 98.12 185 THR B N 1
ATOM 3322 C CA . THR B 1 185 ? 7.492 28.234 12.328 1 98.12 185 THR B CA 1
ATOM 3323 C C . THR B 1 185 ? 6.316 27.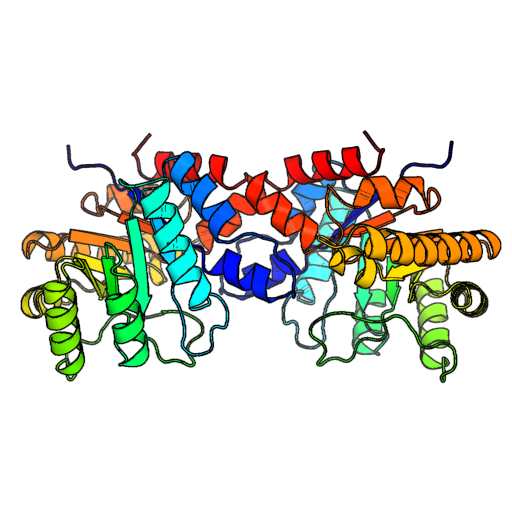969 13.258 1 98.12 185 THR B C 1
ATOM 3325 O O . THR B 1 185 ? 5.352 28.734 13.289 1 98.12 185 THR B O 1
ATOM 3328 N N . ALA B 1 186 ? 6.418 26.875 13.992 1 97.44 186 ALA B N 1
ATOM 3329 C CA . ALA B 1 186 ? 5.375 26.516 14.953 1 97.44 186 ALA B CA 1
ATOM 3330 C C . ALA B 1 186 ? 5.219 27.594 16.016 1 97.44 186 ALA B C 1
ATOM 3332 O O . ALA B 1 186 ? 4.102 27.953 16.391 1 97.44 186 ALA B O 1
ATOM 3333 N N . GLU B 1 187 ? 6.289 28.109 16.484 1 96.81 187 GLU B N 1
ATOM 3334 C CA . GLU B 1 187 ? 6.27 29.172 17.484 1 96.81 187 GLU B CA 1
ATOM 3335 C C . GLU B 1 187 ? 5.605 30.438 16.938 1 96.81 187 GLU B C 1
ATOM 3337 O O . GLU B 1 187 ? 4.809 31.078 17.625 1 96.81 187 GLU B O 1
ATOM 3342 N N . SER B 1 188 ? 6.016 30.766 15.758 1 97.81 188 SER B N 1
ATOM 3343 C CA . SER B 1 188 ? 5.398 31.922 15.109 1 97.81 188 SER B CA 1
ATOM 3344 C C . SER B 1 188 ? 3.893 31.734 14.969 1 97.81 188 SER B C 1
ATOM 3346 O O . SER B 1 188 ? 3.123 32.656 15.188 1 97.81 188 SER B O 1
ATOM 3348 N N . ALA B 1 189 ? 3.463 30.531 14.562 1 97.62 189 ALA B N 1
ATOM 3349 C CA . ALA B 1 189 ? 2.041 30.219 14.422 1 97.62 189 ALA B CA 1
ATOM 3350 C C . ALA B 1 189 ? 1.312 30.391 15.758 1 97.62 189 ALA B C 1
ATOM 3352 O O . ALA B 1 189 ? 0.231 30.969 15.812 1 97.62 189 ALA B O 1
ATOM 3353 N N . ASN B 1 190 ? 1.896 29.891 16.781 1 95.06 190 ASN B N 1
ATOM 3354 C CA . ASN B 1 190 ? 1.321 30.016 18.109 1 95.06 190 ASN B CA 1
ATOM 3355 C C . ASN B 1 190 ? 1.178 31.484 18.516 1 95.06 190 ASN B C 1
ATOM 3357 O O . ASN B 1 190 ? 0.17 31.875 19.109 1 95.06 190 ASN B O 1
ATOM 3361 N N . ALA B 1 191 ? 2.15 32.219 18.172 1 96.31 191 ALA B N 1
ATOM 3362 C CA . ALA B 1 191 ? 2.143 33.656 18.5 1 96.31 191 ALA B CA 1
ATOM 3363 C C . ALA B 1 191 ? 1.027 34.375 17.766 1 96.31 191 ALA B C 1
ATOM 3365 O O . ALA B 1 191 ? 0.5 35.375 18.25 1 96.31 191 ALA B O 1
ATOM 3366 N N . CYS B 1 192 ? 0.653 33.906 16.609 1 96.75 192 CYS B N 1
ATOM 3367 C CA . CYS B 1 192 ? -0.394 34.5 15.789 1 96.75 192 CYS B CA 1
ATOM 3368 C C . CYS B 1 192 ? -1.766 33.969 16.188 1 96.75 192 CYS B C 1
ATOM 3370 O O . CYS B 1 192 ? -2.777 34.344 15.594 1 96.75 192 CYS B O 1
ATOM 3372 N N . GLY B 1 193 ? -1.78 33 17.172 1 96.5 193 GLY B N 1
ATOM 3373 C CA . GLY B 1 193 ? -3.039 32.438 17.609 1 96.5 193 GLY B CA 1
ATOM 3374 C C . GLY B 1 193 ? -3.525 31.312 16.703 1 96.5 193 GLY B C 1
ATOM 3375 O O . GLY B 1 193 ? -4.699 30.938 16.734 1 96.5 193 GLY B O 1
ATOM 3376 N N . LEU B 1 194 ? -2.691 30.781 15.82 1 97.69 194 LEU B N 1
ATOM 3377 C CA . LEU B 1 194 ? -3.043 29.703 14.898 1 97.69 194 LEU B CA 1
ATOM 3378 C C . LEU B 1 194 ? -2.799 28.344 15.531 1 97.69 194 LEU B C 1
ATOM 3380 O O . LEU B 1 194 ? -1.828 28.156 16.266 1 97.69 194 LEU B O 1
ATOM 3384 N N . GLY B 1 195 ? -3.729 27.375 15.336 1 97.12 195 GLY B N 1
ATOM 3385 C CA . GLY B 1 195 ? -3.371 26 15.586 1 97.12 195 GLY B CA 1
ATOM 3386 C C . GLY B 1 195 ? -2.27 25.484 14.672 1 97.12 195 GLY B C 1
ATOM 3387 O O . GLY B 1 195 ? -2.111 25.984 13.555 1 97.12 195 GLY B O 1
ATOM 3388 N N . VAL B 1 196 ? -1.547 24.484 15.156 1 97.81 196 VAL B N 1
ATOM 3389 C CA . VAL B 1 196 ? -0.417 24 14.375 1 97.81 196 VAL B CA 1
ATOM 3390 C C . VAL B 1 196 ? -0.579 22.5 14.117 1 97.81 196 VAL B C 1
ATOM 3392 O O . VAL B 1 196 ? -0.673 21.703 15.055 1 97.81 196 VAL B O 1
ATOM 3395 N N . ASN B 1 197 ? -0.669 22.156 12.844 1 97.94 197 ASN B N 1
ATOM 3396 C CA . ASN B 1 197 ? -0.56 20.797 12.344 1 97.94 197 ASN B CA 1
ATOM 3397 C C . ASN B 1 197 ? 0.779 20.562 11.648 1 97.94 197 ASN B C 1
ATOM 3399 O O . ASN B 1 197 ? 1.512 21.5 11.359 1 97.94 197 ASN B O 1
ATOM 3403 N N . ALA B 1 198 ? 1.094 19.344 11.469 1 97.62 198 ALA B N 1
ATOM 3404 C CA . ALA B 1 198 ? 2.268 18.938 10.703 1 97.62 198 ALA B CA 1
ATOM 3405 C C . ALA B 1 198 ? 2.027 17.609 9.984 1 97.62 198 ALA B C 1
ATOM 3407 O O . ALA B 1 198 ? 1.144 16.844 10.367 1 97.62 198 ALA B O 1
ATOM 3408 N N . GLY B 1 199 ? 2.779 17.469 8.969 1 94.94 199 GLY B N 1
ATOM 3409 C CA . GLY B 1 199 ? 2.637 16.188 8.289 1 94.94 199 GLY B CA 1
ATOM 3410 C C . GLY B 1 199 ? 3.574 16.031 7.109 1 94.94 199 GLY B C 1
ATOM 3411 O O . GLY B 1 199 ? 4.195 17 6.668 1 94.94 199 GLY B O 1
ATOM 3412 N N . HIS B 1 200 ? 3.652 14.961 6.605 1 92.75 200 HIS B N 1
ATOM 3413 C CA . HIS B 1 200 ? 4.402 14.562 5.418 1 92.75 200 HIS B CA 1
ATOM 3414 C C . HIS B 1 200 ? 5.695 13.844 5.801 1 92.75 200 HIS B C 1
ATOM 3416 O O . HIS B 1 200 ? 6.633 14.477 6.297 1 92.75 200 HIS B O 1
ATOM 3422 N N . ASP B 1 201 ? 5.738 12.586 5.609 1 95.19 201 ASP B N 1
ATOM 3423 C CA . ASP B 1 201 ? 6.906 11.719 5.723 1 95.19 201 ASP B CA 1
ATOM 3424 C C . ASP B 1 201 ? 7.367 11.602 7.172 1 95.19 201 ASP B C 1
ATOM 3426 O O . ASP B 1 201 ? 8.57 11.594 7.449 1 95.19 201 ASP B O 1
ATOM 3430 N N . LEU B 1 202 ? 6.418 11.648 8.039 1 97.44 202 LEU B N 1
ATOM 3431 C CA . LEU B 1 202 ? 6.68 11.383 9.453 1 97.44 202 LEU B CA 1
ATOM 3432 C C . LEU B 1 202 ? 6.57 9.891 9.758 1 97.44 202 LEU B C 1
ATOM 3434 O O . LEU B 1 202 ? 5.805 9.18 9.109 1 97.44 202 LEU B O 1
ATOM 3438 N N . THR B 1 203 ? 7.398 9.453 10.695 1 97.81 203 THR B N 1
ATOM 3439 C CA . THR B 1 203 ? 7.473 8.062 11.109 1 97.81 203 THR B CA 1
ATOM 3440 C C . THR B 1 203 ? 7.48 7.949 12.633 1 97.81 203 THR B C 1
ATOM 3442 O O . THR B 1 203 ? 7.613 8.953 13.336 1 97.81 203 THR B O 1
ATOM 3445 N N . VAL B 1 204 ? 7.309 6.742 13.109 1 98.12 204 VAL B N 1
ATOM 3446 C CA . VAL B 1 204 ? 7.352 6.496 14.547 1 98.12 204 VAL B CA 1
ATOM 3447 C C . VAL B 1 204 ? 8.695 6.961 15.109 1 98.12 204 VAL B C 1
ATOM 3449 O O . VAL B 1 204 ? 8.766 7.434 16.25 1 98.12 204 VAL B O 1
ATOM 3452 N N . GLU B 1 205 ? 9.703 6.984 14.312 1 96.75 205 GLU B N 1
ATOM 3453 C CA . GLU B 1 205 ? 11.055 7.289 14.773 1 96.75 205 GLU B CA 1
ATOM 3454 C C . GLU B 1 205 ? 11.305 8.797 14.789 1 96.75 205 GLU B C 1
ATOM 3456 O O . GLU B 1 205 ? 12.031 9.297 15.648 1 96.75 205 GLU B O 1
ATOM 3461 N N . ASN B 1 206 ? 10.719 9.516 13.852 1 97.19 206 ASN B N 1
ATOM 3462 C CA . ASN B 1 206 ? 11.109 10.922 13.75 1 97.19 206 ASN B CA 1
ATOM 3463 C C . ASN B 1 206 ? 10.07 11.836 14.383 1 97.19 206 ASN B C 1
ATOM 3465 O O . ASN B 1 206 ? 10.297 13.047 14.508 1 97.19 206 ASN B O 1
ATOM 3469 N N . VAL B 1 207 ? 8.977 11.289 14.891 1 97.81 207 VAL B N 1
ATOM 3470 C CA . VAL B 1 207 ? 7.91 12.062 15.516 1 97.81 207 VAL B CA 1
ATOM 3471 C C . VAL B 1 207 ? 8.359 12.539 16.891 1 97.81 207 VAL B C 1
ATOM 3473 O O . VAL B 1 207 ? 8.195 13.711 17.234 1 97.81 207 VAL B O 1
ATOM 3476 N N . PRO B 1 208 ? 9.047 11.688 17.719 1 97 208 PRO B N 1
ATOM 3477 C CA . PRO B 1 208 ? 9.352 12.117 19.078 1 97 208 PRO B CA 1
ATOM 3478 C C . PRO B 1 208 ? 10.273 13.336 19.125 1 97 208 PRO B C 1
ATOM 3480 O O . PRO B 1 208 ? 9.984 14.305 19.828 1 97 208 PRO B O 1
ATOM 3483 N N . PRO B 1 209 ? 11.359 13.414 18.297 1 97 209 PRO B N 1
ATOM 3484 C CA . PRO B 1 209 ? 12.172 14.641 18.297 1 97 209 PRO B CA 1
ATOM 3485 C C . PRO B 1 209 ? 11.383 15.867 17.844 1 97 209 PRO B C 1
ATOM 3487 O O . PRO B 1 209 ? 11.625 16.969 18.312 1 97 209 PRO B O 1
ATOM 3490 N N . LEU B 1 210 ? 10.508 15.703 16.906 1 97 210 LEU B N 1
ATOM 3491 C CA . LEU B 1 210 ? 9.68 16.797 16.406 1 97 210 LEU B CA 1
ATOM 3492 C C . LEU B 1 210 ? 8.82 17.375 17.516 1 97 210 LEU B C 1
ATOM 3494 O O . LEU B 1 210 ? 8.766 18.594 17.688 1 97 210 LEU B O 1
ATOM 3498 N N . ILE B 1 211 ? 8.148 16.5 18.297 1 95.31 211 ILE B N 1
ATOM 3499 C CA . ILE B 1 211 ? 7.266 16.922 19.375 1 95.31 211 ILE B CA 1
ATOM 3500 C C . ILE B 1 211 ? 8.078 17.594 20.469 1 95.31 211 ILE B C 1
ATOM 3502 O O . ILE B 1 211 ? 7.625 18.562 21.094 1 95.31 211 ILE B O 1
ATOM 3506 N N . ALA B 1 212 ? 9.211 17.078 20.75 1 94.69 212 ALA B N 1
ATOM 3507 C CA . ALA B 1 212 ? 10.078 17.672 21.781 1 94.69 212 ALA B CA 1
ATOM 3508 C C . ALA B 1 212 ? 10.445 19.109 21.422 1 94.69 212 ALA B C 1
ATOM 3510 O O . ALA B 1 212 ? 10.508 19.969 22.297 1 94.69 212 ALA B O 1
ATOM 3511 N N . LYS B 1 213 ? 10.672 19.391 20.156 1 94.75 213 LYS B N 1
ATOM 3512 C CA . LYS B 1 213 ? 11.117 20.703 19.703 1 94.75 213 LYS B CA 1
ATOM 3513 C C . LYS B 1 213 ? 9.938 21.641 19.469 1 94.75 213 LYS B C 1
ATOM 3515 O O . LYS B 1 213 ? 10.078 22.859 19.609 1 94.75 213 LYS B O 1
ATOM 3520 N N . ALA B 1 214 ? 8.883 21.062 19.078 1 94.31 214 ALA B N 1
ATOM 3521 C CA . ALA B 1 214 ? 7.684 21.844 18.766 1 94.31 214 ALA B CA 1
ATOM 3522 C C . ALA B 1 214 ? 6.457 21.266 19.453 1 94.31 214 ALA B C 1
ATOM 3524 O O . ALA B 1 214 ? 5.551 20.75 18.797 1 94.31 214 ALA B O 1
ATOM 3525 N N . PRO B 1 215 ? 6.367 21.453 20.719 1 91.12 215 PRO B N 1
ATOM 3526 C CA . PRO B 1 215 ? 5.309 20.812 21.5 1 91.12 215 PRO B CA 1
ATOM 3527 C C . PRO B 1 215 ? 3.928 21.406 21.219 1 91.12 215 PRO B C 1
ATOM 3529 O O . PRO B 1 215 ? 2.916 20.875 21.688 1 91.12 215 PRO B O 1
ATOM 3532 N N . PHE B 1 216 ? 3.84 22.422 20.344 1 88.56 216 PHE B N 1
ATOM 3533 C CA . PHE B 1 216 ? 2.582 23.109 20.047 1 88.56 216 PHE B CA 1
ATOM 3534 C C . PHE B 1 216 ? 1.861 22.422 18.891 1 88.56 216 PHE B C 1
ATOM 3536 O O . PHE B 1 216 ? 0.735 22.781 18.547 1 88.56 216 PHE B O 1
ATOM 3543 N N . ILE B 1 217 ? 2.502 21.453 18.25 1 94.5 217 ILE B N 1
ATOM 3544 C CA . ILE B 1 217 ? 1.85 20.719 17.156 1 94.5 217 ILE B CA 1
ATOM 3545 C C . ILE B 1 217 ? 0.702 19.875 17.719 1 94.5 217 ILE B C 1
ATOM 3547 O O . ILE B 1 217 ? 0.915 19.016 18.578 1 94.5 217 ILE B O 1
ATOM 3551 N N . ARG B 1 218 ? -0.462 20.172 17.219 1 93.31 218 ARG B N 1
ATOM 3552 C CA . ARG B 1 218 ? -1.645 19.562 17.812 1 93.31 218 ARG B CA 1
ATOM 3553 C C . ARG B 1 218 ? -2.131 18.375 17 1 93.31 218 ARG B C 1
ATOM 3555 O O . ARG B 1 218 ? -2.881 17.531 17.5 1 93.31 218 ARG B O 1
ATOM 3562 N N . GLU B 1 219 ? -1.794 18.328 15.773 1 96.12 219 GLU B N 1
ATOM 3563 C CA . GLU B 1 219 ? -2.258 17.266 14.883 1 96.12 219 GLU B CA 1
ATOM 3564 C C . GLU B 1 219 ? -1.212 16.922 13.828 1 96.12 219 GLU B C 1
ATOM 3566 O O . GLU B 1 219 ? -0.522 17.812 13.328 1 96.12 219 GLU B O 1
ATOM 3571 N N . MET B 1 220 ? -1.056 15.711 13.609 1 97.81 220 MET B N 1
ATOM 3572 C CA . MET B 1 220 ? -0.205 15.25 12.516 1 97.81 220 MET B CA 1
ATOM 3573 C C . MET B 1 220 ? -0.997 14.398 11.531 1 97.81 220 MET B C 1
ATOM 3575 O O . MET B 1 220 ? -1.689 13.461 11.938 1 97.81 220 MET B O 1
ATOM 3579 N N . SER B 1 221 ? -0.97 14.781 10.266 1 97.38 221 SER B N 1
ATOM 3580 C CA . SER B 1 221 ? -1.527 13.961 9.195 1 97.38 221 SER B CA 1
ATOM 3581 C C . SER B 1 221 ? -0.454 13.094 8.547 1 97.38 221 SER B C 1
ATOM 3583 O O . SER B 1 221 ? 0.451 13.602 7.883 1 97.38 221 SER B O 1
ATOM 3585 N N . ILE B 1 222 ? -0.538 11.828 8.727 1 97.88 222 ILE B N 1
ATOM 3586 C CA . ILE B 1 222 ? 0.524 10.93 8.289 1 97.88 222 ILE B CA 1
ATOM 3587 C C . ILE B 1 222 ? -0.063 9.828 7.406 1 97.88 222 ILE B C 1
ATOM 3589 O O . ILE B 1 222 ? -1.024 9.164 7.793 1 97.88 222 ILE B O 1
ATOM 3593 N N . GLY B 1 223 ? 0.488 9.703 6.207 1 97.19 223 GLY B N 1
ATOM 3594 C CA . GLY B 1 223 ? -0.025 8.727 5.258 1 97.19 223 GLY B CA 1
ATOM 3595 C C . GLY B 1 223 ? 0.997 7.676 4.871 1 97.19 223 GLY B C 1
ATOM 3596 O O . GLY B 1 223 ? 0.962 6.555 5.383 1 97.19 223 GLY B O 1
ATOM 3597 N N . HIS B 1 224 ? 2.014 8.133 4.16 1 96.81 224 HIS B N 1
ATOM 3598 C CA . HIS B 1 224 ? 2.996 7.219 3.592 1 96.81 224 HIS B CA 1
ATOM 3599 C C . HIS B 1 224 ? 3.75 6.473 4.688 1 96.81 224 HIS B C 1
ATOM 3601 O O . HIS B 1 224 ? 3.803 5.238 4.68 1 96.81 224 HIS B O 1
ATOM 3607 N N . GLY B 1 225 ? 4.332 7.23 5.66 1 97.25 225 GLY B N 1
ATOM 3608 C CA . GLY B 1 225 ? 5.035 6.609 6.77 1 97.25 225 GLY B CA 1
ATOM 3609 C C . GLY B 1 225 ? 4.152 5.699 7.602 1 97.25 225 GLY B C 1
ATOM 3610 O O . GLY B 1 225 ? 4.594 4.645 8.055 1 97.25 225 GLY B O 1
ATOM 3611 N N . PHE B 1 226 ? 2.93 6.086 7.809 1 98.69 226 PHE B N 1
ATOM 3612 C CA . PHE B 1 226 ? 1.979 5.281 8.57 1 98.69 226 PHE B CA 1
ATOM 3613 C C . PHE B 1 226 ? 1.663 3.98 7.84 1 98.69 226 PHE B C 1
ATOM 3615 O O . PHE B 1 226 ? 1.664 2.908 8.445 1 98.69 226 PHE B O 1
ATOM 3622 N N . THR B 1 227 ? 1.357 4.105 6.543 1 98.69 227 THR B N 1
ATOM 3623 C CA . THR B 1 227 ? 1.012 2.928 5.75 1 98.69 227 THR B CA 1
ATOM 3624 C C . THR B 1 227 ? 2.168 1.933 5.73 1 98.69 227 THR B C 1
ATOM 3626 O O . THR B 1 227 ? 1.954 0.723 5.836 1 98.69 227 THR B O 1
ATOM 3629 N N . ALA B 1 228 ? 3.381 2.457 5.609 1 98.5 228 ALA B N 1
ATOM 3630 C CA . ALA B 1 228 ? 4.559 1.593 5.664 1 98.5 228 ALA B CA 1
ATOM 3631 C C . ALA B 1 228 ? 4.629 0.845 6.992 1 98.5 228 ALA B C 1
ATOM 3633 O O . ALA B 1 228 ? 4.883 -0.361 7.016 1 98.5 228 ALA B O 1
ATOM 3634 N N . ASP B 1 229 ? 4.402 1.566 8.055 1 98.81 229 ASP B N 1
ATOM 3635 C CA . ASP B 1 229 ? 4.398 0.969 9.383 1 98.81 229 ASP B CA 1
ATOM 3636 C C . ASP B 1 229 ? 3.273 -0.053 9.523 1 98.81 229 ASP B C 1
ATOM 3638 O O . ASP B 1 229 ? 3.4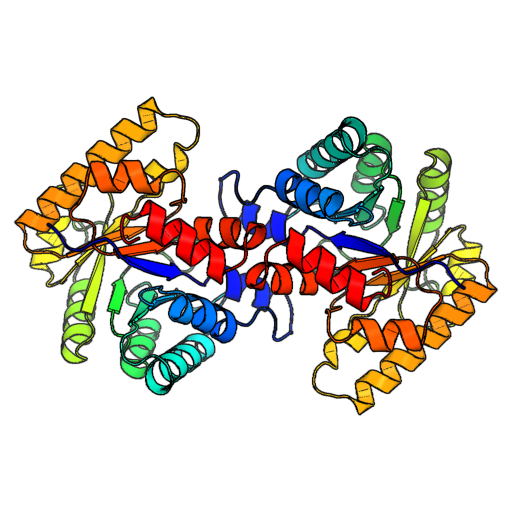63 -1.112 10.125 1 98.81 229 ASP B O 1
ATOM 3642 N N . ALA B 1 230 ? 2.127 0.26 8.953 1 98.88 230 ALA B N 1
ATOM 3643 C CA . ALA B 1 230 ? 0.949 -0.597 9.062 1 98.88 230 ALA B CA 1
ATOM 3644 C C . ALA B 1 230 ? 1.158 -1.911 8.312 1 98.88 230 ALA B C 1
ATOM 3646 O O . ALA B 1 230 ? 0.602 -2.943 8.695 1 98.88 230 ALA B O 1
ATOM 3647 N N . LEU B 1 231 ? 1.909 -1.879 7.25 1 98.88 231 LEU B N 1
ATOM 3648 C CA . LEU B 1 231 ? 2.223 -3.127 6.562 1 98.88 231 LEU B CA 1
ATOM 3649 C C . LEU B 1 231 ? 2.969 -4.086 7.484 1 98.88 231 LEU B C 1
ATOM 3651 O O . LEU B 1 231 ? 2.768 -5.301 7.418 1 98.88 231 LEU B O 1
ATOM 3655 N N . VAL B 1 232 ? 3.791 -3.537 8.336 1 98.88 232 VAL B N 1
ATOM 3656 C CA . VAL B 1 232 ? 4.562 -4.367 9.258 1 98.88 232 VAL B CA 1
ATOM 3657 C C . VAL B 1 232 ? 3.68 -4.816 10.422 1 98.88 232 VAL B C 1
ATOM 3659 O O . VAL B 1 232 ? 3.646 -6 10.766 1 98.88 232 VAL B O 1
ATOM 3662 N N . HIS B 1 233 ? 2.818 -3.908 10.938 1 98.88 233 HIS B N 1
ATOM 3663 C CA . HIS B 1 233 ? 2.26 -4.141 12.266 1 98.88 233 HIS B CA 1
ATOM 3664 C C . HIS B 1 233 ? 0.739 -4.223 12.219 1 98.88 233 HIS B C 1
ATOM 3666 O O . HIS B 1 233 ? 0.104 -4.652 13.18 1 98.88 233 HIS B O 1
ATOM 3672 N N . GLY B 1 234 ? 0.126 -3.867 11.102 1 98.88 234 GLY B N 1
ATOM 3673 C CA . GLY B 1 234 ? -1.316 -3.699 11.023 1 98.88 234 GLY B CA 1
ATOM 3674 C C . GLY B 1 234 ? -1.773 -2.301 11.398 1 98.88 234 GLY B C 1
ATOM 3675 O O . GLY B 1 234 ? -1.111 -1.612 12.18 1 98.88 234 GLY B O 1
ATOM 3676 N N . PHE B 1 235 ? -2.912 -1.938 10.953 1 98.88 235 PHE B N 1
ATOM 3677 C CA . PHE B 1 235 ? -3.412 -0.579 11.117 1 98.88 235 PHE B CA 1
ATOM 3678 C C . PHE B 1 235 ? -3.625 -0.255 12.594 1 98.88 235 PHE B C 1
ATOM 3680 O O . PHE B 1 235 ? -3.172 0.784 13.078 1 98.88 235 PHE B O 1
ATOM 3687 N N . ALA B 1 236 ? -4.281 -1.158 13.297 1 98.88 236 ALA B N 1
ATOM 3688 C CA . ALA B 1 236 ? -4.613 -0.886 14.688 1 98.88 236 ALA B CA 1
ATOM 3689 C C . ALA B 1 236 ? -3.35 -0.709 15.531 1 98.88 236 ALA B C 1
ATOM 3691 O O . ALA B 1 236 ? -3.223 0.265 16.281 1 98.88 236 ALA B O 1
ATOM 3692 N N . GLU B 1 237 ? -2.426 -1.605 15.336 1 98.81 237 GLU B N 1
ATOM 3693 C CA . GLU B 1 237 ? -1.186 -1.526 16.109 1 98.81 237 GLU B CA 1
ATOM 3694 C C . GLU B 1 237 ? -0.372 -0.296 15.711 1 98.81 237 GLU B C 1
ATOM 3696 O O . GLU B 1 237 ? 0.264 0.331 16.562 1 98.81 237 GLU B O 1
ATOM 3701 N N . SER B 1 238 ? -0.341 0.017 14.453 1 98.88 238 SER B N 1
ATOM 3702 C CA . SER B 1 238 ? 0.382 1.205 14.016 1 98.88 238 SER B CA 1
ATOM 3703 C C . SER B 1 238 ? -0.192 2.469 14.641 1 98.88 238 SER B C 1
ATOM 3705 O O . SER B 1 238 ? 0.551 3.391 14.984 1 98.88 238 SER B O 1
ATOM 3707 N N . ILE B 1 239 ? -1.581 2.525 14.805 1 98.81 239 ILE B N 1
ATOM 3708 C CA . ILE B 1 239 ? -2.176 3.658 15.508 1 98.81 239 ILE B CA 1
ATOM 3709 C C . ILE B 1 239 ? -1.578 3.77 16.906 1 98.81 239 ILE B C 1
ATOM 3711 O O . ILE B 1 239 ? -1.155 4.852 17.328 1 98.81 239 ILE B O 1
ATOM 3715 N N . SER B 1 240 ? -1.494 2.674 17.578 1 98.62 240 SER B N 1
ATOM 3716 C CA . SER B 1 240 ? -0.939 2.67 18.922 1 98.62 240 SER B CA 1
ATOM 3717 C C . SER B 1 240 ? 0.51 3.143 18.922 1 98.62 240 SER B C 1
ATOM 3719 O O . SER B 1 240 ? 0.917 3.912 19.797 1 98.62 240 SER B O 1
ATOM 3721 N N . ARG B 1 241 ? 1.261 2.701 17.984 1 98.75 241 ARG B N 1
ATOM 3722 C CA . ARG B 1 241 ? 2.674 3.055 17.891 1 98.75 241 ARG B CA 1
ATOM 3723 C C . ARG B 1 241 ? 2.85 4.551 17.656 1 98.75 241 ARG B C 1
ATOM 3725 O O . ARG B 1 241 ? 3.664 5.199 18.328 1 98.75 241 ARG B O 1
ATOM 3732 N N . PHE B 1 242 ? 2.088 5.094 16.766 1 98.56 242 PHE B N 1
ATOM 3733 C CA . PHE B 1 242 ? 2.191 6.523 16.484 1 98.56 242 PHE B CA 1
ATOM 3734 C C . PHE B 1 242 ? 1.677 7.344 17.656 1 98.56 242 PHE B C 1
ATOM 3736 O O . PHE B 1 242 ? 2.25 8.383 18 1 98.56 242 PHE B O 1
ATOM 3743 N N . ARG B 1 243 ? 0.571 6.906 18.281 1 97.56 243 ARG B N 1
ATOM 3744 C CA . ARG B 1 243 ? 0.064 7.609 19.453 1 97.56 243 ARG B CA 1
ATOM 3745 C C . ARG B 1 243 ? 1.108 7.648 20.562 1 97.56 243 ARG B C 1
ATOM 3747 O O . ARG B 1 243 ? 1.256 8.664 21.25 1 97.56 243 ARG B O 1
ATOM 3754 N N . LYS B 1 244 ? 1.809 6.559 20.75 1 97.31 244 LYS B N 1
ATOM 3755 C CA . LYS B 1 244 ? 2.889 6.527 21.719 1 97.31 244 LYS B CA 1
ATOM 3756 C C . LYS B 1 244 ? 4.012 7.484 21.328 1 97.31 244 LYS B C 1
ATOM 3758 O O . LYS B 1 244 ? 4.52 8.234 22.172 1 97.31 244 LYS B O 1
ATOM 3763 N N . ALA B 1 245 ? 4.391 7.461 20.078 1 97.19 245 ALA B N 1
ATOM 3764 C CA . ALA B 1 245 ? 5.441 8.344 19.578 1 97.19 245 ALA B CA 1
ATOM 3765 C C . ALA B 1 245 ? 5.059 9.812 19.766 1 97.19 245 ALA B C 1
ATOM 3767 O O . ALA B 1 245 ? 5.918 10.656 20.016 1 97.19 245 ALA B O 1
ATOM 3768 N N . MET B 1 246 ? 3.773 10.109 19.688 1 96.12 246 MET B N 1
ATOM 3769 C CA . MET B 1 246 ? 3.264 11.477 19.75 1 96.12 246 MET B CA 1
ATOM 3770 C C . MET B 1 246 ? 3.033 11.891 21.203 1 96.12 246 MET B C 1
ATOM 3772 O O . MET B 1 246 ? 2.652 13.031 21.469 1 96.12 246 MET B O 1
ATOM 3776 N N . GLY B 1 247 ? 3.223 10.992 22.125 1 91.06 247 GLY B N 1
ATOM 3777 C CA . GLY B 1 247 ? 3.072 11.289 23.547 1 91.06 247 GLY B CA 1
ATOM 3778 C C . GLY B 1 247 ? 1.626 11.281 24 1 91.06 247 GLY B C 1
ATOM 3779 O O . GLY B 1 247 ? 1.301 11.828 25.062 1 91.06 247 GLY B O 1
ATOM 3780 N N . GLU B 1 248 ? 0.813 10.68 23.172 1 89.94 248 GLU B N 1
ATOM 3781 C CA . GLU B 1 248 ? -0.595 10.578 23.547 1 89.94 248 GLU B CA 1
ATOM 3782 C C . GLU B 1 248 ? -0.823 9.43 24.516 1 89.94 248 GLU B C 1
ATOM 3784 O O . GLU B 1 248 ? -1.756 9.469 25.328 1 89.94 248 GLU B O 1
ATOM 3789 N N . LEU B 1 249 ? -0.071 8.367 24.312 1 87.69 249 LEU B N 1
ATOM 3790 C CA . LEU B 1 249 ? -0.109 7.199 25.188 1 87.69 249 LEU B CA 1
ATOM 3791 C C . LEU B 1 249 ? 1.196 7.059 25.969 1 87.69 249 LEU B C 1
ATOM 3793 O O . LEU B 1 249 ? 2.254 7.484 25.5 1 87.69 249 LEU B O 1
#

Organism: NCBI:txid2562239

Secondary structure (DSSP, 8-state):
-PPPPEEEEE-HHHHHHHHTTTS--S-HHHHHHHHHHTT--EEEE---TT-SSS-HHHHHHHHHHHHHH-TTSEEEEEE---HHHHHHHHHH--SEEEE----TT-SS--S---TTS--HHHHHHHHHHHHTT-EEEEEE-S-TTHHHHHHHHT-SEEEEE-HHHHTTTT-HHHHHHHHHHHHHHHHHHHHTT-EEEEESS--TTTHHHHHHH-TTEEEEEESHHHHHHHHHH-HHHHHHHHHHHTT--/-PPPPEEEEE-HHHHHHHHTTTS--S-HHHHHHHHHHTT--EEEE---TT-SSS-HHHHHHHHHHHHHH-TTSEEEEEE---HHHHHHHHHH--SEEEE----TT-SS--S---TTS--HHHHHHHHHHHHTT-EEEEEE-S-TTHHHHHHHHT-SEEEEE-HHHHTTTT-HHHHHHHHHHHHHHHHHHHHTT-EEEEESS--TTTHHHHHHH-TTEEEEEESHHHHHHHHHH-HHHHHHHHHHHTT--

pLDDT: mean 95.33, std 6.07, range [46.62, 98.88]

Solvent-accessible surface area (backbone atoms only — not comparable to full-atom values): 24821 Å² total; per-residue (Å²): 127,79,66,54,30,38,44,23,42,26,48,38,66,46,24,34,58,13,62,75,43,101,50,77,56,38,41,55,60,60,52,50,48,42,31,40,72,48,64,32,46,22,38,30,42,52,58,44,97,81,36,74,34,32,39,76,65,52,53,49,51,42,47,51,48,31,63,74,74,32,74,88,45,38,43,31,43,34,37,41,82,42,72,72,48,46,50,48,44,68,73,57,53,38,55,27,35,35,41,36,70,49,55,92,85,50,92,62,81,86,62,34,57,67,81,89,46,91,52,62,66,56,39,53,47,47,54,51,36,49,75,68,66,24,44,40,28,37,32,26,46,52,37,52,73,50,35,57,55,44,45,73,55,62,39,50,24,36,28,34,49,31,47,71,37,37,70,23,78,91,33,67,74,59,24,51,54,40,44,50,33,40,26,46,18,48,52,37,19,50,74,63,68,29,46,32,30,32,33,40,53,45,38,62,78,58,36,40,63,47,42,74,64,30,57,68,38,43,32,36,45,31,28,68,36,43,51,34,45,7,34,58,49,1,34,43,51,33,38,49,48,41,36,38,33,45,58,59,92,125,79,69,54,30,37,43,24,42,27,48,40,66,46,24,34,58,12,62,74,42,99,51,76,57,38,42,54,60,57,53,50,49,42,30,40,74,47,63,33,44,23,38,29,40,54,57,45,97,81,36,73,33,29,39,76,66,52,54,50,53,44,46,50,47,31,63,73,76,31,74,89,45,37,44,30,44,34,37,43,84,42,73,71,47,46,50,50,44,68,72,57,54,37,55,26,34,36,41,37,69,50,55,91,84,51,92,61,82,84,62,34,56,68,81,89,48,92,52,62,66,57,37,53,46,47,54,50,35,49,73,67,67,23,43,40,28,37,32,25,48,53,37,52,72,50,36,58,56,44,44,73,56,62,38,50,24,35,27,36,51,32,46,72,38,37,68,24,77,90,33,68,73,60,24,51,54,40,46,50,33,41,24,47,19,47,50,38,19,51,73,61,69,28,45,32,30,31,33,40,53,43,37,62,78,58,36,39,64,47,42,73,65,29,60,68,39,42,32,35,44,32,30,66,36,43,52,34,45,8,35,60,50,1,36,42,52,33,38,47,48,41,35,38,33,44,59,60,92

Sequence (498 aa):
MPAASRLSVNVNAVAMLRNRRDLPWPSVTGLAAIAMEAGAKGVTVHPRPDERHIRKTDVFDLSELIEDRFPNKELCLEGYPSPDFMSLVEQARPEQVLFVPDDPDQTTSDHGWDFSRDTGSLQTAIAAAREWAVSVALFCDPDPAAPEHAARLGAERIEIYTGPYGACYDEPARAEKELDKIAATAESANACGLGVNAGHDLTVENVPPLIAKAPFIREMSIGHGFTADALVHGFAESISRFRKAMGELMPAASRLSVNVNAVAMLRNRRDLPWPSVTGLAAIAMEAGAKGVTVHPRPDERHIRKTDVFDLSELIEDRFPNKELCLEGYPSPDFMSLVEQARPEQVLFVPDDPDQTTSDHGWDFSRDTGSLQTAIAAAREWAVSVALFCDPDPAAPEHAARLGAERIEIYTGPYGACYDEPARAEKELDKIAATAESANACGLGVNAGHDLTVENVPPLIAKAPFIREMSIGHGFTADALVHGFAESISRFRKAMGEL

Foldseek 3Di:
DADFAFEAEECQVQQLVCVVDPDCPPPSLVLQVLLVVLPGQGYEYEQAPVRNGPDLVNLQVRLVSCVVPNVRHWYEYEEALDPVVLVSCLVSVTQAYEHAPDDSPDPDGDAFDDLVDDCVSVLVSLVSNVVSNHAYEGEHELALVVLLSCVVSPHQAYEYECAQLLVCPVPVVSNVVSLLSNLSNLVSNVVSNHQYAYEDNDALVSLLVSCVSRVRHHYYYYYPRLVVVCVVVNSSVSSVSNCVSRVVD/DPDFAFEAEECQVQQLVCVVDPDCPPPSLVLQVLLVVLPGQGYEYEQAPVRNGPDLVNLQVRLVSCVVPNVRHWYEYEEALDPVVLVSCLVSVTQAYEHAPDDSPDPDRDAFDDLVDDCVSVLVSLVSNVVSNHAYEGEHELALVVLLSCVVSPHQAYEYECAQLLVCPVPVVSNVVSLLSNLSNLVSNVVSNHQYAYEDNDALVSLQVSCVSHVRHHYYYYYPRLVVVCVVVNSSVSSVSNCVSRVND

Nearest PDB structures (foldseek):
  3f4n-assembly2_C  TM=9.456E-01  e=1.745E-23  Yersinia pestis
  3gk0-assembly1_A  TM=9.362E-01  e=1.159E-23  Burkholderia pseudomallei 1710b
  1ho1-assembly1_C  TM=9.431E-01  e=2.626E-23  Escherichia coli
  5dlc-assembly2_D  TM=9.435E-01  e=8.954E-23  Pseudomonas aeruginosa
  6rg0-assembly2_B  TM=9.399E-01  e=1.567E-21  Escherichia coli K-12

Radius of gyration: 24.78 Å; Cα contacts (8 Å, |Δi|>4): 1060; chains: 2; bounding box: 46×74×62 Å

InterPro domains:
  IPR004569 Pyridoxal phosphate (active vitamin B6) biosynthesis PdxJ [MF_00279] (1-249)
  IPR004569 Pyridoxal phosphate (active vitamin B6) biosynthesis PdxJ [PF03740] (6-246)
  IPR004569 Pyridoxal phosphate (active vitamin B6) biosynthesis PdxJ [PTHR30456] (6-247)
  IPR004569 Pyridoxal phosphate (active vitamin B6) biosynthesis PdxJ [TIGR00559] (6-246)
  IPR013785 Aldolase-type TIM barrel [G3DSA:3.20.20.70] (2-249)
  IPR036130 Pyridoxine 5'-phosphate synthase [SSF63892] (6-247)